Protein AF-0000000078820178 (afdb_homodimer)

Solvent-accessible surface area (backbone atoms only — not comparable to full-atom values): 26828 Å² total; per-residue (Å²): 118,49,89,83,51,55,44,35,39,34,37,39,40,52,46,77,89,71,40,71,66,45,59,65,64,60,51,47,51,52,31,30,58,74,44,63,55,76,84,49,70,60,25,30,39,39,30,35,34,64,52,55,6,25,20,66,55,30,56,43,57,41,88,77,48,78,51,48,70,64,17,45,53,50,8,62,72,23,61,34,60,28,39,58,32,32,50,28,62,71,64,25,78,42,80,66,53,42,37,84,63,33,40,26,15,30,34,92,73,38,74,33,54,39,38,54,49,31,58,71,76,33,57,89,66,26,31,31,36,56,45,94,48,35,38,59,52,15,37,53,50,36,52,54,50,23,67,74,60,73,35,54,45,27,18,33,24,21,48,74,37,75,47,81,32,37,54,31,34,37,30,33,58,70,11,29,12,18,36,59,46,57,43,78,45,48,67,42,40,23,72,71,64,47,63,36,81,79,43,38,40,17,50,40,30,17,49,28,11,36,38,40,63,63,25,56,90,52,44,67,45,19,50,29,26,44,34,37,58,64,85,66,53,75,42,99,48,57,55,78,81,65,64,39,52,60,72,71,15,60,79,40,20,42,56,50,49,50,50,50,51,48,51,52,51,69,74,94,117,48,89,84,52,57,46,35,39,37,37,41,40,53,46,75,88,71,41,69,65,44,58,62,64,60,50,47,52,54,31,30,58,75,45,63,54,74,85,50,70,60,25,30,38,40,30,35,34,62,51,54,5,24,20,68,56,31,55,43,56,42,87,77,48,79,49,49,71,65,17,46,52,49,8,63,73,23,60,35,61,28,38,58,32,30,50,28,62,70,63,24,77,41,78,62,54,42,37,83,63,32,38,25,15,31,32,92,72,37,74,33,53,38,39,54,49,32,57,71,74,32,58,89,67,25,34,30,38,57,45,94,48,34,38,59,52,16,38,53,49,35,54,53,49,26,69,73,62,74,36,53,47,28,19,32,25,20,48,75,38,74,47,82,32,37,53,31,34,37,29,33,57,69,12,30,12,16,37,57,48,57,42,79,45,48,69,40,41,23,73,70,65,47,64,37,80,80,44,37,41,18,50,40,30,18,50,28,11,37,38,41,63,62,25,56,90,50,46,67,45,20,50,30,27,44,35,37,58,62,86,67,54,74,42,98,46,59,55,78,81,65,64,39,52,59,72,72,15,61,77,41,19,41,57,51,50,50,51,51,52,49,53,53,50,67,72,94

Secondary structure (DSSP, 8-state):
--TT--EEEEEEE--PPP-TT--HHHHHHHHHHHHT----TT-EEEEEHHHHHHHTT-EEEGGG----HHHHHHHHHHT--HHHHHHHHHH-SEEEEEETTEEEEEETTEEEEGGG-B-TTS-TTEEEPPPS-HHHHHHHHHHHHHHHHTS--EEEEEEEEEETTEEEEEEEEEEEESB-SSEE-TT-B-TTSPBPSS-EE-HHHHHHHHHHHHH-SSTT---EEEEES----B-SS-PPPPB--TTT-TTTHHHHHHHHHHHHHH--/--TT--EEEEEEE--PPP-TT--HHHHHHHHHHHHT----TT-EEEEEHHHHHHHTT-EEEGGG----HHHHHHHHHHT--HHHHHHHHHH-SEEEEEETTEEEEEETTEEEEGGG-B-TTS-TTEEEPPPS-HHHHHHHHHHHHHHHHTS--EEEEEEEEEETTEEEEEEEEEEEESB-SSEE-TT-B-TTSPBPSS-EE-HHHHHHHHHHHHH-SSTT---EEEEES----B-SS-PPPPB--TTT-TTTHHHHHHHHHHHHHHT-

Radius of gyration: 23.19 Å; Cα contacts (8 Å, |Δi|>4): 1309; chains: 2; bounding box: 70×57×50 Å

pLDDT: mean 89.71, std 11.82, range [42.06, 98.88]

Sequence (536 aa):
MNPKITSIQMFGIETPIIRAGDDIVQALEASLQDAGISPVDGDVFVLAESAVATAENRIVELASIKPGEKALSLGEKYGIDPREMELVLQECDELFGGVPGAALTITKGILSPNAGIDASNAPDGHVVLLPEDPRKSSETIRKRLEQRYSCKLGVIIGDSRTQPLRLGCTGLALGISGFVPVEDARGTFDIYGKPLRLTYKAAADNLVSAAELLMGEAGERVPCVLVRGAPIQMVDESPEMPTISMEGCMYFGNIIKSRKEDTEKEKQMNPKITSIQMFGIETPIIRAGDDIVQALEASLQDAGISPVDGDVFVLAESAVATAENRIVELASIKPGEKALSLGEKYGIDPREMELVLQECDELFGGVPGAALTITKGILSPNAGIDASNAPDGHVVLLPEDPRKSSETIRKRLEQRYSCKLGVIIGDSRTQPLRLGCTGLALGISGFVPVEDARGTFDIYGKPLRLTYKAAADNLVSAAELLMGEAGERVPCVLVRGAPIQMVDESPEMPTISMEGCMYFGNIIKSRKEDTEKEKQ

Nearest PDB structures (foldseek):
  8g8p-assembly1_AAA  TM=9.265E-01  e=4.382E-26  Archaeoglobus fulgidus DSM 4304
  2g9i-assembly1_B  TM=9.161E-01  e=1.238E-21  Archaeoglobus fulgidus DSM 4304
  3ib5-assembly1_A-2  TM=4.539E-01  e=3.059E+00  Ligilactobacillus salivarius UCC118
  8g8p-assembly1_AAA  TM=9.265E-01  e=5.881E-26  Archaeoglobus fulgidus DSM 4304
  2g9i-assembly1_B  TM=9.161E-01  e=1.617E-21  Archaeoglobus fulgidus DSM 4304

Foldseek 3Di:
DPPPDFDKDKDFFFFPQQAAQDDVLVRRVVSCVVVVHADAAPKEKEFEQQSLQRPPVQKDQLVVADADPVLVVVCVVQVHDSSLSRVLVVQFPDFDQHHRPWTFGHGPQDTATSNQWAPASHPPRMIGHGHPQQQVSQLVSQVVSCVVRVYQYKYFHKDWHDDPPDDDTFIDTDWIFFFDQKDDQAQPQDPVGDGDHDDIDRQRRVVRRVVCVQVPDHDSNRRMMMMPRRPTGTDHGIDDDDHDDLCRDPVRVVVVVVVVVVVVVVVD/DPPPDFDKDKDFFFFPQQAAQDDVLVRRVVSCVVVVHADAAPKEKEFEQQSLQRNPVQKDQLVPADADPVLVVVCVVQVHDSSLSRVLVVQFPDFDQHHRPWTFTHGPQDTATSNQWAPASGPPRMIGHGHPQQAVSQLVSQVVSCVVRVYQYKYFHKDWHDDPPDDDTFIDTDWIFFFDQKDDQAQPQDPVGDGDHDDIDRQRRVVRRVVCVQVPDHDSNRRMMMMPRRPTGTDHGIDDDDHDDLCRDPVRVVVVVVVVVVVVVVVD

InterPro domains:
  IPR002847 Coenzyme F420:L-glutamate ligase-like domain [PF01996] (12-229)
  IPR008225 Coenzyme F420:L-glutamate ligase [TIGR01916] (9-237)

Structure (mmCIF, N/CA/C/O backbone):
data_AF-0000000078820178-model_v1
#
loop_
_entity.id
_entity.type
_entity.pdbx_description
1 polymer 'Coenzyme F420:L-glutamate ligase-like domain-containing protein'
#
loop_
_atom_site.group_PDB
_atom_site.id
_atom_site.type_symbol
_atom_site.label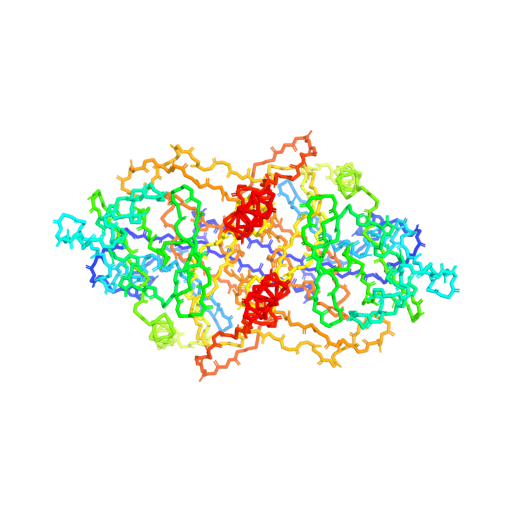_atom_id
_atom_site.label_alt_id
_atom_site.label_comp_id
_atom_site.label_asym_id
_atom_site.label_entity_id
_atom_site.label_seq_id
_atom_site.pdbx_PDB_ins_code
_atom_site.Cartn_x
_atom_site.Cartn_y
_atom_site.Cartn_z
_atom_site.occupancy
_atom_site.B_iso_or_equiv
_atom_site.auth_seq_id
_atom_site.auth_comp_id
_atom_site.auth_asym_id
_atom_site.auth_atom_id
_atom_site.pdbx_PDB_model_num
ATOM 1 N N . MET A 1 1 ? 28.203 9.906 1.345 1 42.19 1 MET A N 1
ATOM 2 C CA . MET A 1 1 ? 26.859 9.945 1.924 1 42.19 1 MET A CA 1
ATOM 3 C C . MET A 1 1 ? 26.938 9.906 3.447 1 42.19 1 MET A C 1
ATOM 5 O O . MET A 1 1 ? 27.812 9.266 4.02 1 42.19 1 MET A O 1
ATOM 9 N N . ASN A 1 2 ? 26.438 10.898 4.172 1 52.03 2 ASN A N 1
ATOM 10 C CA . ASN A 1 2 ? 26.406 10.938 5.629 1 52.03 2 ASN A CA 1
ATOM 11 C C . ASN A 1 2 ? 25.953 9.602 6.215 1 52.03 2 ASN A C 1
ATOM 13 O O . ASN A 1 2 ? 24.891 9.094 5.863 1 52.03 2 ASN A O 1
ATOM 17 N N . PRO A 1 3 ? 26.844 8.867 6.844 1 54.06 3 PRO A N 1
ATOM 18 C CA . PRO A 1 3 ? 26.594 7.543 7.41 1 54.06 3 PRO A CA 1
ATOM 19 C C . PRO A 1 3 ? 25.281 7.48 8.188 1 54.06 3 PRO A C 1
ATOM 21 O O . PRO A 1 3 ? 24.75 6.391 8.43 1 54.06 3 PRO A O 1
ATOM 24 N N . LYS A 1 4 ? 24.688 8.68 8.391 1 63.94 4 LYS A N 1
ATOM 25 C CA . LYS A 1 4 ? 23.562 8.695 9.32 1 63.94 4 LYS A CA 1
ATOM 26 C C . LYS A 1 4 ? 22.234 8.641 8.578 1 63.94 4 LYS A C 1
ATOM 28 O O . LYS A 1 4 ? 21.172 8.641 9.195 1 63.94 4 LYS A O 1
ATOM 33 N N . ILE A 1 5 ? 22.375 8.344 7.199 1 76.06 5 ILE A N 1
ATOM 34 C CA . ILE A 1 5 ? 21.094 8.414 6.5 1 76.06 5 ILE A CA 1
ATOM 35 C C . ILE A 1 5 ? 20.562 7 6.254 1 76.06 5 ILE A C 1
ATOM 37 O O . ILE A 1 5 ? 21.281 6.152 5.707 1 76.06 5 ILE A O 1
ATOM 41 N N . THR A 1 6 ? 19.469 6.738 6.77 1 88.81 6 THR A N 1
ATOM 42 C CA . THR A 1 6 ? 18.797 5.473 6.484 1 88.81 6 THR A CA 1
ATOM 43 C C . THR A 1 6 ? 18.312 5.434 5.039 1 88.81 6 THR A C 1
ATOM 45 O O . THR A 1 6 ? 17.75 6.406 4.539 1 88.81 6 THR A O 1
ATOM 48 N N . SER A 1 7 ? 18.719 4.359 4.367 1 95.75 7 SER A N 1
ATOM 49 C CA . SER A 1 7 ? 18.344 4.246 2.965 1 95.75 7 SER A CA 1
ATOM 50 C C . SER A 1 7 ? 17.922 2.822 2.619 1 95.75 7 SER A C 1
ATOM 52 O O . SER A 1 7 ? 18.25 1.88 3.34 1 95.75 7 SER A O 1
ATOM 54 N N . ILE A 1 8 ? 17.062 2.703 1.645 1 97.69 8 ILE A N 1
ATOM 55 C CA . ILE A 1 8 ? 16.641 1.437 1.064 1 97.69 8 ILE A CA 1
ATOM 56 C C . ILE A 1 8 ? 16.984 1.408 -0.424 1 97.69 8 ILE A C 1
ATOM 58 O O . ILE A 1 8 ? 16.828 2.416 -1.12 1 97.69 8 ILE A O 1
ATOM 62 N N . GLN A 1 9 ? 17.484 0.35 -0.869 1 97.81 9 GLN A N 1
ATOM 63 C CA . GLN A 1 9 ? 17.719 0.13 -2.291 1 97.81 9 GLN A CA 1
ATOM 64 C C . GLN A 1 9 ? 16.969 -1.095 -2.793 1 97.81 9 GLN A C 1
ATOM 66 O O . GLN A 1 9 ? 16.922 -2.127 -2.117 1 97.81 9 GLN A O 1
ATOM 71 N N . MET A 1 10 ? 16.344 -0.955 -3.908 1 98.19 10 MET A N 1
ATOM 72 C CA . MET A 1 10 ? 15.594 -2.053 -4.508 1 98.19 10 MET A CA 1
ATOM 73 C C . MET A 1 10 ? 16.109 -2.367 -5.906 1 98.19 10 MET A C 1
ATOM 75 O O . MET A 1 10 ? 16.375 -1.457 -6.691 1 98.19 10 MET A O 1
ATOM 79 N N . PHE A 1 11 ? 16.219 -3.633 -6.23 1 97.88 11 PHE A N 1
ATOM 80 C CA . PHE A 1 11 ? 16.688 -4.098 -7.531 1 97.88 11 PHE A CA 1
ATOM 81 C C . PHE A 1 11 ? 15.641 -4.988 -8.195 1 97.88 11 PHE A C 1
ATOM 83 O O . PHE A 1 11 ? 15.227 -6 -7.617 1 97.88 11 PHE A O 1
ATOM 90 N N . GLY A 1 12 ? 15.172 -4.582 -9.367 1 97.44 12 GLY A N 1
ATOM 91 C CA . GLY A 1 12 ? 14.336 -5.477 -10.156 1 97.44 12 GLY A CA 1
ATOM 92 C C . GLY A 1 12 ? 15.109 -6.617 -10.789 1 97.44 12 GLY A C 1
ATOM 93 O O . GLY A 1 12 ? 16.109 -6.387 -11.469 1 97.44 12 GLY A O 1
ATOM 94 N N . ILE A 1 13 ? 14.68 -7.844 -10.523 1 96.81 13 ILE A N 1
ATOM 95 C CA . ILE A 1 13 ? 15.359 -9.016 -11.055 1 96.81 13 ILE A CA 1
ATOM 96 C C . ILE A 1 13 ? 14.562 -9.602 -12.219 1 96.81 13 ILE A C 1
ATOM 98 O O . ILE A 1 13 ? 13.5 -10.195 -12.008 1 96.81 13 ILE A O 1
ATOM 102 N N . GLU A 1 14 ? 15.062 -9.445 -13.344 1 94.69 14 GLU A N 1
ATOM 103 C CA . GLU A 1 14 ? 14.445 -10.047 -14.523 1 94.69 14 GLU A CA 1
ATOM 104 C C . GLU A 1 14 ? 14.727 -11.539 -14.594 1 94.69 14 GLU A C 1
ATOM 106 O O . GLU A 1 14 ? 15.836 -11.984 -14.297 1 94.69 14 GLU A O 1
ATOM 111 N N . THR A 1 15 ? 13.758 -12.242 -14.914 1 93.75 15 THR A N 1
ATOM 112 C CA . THR A 1 15 ? 13.922 -13.672 -15.109 1 93.75 15 THR A CA 1
ATOM 113 C C . THR A 1 15 ? 13.406 -14.094 -16.484 1 93.75 15 THR A C 1
ATOM 115 O O . THR A 1 15 ? 12.672 -13.352 -17.141 1 93.75 15 THR A O 1
ATOM 118 N N . PRO A 1 16 ? 13.891 -15.281 -16.969 1 92 16 PRO A N 1
ATOM 119 C CA . PRO A 1 16 ? 13.125 -15.883 -18.047 1 92 16 PRO A CA 1
ATOM 120 C C . PRO A 1 16 ? 11.672 -16.156 -17.672 1 92 16 PRO A C 1
ATOM 122 O O . PRO A 1 16 ? 11.305 -16.047 -16.5 1 92 16 PRO A O 1
ATOM 125 N N . ILE A 1 17 ? 10.898 -16.406 -18.688 1 92.19 17 ILE A N 1
ATOM 126 C CA . ILE A 1 17 ? 9.516 -16.766 -18.422 1 92.19 17 ILE A CA 1
ATOM 127 C C . ILE A 1 17 ? 9.453 -18.016 -17.562 1 92.19 17 ILE A C 1
ATOM 129 O O . ILE A 1 17 ? 10.055 -19.047 -17.906 1 92.19 17 ILE A O 1
ATOM 133 N N . ILE A 1 18 ? 8.852 -17.875 -16.422 1 93.94 18 ILE A N 1
ATOM 134 C CA . ILE A 1 18 ? 8.672 -19 -15.508 1 93.94 18 ILE A CA 1
ATOM 135 C C . ILE A 1 18 ? 7.559 -19.906 -16.016 1 93.94 18 ILE A C 1
ATOM 137 O O . ILE A 1 18 ? 6.457 -19.438 -16.312 1 93.94 18 ILE A O 1
ATOM 141 N N . ARG A 1 19 ? 7.844 -21.156 -16.125 1 93.75 19 ARG A N 1
ATOM 142 C CA . ARG A 1 19 ? 6.879 -22.141 -16.594 1 93.75 19 ARG A CA 1
ATOM 143 C C . ARG A 1 19 ? 6.52 -23.141 -15.508 1 93.75 19 ARG A C 1
ATOM 145 O O . ARG A 1 19 ? 7.211 -23.234 -14.492 1 93.75 19 ARG A O 1
ATOM 152 N N . ALA A 1 20 ? 5.395 -23.812 -15.812 1 95.25 20 ALA A N 1
ATOM 153 C CA . ALA A 1 20 ? 4.93 -24.812 -14.859 1 95.25 20 ALA A CA 1
ATOM 154 C C . ALA A 1 20 ? 6.02 -25.844 -14.57 1 95.25 20 ALA A C 1
ATOM 156 O O . ALA A 1 20 ? 6.605 -26.406 -15.5 1 95.25 20 ALA A O 1
ATOM 157 N N . GLY A 1 21 ? 6.367 -25.984 -13.266 1 96.5 21 GLY A N 1
ATOM 158 C CA . GLY A 1 21 ? 7.328 -27 -12.867 1 96.5 21 GLY A CA 1
ATOM 159 C C . GLY A 1 21 ? 8.742 -26.469 -12.734 1 96.5 21 GLY A C 1
ATOM 160 O O . GLY A 1 21 ? 9.625 -27.156 -12.219 1 96.5 21 GLY A O 1
ATOM 161 N N . ASP A 1 22 ? 8.992 -25.266 -13.148 1 96.75 22 ASP A N 1
ATOM 162 C CA . ASP A 1 22 ? 10.32 -24.672 -13.031 1 96.75 22 ASP A CA 1
ATOM 163 C C . ASP A 1 22 ? 10.742 -24.562 -11.57 1 96.75 22 ASP A C 1
ATOM 165 O O . ASP A 1 22 ? 9.898 -24.406 -10.68 1 96.75 22 ASP A O 1
ATOM 169 N N . ASP A 1 23 ? 12 -24.734 -11.336 1 97.75 23 ASP A N 1
ATOM 170 C CA . ASP A 1 23 ? 12.57 -24.422 -10.031 1 97.75 23 ASP A CA 1
ATOM 171 C C . ASP A 1 23 ? 12.812 -22.922 -9.883 1 97.75 23 ASP A C 1
ATOM 173 O O . ASP A 1 23 ? 13.82 -22.391 -10.367 1 97.75 23 ASP A O 1
ATOM 177 N N . ILE A 1 24 ? 12 -22.266 -9.156 1 97.12 24 ILE A N 1
ATOM 178 C CA . ILE A 1 24 ? 12.008 -20.812 -9.086 1 97.12 24 ILE A CA 1
ATOM 179 C C . ILE A 1 24 ? 13.305 -20.328 -8.422 1 97.12 24 ILE A C 1
ATOM 181 O O . ILE A 1 24 ? 13.828 -19.281 -8.766 1 97.12 24 ILE A O 1
ATOM 185 N N . VAL A 1 25 ? 13.836 -21.094 -7.473 1 98.12 25 VAL A N 1
ATOM 186 C CA . VAL A 1 25 ? 15.07 -20.719 -6.797 1 98.12 25 VAL A CA 1
ATOM 187 C C . VAL A 1 25 ? 16.234 -20.766 -7.781 1 98.12 25 VAL A C 1
ATOM 189 O O . VAL A 1 25 ? 17.078 -19.875 -7.801 1 98.12 25 VAL A O 1
ATOM 192 N N . GLN A 1 26 ? 16.25 -21.781 -8.57 1 97.5 26 GLN A N 1
ATOM 193 C CA . GLN A 1 26 ? 17.281 -21.891 -9.594 1 97.5 26 GLN A CA 1
ATOM 194 C C . GLN A 1 26 ? 17.203 -20.75 -10.594 1 97.5 26 GLN A C 1
ATOM 196 O O . GLN A 1 26 ? 18.219 -20.188 -11.008 1 97.5 26 GLN A O 1
ATOM 201 N N . ALA A 1 27 ? 15.953 -20.453 -11.016 1 96.88 27 ALA A N 1
ATOM 202 C CA . ALA A 1 27 ? 15.75 -19.328 -11.938 1 96.88 27 ALA A CA 1
ATOM 203 C C . ALA A 1 27 ? 16.25 -18.031 -11.336 1 96.88 27 ALA A C 1
ATOM 205 O O . ALA A 1 27 ? 16.875 -17.219 -12.023 1 96.88 27 ALA A O 1
ATOM 206 N N . LEU A 1 28 ? 15.984 -17.812 -10.07 1 96.94 28 LEU A N 1
ATOM 207 C CA . LEU A 1 28 ? 16.406 -16.594 -9.375 1 96.94 28 LEU A CA 1
ATOM 208 C C . LEU A 1 28 ? 17.922 -16.531 -9.273 1 96.94 28 LEU A C 1
ATOM 210 O O . LEU A 1 28 ? 18.516 -15.469 -9.469 1 96.94 28 LEU A O 1
ATOM 214 N N . GLU A 1 29 ? 18.531 -17.656 -8.953 1 96.88 29 GLU A N 1
ATOM 215 C CA . GLU A 1 29 ? 19.984 -17.703 -8.828 1 96.88 29 GLU A CA 1
ATOM 216 C C . GLU A 1 29 ? 20.672 -17.312 -10.133 1 96.88 29 GLU A C 1
ATOM 218 O O . GLU A 1 29 ? 21.609 -16.516 -10.133 1 96.88 29 GLU A O 1
ATOM 223 N N . ALA A 1 30 ? 20.188 -17.875 -11.195 1 96.75 30 ALA A N 1
ATOM 224 C CA . ALA A 1 30 ? 20.734 -17.562 -12.508 1 96.75 30 ALA A CA 1
ATOM 225 C C . ALA A 1 30 ? 20.562 -16.078 -12.844 1 96.75 30 ALA A C 1
ATOM 227 O O . ALA A 1 30 ? 21.484 -15.445 -13.352 1 96.75 30 ALA A O 1
ATOM 228 N N . SER A 1 31 ? 19.406 -15.586 -12.562 1 96.12 31 SER A N 1
ATOM 229 C CA . SER A 1 31 ? 19.109 -14.188 -12.875 1 96.12 31 SER A CA 1
ATOM 230 C C . SER A 1 31 ? 19.953 -13.242 -12.016 1 96.12 31 SER A C 1
ATOM 232 O O . SER A 1 31 ? 20.391 -12.195 -12.492 1 96.12 31 SER A O 1
ATOM 234 N N . LEU A 1 32 ? 20.141 -13.594 -10.719 1 96.69 32 LEU A N 1
ATOM 235 C CA . LEU A 1 32 ? 20.969 -12.805 -9.828 1 96.69 32 LEU A CA 1
ATOM 236 C C . LEU A 1 32 ? 22.422 -12.781 -10.32 1 96.69 32 LEU A C 1
ATOM 238 O O . LEU A 1 32 ? 23.062 -11.727 -10.312 1 96.69 32 LEU A O 1
ATOM 242 N N . GLN A 1 33 ? 22.875 -13.922 -10.734 1 95.44 33 GLN A N 1
ATOM 243 C CA . GLN A 1 33 ? 24.219 -14.008 -11.281 1 95.44 33 GLN A CA 1
ATOM 244 C C . GLN A 1 33 ? 24.375 -13.141 -12.523 1 95.44 33 GLN A C 1
ATOM 246 O O . GLN A 1 33 ? 25.344 -12.398 -12.656 1 95.44 33 GLN A O 1
ATOM 251 N N . ASP A 1 34 ? 23.422 -13.227 -13.414 1 94.5 34 ASP A N 1
ATOM 252 C CA . ASP A 1 34 ? 23.438 -12.438 -14.641 1 94.5 34 ASP A CA 1
ATOM 253 C C . ASP A 1 34 ? 23.422 -10.945 -14.336 1 94.5 34 ASP A C 1
ATOM 255 O O . ASP A 1 34 ? 24.031 -10.148 -15.055 1 94.5 34 ASP A O 1
ATOM 259 N N . ALA A 1 35 ? 22.703 -10.617 -13.258 1 93.56 35 ALA A N 1
ATOM 260 C CA . ALA A 1 35 ? 22.562 -9.211 -12.875 1 93.56 35 ALA A CA 1
ATOM 261 C C . ALA A 1 35 ? 23.766 -8.742 -12.07 1 93.56 35 ALA A C 1
ATOM 263 O O . ALA A 1 35 ? 23.938 -7.539 -11.844 1 93.56 35 ALA A O 1
ATOM 264 N N . GLY A 1 36 ? 24.594 -9.625 -11.609 1 94.62 36 GLY A N 1
ATOM 265 C CA . GLY A 1 36 ? 25.75 -9.281 -10.781 1 94.62 36 GLY A CA 1
ATOM 266 C C . GLY A 1 36 ? 25.375 -8.875 -9.375 1 94.62 36 GLY A C 1
ATOM 267 O O . GLY A 1 36 ? 26.016 -8.008 -8.781 1 94.62 36 GLY A O 1
ATOM 268 N N . ILE A 1 37 ? 24.312 -9.406 -8.883 1 96.06 37 ILE A N 1
ATOM 269 C CA . ILE A 1 37 ? 23.828 -9.07 -7.543 1 96.06 37 ILE A CA 1
ATOM 270 C C . ILE A 1 37 ? 24 -10.273 -6.617 1 96.06 37 ILE A C 1
ATOM 272 O O . ILE A 1 37 ? 23.594 -11.383 -6.945 1 96.06 37 ILE A O 1
ATOM 276 N N . SER A 1 38 ? 24.625 -10.031 -5.512 1 96.81 38 SER A N 1
ATOM 277 C CA . SER A 1 38 ? 24.75 -11.055 -4.477 1 96.81 38 SER A CA 1
ATOM 278 C C . SER A 1 38 ? 24 -10.664 -3.215 1 96.81 38 SER A C 1
ATOM 280 O O . SER A 1 38 ? 24.266 -9.609 -2.627 1 96.81 38 SER A O 1
ATOM 282 N N . PRO A 1 39 ? 23.078 -11.508 -2.844 1 97.81 39 PRO A N 1
ATOM 283 C CA . PRO A 1 39 ? 22.328 -11.219 -1.618 1 97.81 39 PRO A CA 1
ATOM 284 C C . PRO A 1 39 ? 23.234 -11.125 -0.389 1 97.81 39 PRO A C 1
ATOM 286 O O . PRO A 1 39 ? 24.25 -11.82 -0.303 1 97.81 39 PRO A O 1
ATOM 289 N N . VAL A 1 40 ? 22.875 -10.234 0.531 1 98 40 VAL A N 1
ATOM 290 C CA . VAL A 1 40 ? 23.578 -10.078 1.802 1 98 40 VAL A CA 1
ATOM 291 C C . VAL A 1 40 ? 22.578 -10.188 2.957 1 98 40 VAL A C 1
ATOM 293 O O . VAL A 1 40 ? 21.375 -10.219 2.738 1 98 40 VAL A O 1
ATOM 296 N N . ASP A 1 41 ? 23.078 -10.25 4.191 1 98.06 41 ASP A N 1
ATOM 297 C CA . ASP A 1 41 ? 22.25 -10.336 5.383 1 98.06 41 ASP A CA 1
ATOM 298 C C . ASP A 1 41 ? 21.234 -9.195 5.426 1 98.06 41 ASP A C 1
ATOM 300 O O . ASP A 1 41 ? 21.594 -8.031 5.27 1 98.06 41 ASP A O 1
ATOM 304 N N . GLY A 1 42 ? 19.984 -9.555 5.586 1 97.94 42 GLY A N 1
ATOM 305 C CA . GLY A 1 42 ? 18.953 -8.547 5.766 1 97.94 42 GLY A CA 1
ATOM 306 C C . GLY A 1 42 ? 18.188 -8.234 4.492 1 97.94 42 GLY A C 1
ATOM 307 O O . GLY A 1 42 ? 17.172 -7.551 4.527 1 97.94 42 GLY A O 1
ATOM 308 N N . ASP A 1 43 ? 18.672 -8.789 3.363 1 98.62 43 ASP A N 1
ATOM 309 C CA . ASP A 1 43 ? 17.953 -8.578 2.109 1 98.62 43 ASP A CA 1
ATOM 310 C C . ASP A 1 43 ? 16.594 -9.273 2.137 1 98.62 43 ASP A C 1
ATOM 312 O O . ASP A 1 43 ? 16.438 -10.312 2.775 1 98.62 43 ASP A O 1
ATOM 316 N N . VAL A 1 44 ? 15.641 -8.68 1.508 1 98.88 44 VAL A N 1
ATOM 317 C CA . VAL A 1 44 ? 14.305 -9.258 1.386 1 98.88 44 VAL A CA 1
ATOM 318 C C . VAL A 1 44 ? 13.969 -9.477 -0.088 1 98.88 44 VAL A C 1
ATOM 320 O O . VAL A 1 44 ? 14.109 -8.555 -0.902 1 98.88 44 VAL A O 1
ATOM 323 N N . PHE A 1 45 ? 13.57 -10.664 -0.448 1 98.88 45 PHE A N 1
ATOM 324 C CA . PHE A 1 45 ? 13.07 -10.969 -1.782 1 98.88 45 PHE A CA 1
ATOM 325 C C . PHE A 1 45 ? 11.547 -10.859 -1.827 1 98.88 45 PHE A C 1
ATOM 327 O O . PHE A 1 45 ? 10.852 -11.477 -1.021 1 98.88 45 PHE A O 1
ATOM 334 N N . VAL A 1 46 ? 11.062 -10.086 -2.713 1 98.81 46 VAL A N 1
ATOM 335 C CA . VAL A 1 46 ? 9.633 -10.031 -3.002 1 98.81 46 VAL A CA 1
ATOM 336 C C . VAL A 1 46 ? 9.352 -10.711 -4.34 1 98.81 46 VAL A C 1
ATOM 338 O O . VAL A 1 46 ? 9.836 -10.266 -5.383 1 98.81 46 VAL A O 1
ATOM 341 N N . LEU A 1 47 ? 8.562 -11.734 -4.344 1 98.56 47 LEU A N 1
ATOM 342 C CA . LEU A 1 47 ? 8.234 -12.484 -5.551 1 98.56 47 LEU A CA 1
ATOM 343 C C . LEU A 1 47 ? 6.766 -12.32 -5.918 1 98.56 47 LEU A C 1
ATOM 345 O O . LEU A 1 47 ? 5.898 -12.328 -5.043 1 98.56 47 LEU A O 1
ATOM 349 N N . ALA A 1 48 ? 6.492 -12.195 -7.195 1 96.62 48 ALA A N 1
ATOM 350 C CA . ALA A 1 48 ? 5.117 -12.195 -7.688 1 96.62 48 ALA A CA 1
ATOM 351 C C . ALA A 1 48 ? 4.449 -13.547 -7.457 1 96.62 48 ALA A C 1
ATOM 353 O O . ALA A 1 48 ? 5.023 -14.594 -7.766 1 96.62 48 ALA A O 1
ATOM 354 N N . GLU A 1 49 ? 3.279 -13.5 -6.902 1 96.12 49 GLU A N 1
ATOM 355 C CA . GLU A 1 49 ? 2.557 -14.727 -6.602 1 96.12 49 GLU A CA 1
ATOM 356 C C . GLU A 1 49 ? 2.293 -15.539 -7.871 1 96.12 49 GLU A C 1
ATOM 358 O O . GLU A 1 49 ? 2.299 -16.766 -7.844 1 96.12 49 GLU A O 1
ATOM 363 N N . SER A 1 50 ? 2.092 -14.852 -9.008 1 93.88 50 SER A N 1
ATOM 364 C CA . SER A 1 50 ? 1.782 -15.539 -10.258 1 93.88 50 SER A CA 1
ATOM 365 C C . SER A 1 50 ? 2.959 -16.391 -10.727 1 93.88 50 SER A C 1
ATOM 367 O O . SER A 1 50 ? 2.773 -17.5 -11.219 1 93.88 50 SER A O 1
ATOM 369 N N . ALA A 1 51 ? 4.164 -15.875 -10.594 1 95.62 51 ALA A N 1
ATOM 370 C CA . ALA A 1 51 ? 5.359 -16.625 -10.961 1 95.62 51 ALA A CA 1
ATOM 371 C C . ALA A 1 51 ? 5.543 -17.844 -10.07 1 95.62 51 ALA A C 1
ATOM 373 O O . ALA A 1 51 ? 5.844 -18.938 -10.555 1 95.62 51 ALA A O 1
ATOM 374 N N . VAL A 1 52 ? 5.359 -17.656 -8.758 1 97.69 52 VAL A N 1
ATOM 375 C CA . VAL A 1 52 ? 5.504 -18.75 -7.801 1 97.69 52 VAL A CA 1
ATOM 376 C C . VAL A 1 52 ? 4.441 -19.812 -8.062 1 97.69 52 VAL A C 1
ATOM 378 O O . VAL A 1 52 ? 4.746 -21 -8.109 1 97.69 52 VAL A O 1
ATOM 381 N N . ALA A 1 53 ? 3.219 -19.328 -8.227 1 97.19 53 ALA A N 1
ATOM 382 C CA . ALA A 1 53 ? 2.107 -20.25 -8.484 1 97.19 53 ALA A CA 1
ATOM 383 C C . ALA A 1 53 ? 2.332 -21.047 -9.766 1 97.19 53 ALA A C 1
ATOM 385 O O . ALA A 1 53 ? 2.08 -22.25 -9.812 1 97.19 53 ALA A O 1
ATOM 386 N N . THR A 1 54 ? 2.754 -20.344 -10.797 1 95.94 54 THR A N 1
ATOM 387 C CA . THR A 1 54 ? 3.029 -21 -12.07 1 95.94 54 THR A CA 1
ATOM 388 C C . THR A 1 54 ? 4.098 -22.078 -11.898 1 95.94 54 THR A C 1
ATOM 390 O O . THR A 1 54 ? 3.916 -23.219 -12.336 1 95.94 54 THR A O 1
ATOM 393 N N . ALA A 1 55 ? 5.164 -21.734 -11.242 1 97.25 55 ALA A N 1
ATOM 394 C CA . ALA A 1 55 ? 6.227 -22.703 -10.977 1 97.25 55 ALA A CA 1
ATOM 395 C C . ALA A 1 55 ? 5.699 -23.906 -10.203 1 97.25 55 ALA A C 1
ATOM 397 O O . ALA A 1 55 ? 6.168 -25.031 -10.398 1 97.25 55 ALA A O 1
ATOM 398 N N . GLU A 1 56 ? 4.707 -23.672 -9.398 1 97.56 56 GLU A N 1
ATOM 399 C CA . GLU A 1 56 ? 4.141 -24.719 -8.547 1 97.56 56 GLU A CA 1
ATOM 400 C C . GLU A 1 56 ? 2.973 -25.422 -9.242 1 97.56 56 GLU A C 1
ATOM 402 O O . GLU A 1 56 ? 2.17 -26.094 -8.586 1 97.56 56 GLU A O 1
ATOM 407 N N . ASN A 1 57 ? 2.76 -25.219 -10.492 1 97.06 57 ASN A N 1
ATOM 408 C CA . ASN A 1 57 ? 1.798 -25.906 -11.336 1 97.06 57 ASN A CA 1
ATOM 409 C C . ASN A 1 57 ? 0.361 -25.547 -10.977 1 97.06 57 ASN A C 1
ATOM 411 O O . ASN A 1 57 ? -0.521 -26.406 -10.977 1 97.06 57 ASN A O 1
ATOM 415 N N . ARG A 1 58 ? 0.244 -24.312 -10.609 1 97.19 58 ARG A N 1
ATOM 416 C CA . ARG A 1 58 ? -1.101 -23.844 -10.297 1 97.19 58 ARG A CA 1
ATOM 417 C C . ARG A 1 58 ? -1.745 -23.172 -11.5 1 97.19 58 ARG A C 1
ATOM 419 O O . ARG A 1 58 ? -2.533 -22.234 -11.352 1 97.19 58 ARG A O 1
ATOM 426 N N . ILE A 1 59 ? -1.361 -23.484 -12.633 1 95.75 59 ILE A N 1
ATOM 427 C CA . ILE A 1 59 ? -1.943 -23.016 -13.891 1 95.75 59 ILE A CA 1
ATOM 428 C C . ILE A 1 59 ? -3.023 -23.984 -14.352 1 95.75 59 ILE A C 1
ATOM 430 O O . ILE A 1 59 ? -2.832 -25.203 -14.312 1 95.75 59 ILE A O 1
ATOM 434 N N . VAL A 1 60 ? -4.164 -23.453 -14.766 1 96.69 60 VAL A N 1
ATOM 435 C CA . VAL A 1 60 ? -5.297 -24.297 -15.125 1 96.69 60 VAL A CA 1
ATOM 436 C C . VAL A 1 60 ? -5.809 -23.922 -16.516 1 96.69 60 VAL A C 1
ATOM 438 O O . VAL A 1 60 ? -5.988 -22.734 -16.812 1 96.69 60 VAL A O 1
ATOM 441 N N . GLU A 1 61 ? -5.988 -24.859 -17.312 1 96.69 61 GLU A N 1
ATOM 442 C CA . GLU A 1 61 ? -6.656 -24.672 -18.594 1 96.69 61 GLU A CA 1
ATOM 443 C C . GLU A 1 61 ? -8.172 -24.594 -18.422 1 96.69 61 GLU A C 1
ATOM 445 O O . GLU A 1 61 ? -8.805 -25.547 -17.969 1 96.69 61 GLU A O 1
ATOM 450 N N . LEU A 1 62 ? -8.703 -23.5 -18.875 1 96.69 62 LEU A N 1
ATOM 451 C CA . LEU A 1 62 ? -10.125 -23.266 -18.656 1 96.69 62 LEU A CA 1
ATOM 452 C C . LEU A 1 62 ? -10.969 -24.297 -19.406 1 96.69 62 LEU A C 1
ATOM 454 O O . LEU A 1 62 ? -12.039 -24.688 -18.938 1 96.69 62 LEU A O 1
ATOM 458 N N . ALA A 1 63 ? -10.516 -24.75 -20.531 1 96.81 63 ALA A N 1
ATOM 459 C CA . ALA A 1 63 ? -11.25 -25.719 -21.344 1 96.81 63 ALA A CA 1
ATOM 460 C C . ALA A 1 63 ? -11.477 -27.016 -20.578 1 96.81 63 ALA A C 1
ATOM 462 O O . ALA A 1 63 ? -12.391 -27.781 -20.906 1 96.81 63 ALA A O 1
ATOM 463 N N . SER A 1 64 ? -10.695 -27.266 -19.562 1 97.31 64 SER A N 1
ATOM 464 C CA . SER A 1 64 ? -10.789 -28.516 -18.797 1 97.31 64 SER A CA 1
ATOM 465 C C . SER A 1 64 ? -11.797 -28.391 -17.656 1 97.31 64 SER A C 1
ATOM 467 O O . SER A 1 64 ? -12.094 -29.359 -16.969 1 97.31 64 SER A O 1
ATOM 469 N N . ILE A 1 65 ? -12.391 -27.25 -17.422 1 97.81 65 ILE A N 1
ATOM 470 C CA . ILE A 1 65 ? -13.273 -27 -16.297 1 97.81 65 ILE A CA 1
ATOM 471 C C . ILE A 1 65 ? -14.727 -27.109 -16.75 1 97.81 65 ILE A C 1
ATOM 473 O O . ILE A 1 65 ? -15.125 -26.5 -17.75 1 97.81 65 ILE A O 1
ATOM 477 N N . LYS A 1 66 ? -15.469 -27.859 -16.047 1 98.06 66 LYS A N 1
ATOM 478 C CA . LYS A 1 66 ? -16.906 -27.953 -16.234 1 98.06 66 LYS A CA 1
ATOM 479 C C . LYS A 1 66 ? -17.656 -27.141 -15.172 1 98.06 66 LYS A C 1
ATOM 481 O O . LYS A 1 66 ? -17.781 -27.594 -14.031 1 98.06 66 LYS A O 1
ATOM 486 N N . PRO A 1 67 ? -18.188 -26.062 -15.578 1 98.06 67 PRO A N 1
ATOM 487 C CA . PRO A 1 67 ? -18.875 -25.234 -14.578 1 98.06 67 PRO A CA 1
ATOM 488 C C . PRO A 1 67 ? -20.156 -25.875 -14.062 1 98.06 67 PRO A C 1
ATOM 490 O O . PRO A 1 67 ? -20.891 -26.484 -14.836 1 98.06 67 PRO A O 1
ATOM 493 N N . GLY A 1 68 ? -20.391 -25.766 -12.805 1 98 68 GLY A N 1
ATOM 494 C CA . GLY A 1 68 ? -21.656 -26.141 -12.211 1 98 68 GLY A CA 1
ATOM 495 C C . GLY A 1 68 ? -22.734 -25.094 -12.359 1 98 68 GLY A C 1
ATOM 496 O O . GLY A 1 68 ? -22.484 -24.031 -12.945 1 98 68 GLY A O 1
ATOM 497 N N . GLU A 1 69 ? -23.859 -25.391 -11.836 1 97.88 69 GLU A N 1
ATOM 498 C CA . GLU A 1 69 ? -25 -24.5 -11.961 1 97.88 69 GLU A CA 1
ATOM 499 C C . GLU A 1 69 ? -24.734 -23.156 -11.289 1 97.88 69 GLU A C 1
ATOM 501 O O . GLU A 1 69 ? -25.078 -22.094 -11.828 1 97.88 69 GLU A O 1
ATOM 506 N N . LYS A 1 70 ? -24.156 -23.25 -10.164 1 97.38 70 LYS A N 1
ATOM 507 C CA . LYS A 1 70 ? -23.859 -22.016 -9.43 1 97.38 70 LYS A CA 1
ATOM 508 C C . LYS A 1 70 ? -22.875 -21.156 -10.195 1 97.38 70 LYS A C 1
ATOM 510 O O . LYS A 1 70 ? -23.016 -19.922 -10.25 1 97.38 70 LYS A O 1
ATOM 515 N N . ALA A 1 71 ? -21.875 -21.719 -10.727 1 97.94 71 ALA A N 1
ATOM 516 C CA . ALA A 1 71 ? -20.875 -21.016 -11.516 1 97.94 71 ALA A CA 1
ATOM 517 C C . ALA A 1 71 ? -21.5 -20.375 -12.75 1 97.94 71 ALA A C 1
ATOM 519 O O . ALA A 1 71 ? -21.109 -19.266 -13.148 1 97.94 71 ALA A O 1
ATOM 520 N N . LEU A 1 72 ? -22.406 -21.094 -13.383 1 97.94 72 LEU A N 1
ATOM 521 C CA . LEU A 1 72 ? -23.094 -20.562 -14.547 1 97.94 72 LEU A CA 1
ATOM 522 C C . LEU A 1 72 ? -23.891 -19.312 -14.172 1 97.94 72 LEU A C 1
ATOM 524 O O . LEU A 1 72 ? -23.812 -18.281 -14.852 1 97.94 72 LEU A O 1
ATOM 528 N N . SER A 1 73 ? -24.594 -19.469 -13.094 1 97.25 73 SER A N 1
ATOM 529 C CA . SER A 1 73 ? -25.438 -18.359 -12.648 1 97.25 73 SER A CA 1
ATOM 530 C C . SER A 1 73 ? -24.609 -17.156 -12.242 1 97.25 73 SER A C 1
ATOM 532 O O . SER A 1 73 ? -24.891 -16.031 -12.68 1 97.25 73 SER A O 1
ATOM 534 N N . LEU A 1 74 ? -23.641 -17.359 -11.461 1 95.44 74 LEU A N 1
ATOM 535 C CA . LEU A 1 74 ? -22.812 -16.266 -10.961 1 95.44 74 LEU A CA 1
ATOM 536 C C . LEU A 1 74 ? -21.938 -15.68 -12.07 1 95.44 74 LEU A C 1
ATOM 538 O O . LEU A 1 74 ? -21.672 -14.484 -12.078 1 95.44 74 LEU A O 1
ATOM 542 N N . GLY A 1 75 ? -21.469 -16.594 -12.906 1 95.88 75 GLY A N 1
ATOM 543 C CA . GLY A 1 75 ? -20.734 -16.094 -14.062 1 95.88 75 GLY A CA 1
ATOM 544 C C . GLY A 1 75 ? -21.516 -15.078 -14.867 1 95.88 75 GLY A C 1
ATOM 545 O O . GLY A 1 75 ? -20.969 -14.062 -15.305 1 95.88 75 GLY A O 1
ATOM 546 N N . GLU A 1 76 ? -22.75 -15.406 -15.102 1 95.31 76 GLU A N 1
ATOM 547 C CA . GLU A 1 76 ? -23.625 -14.469 -15.805 1 95.31 76 GLU A CA 1
ATOM 548 C C . GLU A 1 76 ? -23.828 -13.188 -15 1 95.31 76 GLU A C 1
ATOM 550 O O . GLU A 1 76 ? -23.75 -12.086 -15.547 1 95.31 76 GLU A O 1
ATOM 555 N N . LYS A 1 77 ? -24.047 -13.336 -13.781 1 91.62 77 LYS A N 1
ATOM 556 C CA . LYS A 1 77 ? -24.344 -12.211 -12.898 1 91.62 77 LYS A CA 1
ATOM 557 C C . LYS A 1 77 ? -23.172 -11.219 -12.883 1 91.62 77 LYS A C 1
ATOM 559 O O . LYS A 1 77 ? -23.391 -10 -12.922 1 91.62 77 LYS A O 1
ATOM 564 N N . TYR A 1 78 ? -21.969 -11.719 -12.867 1 90.56 78 TYR A N 1
ATOM 565 C CA . TYR A 1 78 ? -20.812 -10.852 -12.688 1 90.56 78 TYR A CA 1
ATOM 566 C C . TYR A 1 78 ? -20.047 -10.688 -14 1 90.56 78 TYR A C 1
ATOM 568 O O . TYR A 1 78 ? -19.047 -9.977 -14.047 1 90.56 78 TYR A O 1
ATOM 576 N N . GLY A 1 79 ? -20.531 -11.32 -14.969 1 92.62 79 GLY A N 1
ATOM 577 C CA . GLY A 1 79 ? -19.859 -11.219 -16.25 1 92.62 79 GLY A CA 1
ATOM 578 C C . GLY A 1 79 ? -18.5 -11.891 -16.25 1 92.62 79 GLY A C 1
ATOM 579 O O . GLY A 1 79 ? -17.516 -11.328 -16.766 1 92.62 79 GLY A O 1
ATOM 580 N N . ILE A 1 80 ? -18.359 -12.969 -15.641 1 93.81 80 ILE A N 1
ATOM 581 C CA . ILE A 1 80 ? -17.141 -13.766 -15.539 1 93.81 80 ILE A CA 1
ATOM 582 C C . ILE A 1 80 ? -17.328 -15.094 -16.266 1 93.81 80 ILE A C 1
ATOM 584 O O . ILE A 1 80 ? -18.391 -15.711 -16.188 1 93.81 80 ILE A O 1
ATOM 588 N N . ASP A 1 81 ? -16.328 -15.453 -17.078 1 95.5 81 ASP A N 1
ATOM 589 C CA . ASP A 1 81 ? -16.391 -16.781 -17.688 1 95.5 81 ASP A CA 1
ATOM 590 C C . ASP A 1 81 ? -16.797 -17.844 -16.656 1 95.5 81 ASP A C 1
ATOM 592 O O . ASP A 1 81 ? -16.141 -17.984 -15.625 1 95.5 81 ASP A O 1
ATOM 596 N N . PRO A 1 82 ? -17.828 -18.578 -16.969 1 97.38 82 PRO A N 1
ATOM 597 C CA . PRO A 1 82 ? -18.328 -19.562 -16 1 97.38 82 PRO A CA 1
ATOM 598 C C . PRO A 1 82 ? -17.25 -20.562 -15.586 1 97.38 82 PRO A C 1
ATOM 600 O O . PRO A 1 82 ? -17.266 -21.062 -14.445 1 97.38 82 PRO A O 1
ATOM 603 N N . ARG A 1 83 ? -16.406 -20.922 -16.469 1 97.69 83 ARG A N 1
ATOM 604 C CA . ARG A 1 83 ? -15.312 -21.828 -16.125 1 97.69 83 ARG A CA 1
ATOM 605 C C . ARG A 1 83 ? -14.391 -21.203 -15.086 1 97.69 83 ARG A C 1
ATOM 607 O O . ARG A 1 83 ? -13.977 -21.875 -14.141 1 97.69 83 ARG A O 1
ATOM 614 N N . GLU A 1 84 ? -14.078 -19.906 -15.25 1 96.5 84 GLU A N 1
ATOM 615 C CA . GLU A 1 84 ? -13.305 -19.172 -14.25 1 96.5 84 GLU A CA 1
ATOM 616 C C . GLU A 1 84 ? -14.078 -19.031 -12.945 1 96.5 84 GLU A C 1
ATOM 618 O O . GLU A 1 84 ? -13.508 -19.172 -11.859 1 96.5 84 GLU A O 1
ATOM 623 N N . MET A 1 85 ? -15.344 -18.797 -13.078 1 97.06 85 MET A N 1
ATOM 624 C CA . MET A 1 85 ? -16.188 -18.656 -11.898 1 97.06 85 MET A CA 1
ATOM 625 C C . MET A 1 85 ? -16.203 -19.938 -11.078 1 97.06 85 MET A C 1
ATOM 627 O O . MET A 1 85 ? -16.266 -19.891 -9.852 1 97.06 85 MET A O 1
ATOM 631 N N . GLU A 1 86 ? -16.234 -21.047 -11.766 1 98.25 86 GLU A N 1
ATOM 632 C CA . GLU A 1 86 ? -16.156 -22.328 -11.07 1 98.25 86 GLU A CA 1
ATOM 633 C C . GLU A 1 86 ? -14.891 -22.438 -10.234 1 98.25 86 GLU A C 1
ATOM 635 O O . GLU A 1 86 ? -14.938 -22.875 -9.086 1 98.25 86 GLU A O 1
ATOM 640 N N . LEU A 1 87 ? -13.805 -21.984 -10.82 1 97.56 87 LEU A N 1
ATOM 641 C CA . LEU A 1 87 ? -12.539 -21.984 -10.102 1 97.56 87 LEU A CA 1
ATOM 642 C C . LEU A 1 87 ? -12.578 -21.031 -8.914 1 97.56 87 LEU A C 1
ATOM 644 O O . LEU A 1 87 ? -12.055 -21.344 -7.844 1 97.56 87 LEU A O 1
ATOM 648 N N . VAL A 1 88 ? -13.164 -19.859 -9.094 1 97.31 88 VAL A N 1
ATOM 649 C CA . VAL A 1 88 ? -13.328 -18.891 -8.016 1 97.31 88 VAL A CA 1
ATOM 650 C C . VAL A 1 88 ? -14.07 -19.531 -6.848 1 97.31 88 VAL A C 1
ATOM 652 O O . VAL A 1 88 ? -13.633 -19.422 -5.695 1 97.31 88 VAL A O 1
ATOM 655 N N . LEU A 1 89 ? -15.117 -20.281 -7.156 1 97.12 89 LEU A N 1
ATOM 656 C CA . LEU A 1 89 ? -15.945 -20.922 -6.137 1 97.12 89 LEU A CA 1
ATOM 657 C C . LEU A 1 89 ? -15.164 -22.016 -5.418 1 97.12 89 LEU A C 1
ATOM 659 O O . LEU A 1 89 ? -15.336 -22.234 -4.215 1 97.12 89 LEU A O 1
ATOM 663 N N . GLN A 1 90 ? -14.352 -22.688 -6.117 1 96.88 90 GLN A N 1
ATOM 664 C CA . GLN A 1 90 ? -13.562 -23.766 -5.539 1 96.88 90 GLN A CA 1
ATOM 665 C C . GLN A 1 90 ? -12.461 -23.234 -4.633 1 96.88 90 GLN A C 1
ATOM 667 O O . GLN A 1 90 ? -12.133 -23.844 -3.617 1 96.88 90 GLN A O 1
ATOM 672 N N . GLU A 1 91 ? -11.93 -22.078 -5.004 1 96.69 91 GLU A N 1
ATOM 673 C CA . GLU A 1 91 ? -10.734 -21.562 -4.34 1 96.69 91 GLU A CA 1
ATOM 674 C C . GLU A 1 91 ? -11.102 -20.703 -3.137 1 96.69 91 GLU A C 1
ATOM 676 O O . GLU A 1 91 ? -10.375 -20.672 -2.143 1 96.69 91 GLU A O 1
ATOM 681 N N . CYS A 1 92 ? -12.258 -19.984 -3.205 1 95.69 92 CYS A N 1
ATOM 682 C CA . CYS A 1 92 ? -12.539 -18.984 -2.182 1 95.69 92 CYS A CA 1
ATOM 683 C C . CYS A 1 92 ? -13.219 -19.625 -0.973 1 95.69 92 CYS A C 1
ATOM 685 O O . CYS A 1 92 ? -13.828 -20.688 -1.086 1 95.69 92 CYS A O 1
ATOM 687 N N . ASP A 1 93 ? -13.055 -19 0.196 1 93.31 93 ASP A N 1
ATOM 688 C CA . ASP A 1 93 ? -13.758 -19.391 1.411 1 93.31 93 ASP A CA 1
ATOM 689 C C . ASP A 1 93 ? -15.156 -18.781 1.462 1 93.31 93 ASP A C 1
ATOM 691 O O . ASP A 1 93 ? -16.094 -19.406 1.978 1 93.31 93 ASP A O 1
ATOM 695 N N . GLU A 1 94 ? -15.266 -17.531 0.953 1 90.62 94 GLU A N 1
ATOM 696 C CA . GLU A 1 94 ? -16.531 -16.797 0.978 1 90.62 94 GLU A CA 1
ATOM 697 C C . GLU A 1 94 ? -16.656 -15.875 -0.233 1 90.62 94 GLU A C 1
ATOM 699 O O . GLU A 1 94 ? -15.672 -15.273 -0.669 1 90.62 94 GLU A O 1
ATOM 704 N N . LEU A 1 95 ? -17.828 -15.828 -0.738 1 90.31 95 LEU A N 1
ATOM 705 C CA . LEU A 1 95 ? -18.188 -14.867 -1.776 1 90.31 95 LEU A CA 1
ATOM 706 C C . LEU A 1 95 ? -18.953 -13.695 -1.187 1 90.31 95 LEU A C 1
ATOM 708 O O . LEU A 1 95 ? -19.984 -13.883 -0.536 1 90.31 95 LEU A O 1
ATOM 712 N N . PHE A 1 96 ? -18.328 -12.477 -1.338 1 81.25 96 PHE A N 1
ATOM 713 C CA . PHE A 1 96 ? -18.875 -11.273 -0.717 1 81.25 96 PHE A CA 1
ATOM 714 C C . PHE A 1 96 ? -19.438 -10.32 -1.771 1 81.25 96 PHE A C 1
ATOM 716 O O . PHE A 1 96 ? -19.188 -9.117 -1.718 1 81.25 96 PHE A O 1
ATOM 723 N N . GLY A 1 97 ? -20.156 -10.812 -2.711 1 83.5 97 GLY A N 1
ATOM 724 C CA . GLY A 1 97 ? -20.688 -9.953 -3.752 1 83.5 97 GLY A CA 1
ATOM 725 C C . GLY A 1 97 ? -19.75 -9.766 -4.926 1 83.5 97 GLY A C 1
ATOM 726 O O . GLY A 1 97 ? -18.984 -10.672 -5.258 1 83.5 97 GLY A O 1
ATOM 727 N N . GLY A 1 98 ? -20 -8.523 -5.672 1 84.44 98 GLY A N 1
ATOM 728 C CA . GLY A 1 98 ? -19.141 -8.266 -6.82 1 84.44 98 GLY A CA 1
ATOM 729 C C . GLY A 1 98 ? -19.656 -7.137 -7.699 1 84.44 98 GLY A C 1
ATOM 730 O O . GLY A 1 98 ? -20.672 -6.512 -7.387 1 84.44 98 GLY A O 1
ATOM 731 N N . VAL A 1 99 ? -18.781 -6.77 -8.562 1 83.12 99 VAL A N 1
ATOM 732 C CA . VAL A 1 99 ? -19.094 -5.836 -9.641 1 83.12 99 VAL A CA 1
ATOM 733 C C . VAL A 1 99 ? -18.891 -6.523 -10.992 1 83.12 99 VAL A C 1
ATOM 735 O O . VAL A 1 99 ? -18.375 -7.637 -11.062 1 83.12 99 VAL A O 1
ATOM 738 N N . PRO A 1 100 ? -19.469 -5.91 -11.992 1 82.94 100 PRO A N 1
ATOM 739 C CA . PRO A 1 100 ? -19.25 -6.539 -13.297 1 82.94 100 PRO A CA 1
ATOM 740 C C . PRO A 1 100 ? -17.781 -6.828 -13.57 1 82.94 100 PRO A C 1
ATOM 742 O O . PRO A 1 100 ? -16.938 -5.918 -13.516 1 82.94 100 PRO A O 1
ATOM 745 N N . GLY A 1 101 ? -17.484 -8.078 -13.766 1 85 101 GLY A N 1
ATOM 746 C CA . GLY A 1 101 ? -16.141 -8.492 -14.109 1 85 101 GLY A CA 1
ATOM 747 C C . GLY A 1 101 ? -15.352 -9.008 -12.922 1 85 101 GLY A C 1
ATOM 748 O O . GLY A 1 101 ? -14.258 -9.555 -13.086 1 85 101 GLY A O 1
ATOM 749 N N . ALA A 1 102 ? -15.945 -8.836 -11.781 1 88.38 102 ALA A N 1
ATOM 750 C CA . ALA A 1 102 ? -15.172 -9.234 -10.609 1 88.38 102 ALA A CA 1
ATOM 751 C C . ALA A 1 102 ? -16.094 -9.641 -9.453 1 88.38 102 ALA A C 1
ATOM 753 O O . ALA A 1 102 ? -16.984 -8.891 -9.07 1 88.38 102 ALA A O 1
ATOM 754 N N . ALA A 1 103 ? -15.875 -10.828 -8.992 1 90.62 103 ALA A N 1
ATOM 755 C CA . ALA A 1 103 ? -16.5 -11.281 -7.75 1 90.62 103 ALA A CA 1
ATOM 756 C C . ALA A 1 103 ? -15.586 -11 -6.555 1 90.62 103 ALA A C 1
ATOM 758 O O . ALA A 1 103 ? -14.391 -11.281 -6.594 1 90.62 103 ALA A O 1
ATOM 759 N N . LEU A 1 104 ? -16.109 -10.359 -5.555 1 90.19 104 LEU A N 1
ATOM 760 C CA . LEU A 1 104 ? -15.352 -10.094 -4.336 1 90.19 104 LEU A CA 1
ATOM 761 C C . LEU A 1 104 ? -15.375 -11.305 -3.404 1 90.19 104 LEU A C 1
ATOM 763 O O . LEU A 1 104 ? -16.453 -11.734 -2.973 1 90.19 104 LEU A O 1
ATOM 767 N N . THR A 1 105 ? -14.227 -11.836 -3.111 1 91.88 105 THR A N 1
ATOM 768 C CA . THR A 1 105 ? -14.141 -13.07 -2.344 1 91.88 105 THR A CA 1
ATOM 769 C C . THR A 1 105 ? -13.148 -12.922 -1.192 1 91.88 105 THR A C 1
ATOM 771 O O . THR A 1 105 ? -12.305 -12.023 -1.2 1 91.88 105 THR A O 1
ATOM 774 N N . ILE A 1 106 ? -13.328 -13.672 -0.151 1 89.81 106 ILE A N 1
ATOM 775 C CA . ILE A 1 106 ? -12.312 -13.898 0.873 1 89.81 106 ILE A CA 1
ATOM 776 C C . ILE A 1 106 ? -11.664 -15.258 0.659 1 89.81 106 ILE A C 1
ATOM 778 O O . ILE A 1 106 ? -12.352 -16.281 0.574 1 89.81 106 ILE A O 1
ATOM 782 N N . THR A 1 107 ? -10.438 -15.266 0.39 1 90.38 107 THR A N 1
ATOM 783 C CA . THR A 1 107 ? -9.641 -16.484 0.24 1 90.38 107 THR A CA 1
ATOM 784 C C . THR A 1 107 ? -8.492 -16.5 1.242 1 90.38 107 THR A C 1
ATOM 786 O O . THR A 1 107 ? -7.578 -15.664 1.165 1 90.38 107 THR A O 1
ATOM 789 N N . LYS A 1 108 ? -8.578 -17.406 2.193 1 84.81 108 LYS A N 1
ATOM 790 C CA . LYS A 1 108 ? -7.562 -17.5 3.24 1 84.81 108 LYS A CA 1
ATOM 791 C C . LYS A 1 108 ? -7.426 -16.172 3.984 1 84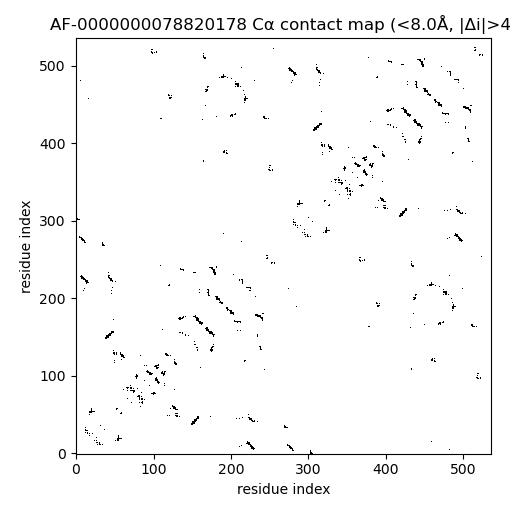.81 108 LYS A C 1
ATOM 793 O O . LYS A 1 108 ? -6.312 -15.68 4.18 1 84.81 108 LYS A O 1
ATOM 798 N N . GLY A 1 109 ? -8.539 -15.578 4.191 1 81.12 109 GLY A N 1
ATOM 799 C CA . GLY A 1 109 ? -8.602 -14.375 5.004 1 81.12 109 GLY A CA 1
ATOM 800 C C . GLY A 1 109 ? -8.297 -13.109 4.227 1 81.12 109 GLY A C 1
ATOM 801 O O . GLY A 1 109 ? -8.289 -12.016 4.793 1 81.12 109 GLY A O 1
ATOM 802 N N . ILE A 1 110 ? -8.109 -13.25 2.973 1 87.06 110 ILE A N 1
ATOM 803 C CA . ILE A 1 110 ? -7.723 -12.109 2.148 1 87.06 110 ILE A CA 1
ATOM 804 C C . ILE A 1 110 ? -8.883 -11.711 1.237 1 87.06 110 ILE A C 1
ATOM 806 O O . ILE A 1 110 ? -9.453 -12.562 0.546 1 87.06 110 ILE A O 1
ATOM 810 N N . LEU A 1 111 ? -9.258 -10.492 1.307 1 87.19 111 LEU A N 1
ATOM 811 C CA . LEU A 1 111 ? -10.258 -9.953 0.399 1 87.19 111 LEU A CA 1
ATOM 812 C C . LEU A 1 111 ? -9.656 -9.656 -0.968 1 87.19 111 LEU A C 1
ATOM 814 O O . LEU A 1 111 ? -8.656 -8.938 -1.067 1 87.19 111 LEU A O 1
ATOM 818 N N . SER A 1 112 ? -10.156 -10.234 -1.984 1 89.12 112 SER A N 1
ATOM 819 C CA . SER A 1 112 ? -9.617 -10.023 -3.326 1 89.12 112 SER A CA 1
ATOM 820 C C . SER A 1 112 ? -10.68 -10.281 -4.391 1 89.12 112 SER A C 1
ATOM 822 O O . SER A 1 112 ? -11.688 -10.938 -4.121 1 89.12 112 SER A O 1
ATOM 824 N N . PRO A 1 113 ? -10.406 -9.711 -5.531 1 90.19 113 PRO A N 1
ATOM 825 C CA . PRO A 1 113 ? -11.273 -10.094 -6.652 1 90.19 113 PRO A CA 1
ATOM 826 C C . PRO A 1 113 ? -11 -11.508 -7.156 1 90.19 113 PRO A C 1
ATOM 828 O O . PRO A 1 113 ? -9.836 -11.922 -7.234 1 90.19 113 PRO A O 1
ATOM 831 N N . ASN A 1 114 ? -12.039 -12.242 -7.43 1 93.62 114 ASN A N 1
ATOM 832 C CA . ASN A 1 114 ? -12.023 -13.523 -8.125 1 93.62 114 ASN A CA 1
ATOM 833 C C . ASN A 1 114 ? -11.07 -14.516 -7.457 1 93.62 114 ASN A C 1
ATOM 835 O O . ASN A 1 114 ? -10.32 -15.211 -8.133 1 93.62 114 ASN A O 1
ATOM 839 N N . ALA A 1 115 ? -11.039 -14.477 -6.18 1 94 115 ALA A N 1
ATOM 840 C CA . ALA A 1 115 ? -10.258 -15.406 -5.363 1 94 115 ALA A CA 1
ATOM 841 C C . ALA A 1 115 ? -8.766 -15.273 -5.656 1 94 115 ALA A C 1
ATOM 843 O O . ALA A 1 115 ? -8.008 -16.219 -5.461 1 94 115 ALA A O 1
ATOM 844 N N . GLY A 1 116 ? -8.367 -14.164 -6.266 1 92.62 116 GLY A N 1
ATOM 845 C CA . GLY A 1 116 ? -6.965 -13.93 -6.578 1 92.62 116 GLY A CA 1
ATOM 846 C C . GLY A 1 116 ? -6.523 -14.586 -7.871 1 92.62 116 GLY A C 1
ATOM 847 O O . GLY A 1 116 ? -5.34 -14.555 -8.211 1 92.62 116 GLY A O 1
ATOM 848 N N . ILE A 1 117 ? -7.465 -15.195 -8.57 1 94.06 117 ILE A N 1
ATOM 849 C CA . ILE A 1 117 ? -7.152 -15.867 -9.828 1 94.06 117 ILE A CA 1
ATOM 850 C C . ILE A 1 117 ? -6.785 -14.828 -10.883 1 94.06 117 ILE A C 1
ATOM 852 O O . ILE A 1 117 ? -7.445 -13.789 -11 1 94.06 117 ILE A O 1
ATOM 856 N N . ASP A 1 118 ? -5.719 -15.133 -11.547 1 87.94 118 ASP A N 1
ATOM 857 C CA . ASP A 1 118 ? -5.188 -14.188 -12.523 1 87.94 118 ASP A CA 1
ATOM 858 C C . ASP A 1 118 ? -5.211 -14.773 -13.93 1 87.94 118 ASP A C 1
ATOM 860 O O . ASP A 1 118 ? -4.664 -15.859 -14.164 1 87.94 118 ASP A O 1
ATOM 864 N N . ALA A 1 119 ? -5.75 -13.984 -14.758 1 83.56 119 ALA A N 1
ATOM 865 C CA . ALA A 1 119 ? -5.75 -14.398 -16.156 1 83.56 119 ALA A CA 1
ATOM 866 C C . ALA A 1 119 ? -4.574 -13.789 -16.906 1 83.56 119 ALA A C 1
ATOM 868 O O . ALA A 1 119 ? -4.219 -14.25 -18 1 83.56 119 ALA A O 1
ATOM 869 N N . SER A 1 120 ? -3.988 -12.758 -16.219 1 77.94 120 SER A N 1
ATOM 870 C CA . SER A 1 120 ? -2.844 -12.109 -16.844 1 77.94 120 SER A CA 1
ATOM 871 C C . SER A 1 120 ? -1.565 -12.914 -16.625 1 77.94 120 SER A C 1
ATOM 873 O O . SER A 1 120 ? -1.448 -13.648 -15.641 1 77.94 120 SER A O 1
ATOM 875 N N . ASN A 1 121 ? -0.64 -12.836 -17.609 1 78.06 121 ASN A N 1
ATOM 876 C CA . ASN A 1 121 ? 0.645 -13.523 -17.562 1 78.06 121 ASN A CA 1
ATOM 877 C C . ASN A 1 121 ? 0.467 -15.039 -17.562 1 78.06 121 ASN A C 1
ATOM 879 O O . ASN A 1 121 ? 1.241 -15.758 -16.938 1 78.06 121 ASN A O 1
ATOM 883 N N . ALA A 1 122 ? -0.64 -15.492 -18.047 1 84.38 122 ALA A N 1
ATOM 884 C CA . ALA A 1 122 ? -0.916 -16.891 -18.312 1 84.38 122 ALA A CA 1
ATOM 885 C C . ALA A 1 122 ? -1.166 -17.125 -19.797 1 84.38 122 ALA A C 1
ATOM 887 O O . ALA A 1 122 ? -1.66 -16.25 -20.5 1 84.38 122 ALA A O 1
ATOM 888 N N . PRO A 1 123 ? -0.801 -18.297 -20.25 1 85.88 123 PRO A N 1
ATOM 889 C CA . PRO A 1 123 ? -1.094 -18.594 -21.656 1 85.88 123 PRO A CA 1
ATOM 890 C C . PRO A 1 123 ? -2.58 -18.469 -21.984 1 85.88 123 PRO A C 1
ATOM 892 O O . PRO A 1 123 ? -3.422 -18.5 -21.094 1 85.88 123 PRO A O 1
ATOM 895 N N . ASP A 1 124 ? -2.84 -18.266 -23.281 1 88.56 124 ASP A N 1
ATOM 896 C CA . ASP A 1 124 ? -4.223 -18.141 -23.719 1 88.56 124 ASP A CA 1
ATOM 897 C C . ASP A 1 124 ? -5.07 -19.297 -23.219 1 88.56 124 ASP A C 1
ATOM 899 O O . ASP A 1 124 ? -4.633 -20.453 -23.266 1 88.56 124 ASP A O 1
ATOM 903 N N . GLY A 1 125 ? -6.203 -18.906 -22.688 1 91.94 125 GLY A N 1
ATOM 904 C CA . GLY A 1 125 ? -7.129 -19.922 -22.219 1 91.94 125 GLY A CA 1
ATOM 905 C C . GLY A 1 125 ? -6.766 -20.469 -20.859 1 91.94 125 GLY A C 1
ATOM 906 O O . GLY A 1 125 ? -7.379 -21.438 -20.375 1 91.94 125 GLY A O 1
ATOM 907 N N . HIS A 1 126 ? -5.77 -19.953 -20.281 1 94.31 126 HIS A N 1
ATOM 908 C CA . HIS A 1 126 ? -5.352 -20.422 -18.969 1 94.31 126 HIS A CA 1
ATOM 909 C C . HIS A 1 126 ? -5.492 -19.328 -17.922 1 94.31 126 HIS A C 1
ATOM 911 O O . HIS A 1 126 ? -5.543 -18.141 -18.25 1 94.31 126 HIS A O 1
ATOM 917 N N . VAL A 1 127 ? -5.633 -19.766 -16.688 1 95 127 VAL A N 1
ATOM 918 C CA . VAL A 1 127 ? -5.578 -18.859 -15.539 1 95 127 VAL A CA 1
ATOM 919 C C . VAL A 1 127 ? -4.594 -19.406 -14.5 1 95 127 VAL A C 1
ATOM 921 O O . VAL A 1 127 ? -4.273 -20.594 -14.508 1 95 127 VAL A O 1
ATOM 924 N N . VAL A 1 128 ? -4.066 -18.547 -13.742 1 95 128 VAL A N 1
ATOM 925 C CA . VAL A 1 128 ? -3.156 -18.922 -12.672 1 95 128 VAL A CA 1
ATOM 926 C C . VAL A 1 128 ? -3.85 -18.75 -11.32 1 95 128 VAL A C 1
ATOM 928 O O . VAL A 1 128 ? -4.352 -17.672 -11 1 95 128 VAL A O 1
ATOM 931 N N . LEU A 1 129 ? -3.979 -19.844 -10.57 1 96.62 129 LEU A N 1
ATOM 932 C CA . LEU A 1 129 ? -4.492 -19.797 -9.203 1 96.62 129 LEU A CA 1
ATOM 933 C C . LEU A 1 129 ? -3.434 -19.266 -8.25 1 96.62 129 LEU A C 1
ATOM 935 O O . LEU A 1 129 ? -2.248 -19.219 -8.586 1 96.62 129 LEU A O 1
ATOM 939 N N . LEU A 1 130 ? -3.852 -18.844 -7.055 1 96 130 LEU A N 1
ATOM 940 C CA . LEU A 1 130 ? -2.869 -18.5 -6.031 1 96 130 LEU A CA 1
ATOM 941 C C . LEU A 1 130 ? -2.039 -19.719 -5.641 1 96 130 LEU A C 1
ATOM 943 O O . LEU A 1 130 ? -2.496 -20.859 -5.781 1 96 130 LEU A O 1
ATOM 947 N N . PRO A 1 131 ? -0.772 -19.484 -5.207 1 96.25 131 PRO A N 1
ATOM 948 C CA . PRO A 1 131 ? -0.068 -20.625 -4.629 1 96.25 131 PRO A CA 1
ATOM 949 C C . PRO A 1 131 ? -0.889 -21.344 -3.561 1 96.25 131 PRO A C 1
ATOM 951 O O . PRO A 1 131 ? -1.626 -20.703 -2.807 1 96.25 131 PRO A O 1
ATOM 954 N N . GLU A 1 132 ? -0.782 -22.641 -3.49 1 95.06 132 GLU A N 1
ATOM 955 C CA . GLU A 1 132 ? -1.556 -23.422 -2.531 1 95.06 132 GLU A CA 1
ATOM 956 C C . GLU A 1 132 ? -1.292 -22.953 -1.102 1 95.06 132 GLU A C 1
ATOM 958 O O . GLU A 1 132 ? -2.207 -22.922 -0.276 1 95.06 132 GLU A O 1
ATOM 963 N N . ASP A 1 133 ? -0.076 -22.734 -0.757 1 96.81 133 ASP A N 1
ATOM 964 C CA . ASP A 1 133 ? 0.355 -22.281 0.561 1 96.81 133 ASP A CA 1
ATOM 965 C C . ASP A 1 133 ? 1.5 -21.266 0.446 1 96.81 133 ASP A C 1
ATOM 967 O O . ASP A 1 133 ? 2.668 -21.641 0.604 1 96.81 133 ASP A O 1
ATOM 971 N N . PRO A 1 134 ? 1.105 -20.016 0.257 1 97.19 134 PRO A N 1
ATOM 972 C CA . PRO A 1 134 ? 2.135 -18.984 0.051 1 97.19 134 PRO A CA 1
ATOM 973 C C . PRO A 1 134 ? 3.125 -18.906 1.209 1 97.19 134 PRO A C 1
ATOM 975 O O . PRO A 1 134 ? 4.297 -18.578 1.001 1 97.19 134 PRO A O 1
ATOM 978 N N . ARG A 1 135 ? 2.705 -19.141 2.438 1 97.5 135 ARG A N 1
ATOM 979 C CA . ARG A 1 135 ? 3.598 -19.141 3.592 1 97.5 135 ARG A CA 1
ATOM 980 C C . ARG A 1 135 ? 4.656 -20.234 3.467 1 97.5 135 ARG A C 1
ATOM 982 O O . ARG A 1 135 ? 5.848 -19.969 3.656 1 97.5 135 ARG A O 1
ATOM 989 N N . LYS A 1 136 ? 4.203 -21.391 3.137 1 98.12 136 LYS A N 1
ATOM 990 C CA . LYS A 1 136 ? 5.133 -22.5 2.939 1 98.12 136 LYS A CA 1
ATOM 991 C C . LYS A 1 136 ? 6.066 -22.234 1.764 1 98.12 136 LYS A C 1
ATOM 993 O O . LYS A 1 136 ? 7.258 -22.562 1.822 1 98.12 136 LYS A O 1
ATOM 998 N N . SER A 1 137 ? 5.496 -21.688 0.642 1 98.44 137 SER A N 1
ATOM 999 C CA . SER A 1 137 ? 6.312 -21.344 -0.519 1 98.44 137 SER A CA 1
ATOM 1000 C C . SER A 1 137 ? 7.422 -20.375 -0.142 1 98.44 137 SER A C 1
ATOM 1002 O O . SER A 1 137 ? 8.578 -20.547 -0.54 1 98.44 137 SER A O 1
ATOM 1004 N N . SER A 1 138 ? 7.066 -19.312 0.627 1 98.75 138 SER A N 1
ATOM 1005 C CA . SER A 1 138 ? 8.047 -18.328 1.034 1 98.75 138 SER A CA 1
ATOM 1006 C C . SER A 1 138 ? 9.133 -18.938 1.917 1 98.75 138 SER A C 1
ATOM 1008 O O . SER A 1 138 ? 10.312 -18.609 1.783 1 98.75 138 SER A O 1
ATOM 1010 N N . GLU A 1 139 ? 8.758 -19.812 2.811 1 98.69 139 GLU A N 1
ATOM 1011 C CA . GLU A 1 139 ? 9.695 -20.484 3.695 1 98.69 139 GLU A CA 1
ATOM 1012 C C . GLU A 1 139 ? 10.68 -21.344 2.9 1 98.69 139 GLU A C 1
ATOM 1014 O O . GLU A 1 139 ? 11.891 -21.281 3.133 1 98.69 139 GLU A O 1
ATOM 1019 N N . THR A 1 140 ? 10.117 -22.125 2.004 1 98.62 140 THR A N 1
ATOM 1020 C CA . THR A 1 140 ? 10.938 -23.016 1.195 1 98.62 140 THR A CA 1
ATOM 1021 C C . THR A 1 140 ? 11.945 -22.219 0.37 1 98.62 140 THR A C 1
ATOM 1023 O O . THR A 1 140 ? 13.133 -22.562 0.33 1 98.62 140 THR A O 1
ATOM 1026 N N . ILE A 1 141 ? 11.484 -21.188 -0.287 1 98.69 141 ILE A N 1
ATOM 1027 C CA . ILE A 1 141 ? 12.344 -20.359 -1.119 1 98.69 141 ILE A CA 1
ATOM 1028 C C . ILE A 1 141 ? 13.422 -19.703 -0.255 1 98.69 141 ILE A C 1
ATOM 1030 O O . ILE A 1 141 ? 14.594 -19.703 -0.618 1 98.69 141 ILE A O 1
ATOM 1034 N N . ARG A 1 142 ? 13.023 -19.141 0.897 1 98.75 142 ARG A N 1
ATOM 1035 C CA . ARG A 1 142 ? 13.969 -18.5 1.799 1 98.75 142 ARG A CA 1
ATOM 1036 C C . ARG A 1 142 ? 15.078 -19.453 2.215 1 98.75 142 ARG A C 1
ATOM 1038 O O . ARG A 1 142 ? 16.266 -19.109 2.113 1 98.75 142 ARG A O 1
ATOM 1045 N N . LYS A 1 143 ? 14.688 -20.625 2.691 1 98.56 143 LYS A N 1
ATOM 1046 C CA . LYS A 1 143 ? 15.656 -21.594 3.189 1 98.56 143 LYS A CA 1
ATOM 1047 C C . LYS A 1 143 ? 16.641 -22 2.098 1 98.56 143 LYS A C 1
ATOM 1049 O O . LYS A 1 143 ? 17.844 -22.109 2.352 1 98.56 143 LYS A O 1
ATOM 1054 N N . ARG A 1 144 ? 16.156 -22.203 0.94 1 98.62 144 ARG A N 1
ATOM 1055 C CA . ARG A 1 144 ? 17.031 -22.609 -0.165 1 98.62 144 ARG A CA 1
ATOM 1056 C C . ARG A 1 144 ? 17.969 -21.469 -0.554 1 98.62 144 ARG A C 1
ATOM 1058 O O . ARG A 1 144 ? 19.141 -21.719 -0.842 1 98.62 144 ARG A O 1
ATOM 1065 N N . LEU A 1 145 ? 17.484 -20.25 -0.594 1 98.19 145 LEU A N 1
ATOM 1066 C CA . LEU A 1 145 ? 18.328 -19.109 -0.9 1 98.19 145 LEU A CA 1
ATOM 1067 C C . LEU A 1 145 ? 19.375 -18.906 0.188 1 98.19 145 LEU A C 1
ATOM 1069 O O . LEU A 1 145 ? 20.531 -18.594 -0.107 1 98.19 145 LEU A O 1
ATOM 1073 N N . GLU A 1 146 ? 18.938 -19.047 1.431 1 98.38 146 GLU A N 1
ATOM 1074 C CA . GLU A 1 146 ? 19.875 -18.891 2.541 1 98.38 146 GLU A CA 1
ATOM 1075 C C . GLU A 1 146 ? 20.969 -19.938 2.494 1 98.38 146 GLU A C 1
ATOM 1077 O O . GLU A 1 146 ? 22.125 -19.656 2.83 1 98.38 146 GLU A O 1
ATOM 1082 N N . GLN A 1 147 ? 20.578 -21.125 2.178 1 97.44 147 GLN A N 1
ATOM 1083 C CA . GLN A 1 147 ? 21.562 -22.203 2.031 1 97.44 147 GLN A CA 1
ATOM 1084 C C . GLN A 1 147 ? 22.578 -21.859 0.94 1 97.44 147 GLN A C 1
ATOM 1086 O O . GLN A 1 147 ? 23.781 -22.109 1.102 1 97.44 147 GLN A O 1
ATOM 1091 N N . ARG A 1 148 ? 22.141 -21.297 -0.109 1 96.25 148 ARG A N 1
ATOM 1092 C CA . ARG A 1 148 ? 22.984 -21 -1.267 1 96.25 148 ARG A CA 1
ATOM 1093 C C . ARG A 1 148 ? 23.922 -19.844 -0.972 1 96.25 148 ARG A C 1
ATOM 1095 O O . ARG A 1 148 ? 25.094 -19.859 -1.376 1 96.25 148 ARG A O 1
ATOM 1102 N N . TYR A 1 149 ? 23.453 -18.844 -0.284 1 97.06 149 TYR A N 1
ATOM 1103 C CA . TYR A 1 149 ? 24.203 -17.609 -0.173 1 97.06 149 TYR A CA 1
ATOM 1104 C C . TYR A 1 149 ? 24.781 -17.438 1.231 1 97.06 149 TYR A C 1
ATOM 1106 O O . TYR A 1 149 ? 25.531 -16.5 1.493 1 97.06 149 TYR A O 1
ATOM 1114 N N . SER A 1 150 ? 24.406 -18.234 2.188 1 97.12 150 SER A N 1
ATOM 1115 C CA . SER A 1 150 ? 24.891 -18.219 3.562 1 97.12 150 SER A CA 1
ATOM 1116 C C . SER A 1 150 ? 24.641 -16.875 4.223 1 97.12 150 SER A C 1
ATOM 1118 O O . SER A 1 150 ? 25.547 -16.266 4.801 1 97.12 150 SER A O 1
ATOM 1120 N N . CYS A 1 151 ? 23.453 -16.391 4.027 1 97 151 CYS A N 1
ATOM 1121 C CA . CYS A 1 151 ? 23.016 -15.148 4.664 1 97 151 CYS A CA 1
ATOM 1122 C C . CYS A 1 151 ? 21.562 -15.242 5.102 1 97 151 CYS A C 1
ATOM 1124 O O . CYS A 1 151 ? 20.812 -16.094 4.617 1 97 151 CYS A O 1
ATOM 1126 N N . LYS A 1 152 ? 21.172 -14.422 6.074 1 98.06 152 LYS A N 1
ATOM 1127 C CA . LYS A 1 152 ? 19.797 -14.352 6.555 1 98.06 152 LYS A CA 1
ATOM 1128 C C . LYS A 1 152 ? 18.938 -13.477 5.648 1 98.06 152 LYS A C 1
ATOM 1130 O O . LYS A 1 152 ? 19.266 -12.32 5.395 1 98.06 152 LYS A O 1
ATOM 1135 N N . LEU A 1 153 ? 17.875 -14.023 5.219 1 98.62 153 LEU A N 1
ATOM 1136 C CA . LEU A 1 153 ? 17.062 -13.344 4.219 1 98.62 153 LEU A CA 1
ATOM 1137 C C . LEU A 1 153 ? 15.594 -13.32 4.637 1 98.62 153 LEU A C 1
ATOM 1139 O O . LEU A 1 153 ? 15.195 -14.062 5.539 1 98.62 153 LEU A O 1
ATOM 1143 N N . GLY A 1 154 ? 14.844 -12.383 4.078 1 98.75 154 GLY A N 1
ATOM 1144 C CA . GLY A 1 154 ? 13.391 -12.422 4.051 1 98.75 154 GLY A CA 1
ATOM 1145 C C . GLY A 1 154 ? 12.828 -12.727 2.676 1 98.75 154 GLY A C 1
ATOM 1146 O O . GLY A 1 154 ? 13.438 -12.391 1.661 1 98.75 154 GLY A O 1
ATOM 1147 N N . VAL A 1 155 ? 11.703 -13.391 2.637 1 98.88 155 VAL A N 1
ATOM 1148 C CA . VAL A 1 155 ? 11.016 -13.656 1.378 1 98.88 155 VAL A CA 1
ATOM 1149 C C . VAL A 1 155 ? 9.531 -13.359 1.525 1 98.88 155 VAL A C 1
ATOM 1151 O O . VAL A 1 155 ? 8.914 -13.719 2.531 1 98.88 155 VAL A O 1
ATOM 1154 N N . ILE A 1 156 ? 9.031 -12.656 0.595 1 98.81 156 ILE A N 1
ATOM 1155 C CA . ILE A 1 156 ? 7.605 -12.359 0.521 1 98.81 156 ILE A CA 1
ATOM 1156 C C . ILE A 1 156 ? 7.035 -12.891 -0.791 1 98.81 156 ILE A C 1
ATOM 1158 O O . ILE A 1 156 ? 7.645 -12.734 -1.851 1 98.81 156 ILE A O 1
ATOM 1162 N N . ILE A 1 157 ? 5.941 -13.57 -0.753 1 98.5 157 ILE A N 1
ATOM 1163 C CA . ILE A 1 157 ? 5.09 -13.789 -1.915 1 98.5 157 ILE A CA 1
ATOM 1164 C C . ILE A 1 157 ? 3.992 -12.734 -1.96 1 98.5 157 ILE A C 1
ATOM 1166 O O . ILE A 1 157 ? 3.162 -12.648 -1.053 1 98.5 157 ILE A O 1
ATOM 1170 N N . GLY A 1 158 ? 4.035 -11.938 -2.998 1 96.94 158 GLY A N 1
ATOM 1171 C CA . GLY A 1 158 ? 3.154 -10.781 -3.021 1 96.94 158 GLY A CA 1
ATOM 1172 C C . GLY A 1 158 ? 2.246 -10.75 -4.238 1 96.94 158 GLY A C 1
ATOM 1173 O O . GLY A 1 158 ? 2.576 -11.32 -5.281 1 96.94 158 GLY A O 1
ATOM 1174 N N . ASP A 1 159 ? 1.154 -10.102 -4.141 1 93.88 159 ASP A N 1
ATOM 1175 C CA . ASP A 1 159 ? 0.177 -9.797 -5.184 1 93.88 159 ASP A CA 1
ATOM 1176 C C . ASP A 1 159 ? -0.236 -8.328 -5.141 1 93.88 159 ASP A C 1
ATOM 1178 O O . ASP A 1 159 ? 0.338 -7.539 -4.387 1 93.88 159 ASP A O 1
ATOM 1182 N N . SER A 1 160 ? -1.072 -7.941 -6.059 1 89.5 160 SER A N 1
ATOM 1183 C CA . SER A 1 160 ? -1.59 -6.578 -6.07 1 89.5 160 SER A CA 1
ATOM 1184 C C . SER A 1 160 ? -3.086 -6.551 -5.77 1 89.5 160 SER A C 1
ATOM 1186 O O . SER A 1 160 ? -3.781 -7.547 -5.977 1 89.5 160 SER A O 1
ATOM 1188 N N . ARG A 1 161 ? -3.484 -5.453 -5.18 1 84.56 161 ARG A N 1
ATOM 1189 C CA . ARG A 1 161 ? -4.895 -5.34 -4.816 1 84.56 161 ARG A CA 1
ATOM 1190 C C . ARG A 1 161 ? -5.398 -3.914 -5.023 1 84.56 161 ARG A C 1
ATOM 1192 O O . ARG A 1 161 ? -4.629 -2.957 -4.914 1 84.56 161 ARG A O 1
ATOM 1199 N N . THR A 1 162 ? -6.699 -3.916 -5.316 1 83.69 162 THR A N 1
ATOM 1200 C CA . THR A 1 162 ? -7.355 -2.617 -5.426 1 83.69 162 THR A CA 1
ATOM 1201 C C . THR A 1 162 ? -7.648 -2.043 -4.043 1 83.69 162 THR A C 1
ATOM 1203 O O . THR A 1 162 ? -7.594 -2.762 -3.041 1 83.69 162 THR A O 1
ATOM 1206 N N . GLN A 1 163 ? -7.863 -0.79 -3.975 1 84.69 163 GLN A N 1
ATOM 1207 C CA . GLN A 1 163 ? -8.18 -0.094 -2.732 1 84.69 163 GLN A CA 1
ATOM 1208 C C . GLN A 1 163 ? -9.578 0.514 -2.779 1 84.69 163 GLN A C 1
ATOM 1210 O O . GLN A 1 163 ? -10.047 0.927 -3.844 1 84.69 163 GLN A O 1
ATOM 1215 N N . PRO A 1 164 ? -10.219 0.609 -1.594 1 84.75 164 PRO A N 1
ATOM 1216 C CA . PRO A 1 164 ? -11.547 1.231 -1.583 1 84.75 164 PRO A CA 1
ATOM 1217 C C . PRO A 1 164 ? -11.523 2.67 -2.096 1 84.75 164 PRO A C 1
ATOM 1219 O O . PRO A 1 164 ? -10.773 3.502 -1.578 1 84.75 164 PRO A O 1
ATOM 1222 N N . LEU A 1 165 ? -12.289 2.91 -3.15 1 86.69 165 LEU A N 1
ATOM 1223 C CA . LEU A 1 165 ? -12.586 4.223 -3.713 1 86.69 165 LEU A CA 1
ATOM 1224 C C . LEU A 1 165 ? -11.344 4.816 -4.379 1 86.69 165 LEU A C 1
ATOM 1226 O O . LEU A 1 165 ? -11.305 6.016 -4.66 1 86.69 165 LEU A O 1
ATOM 1230 N N . ARG A 1 166 ? -10.367 4.09 -4.539 1 88.69 166 ARG A N 1
ATOM 1231 C CA . ARG A 1 166 ? -9.109 4.547 -5.133 1 88.69 166 ARG A CA 1
ATOM 1232 C C . ARG A 1 166 ? -8.781 3.746 -6.387 1 88.69 166 ARG A C 1
ATOM 1234 O O . ARG A 1 166 ? -8.93 2.521 -6.406 1 88.69 166 ARG A O 1
ATOM 1241 N N . LEU A 1 167 ? -8.398 4.477 -7.414 1 88.12 167 LEU A N 1
ATOM 1242 C CA . LEU A 1 167 ? -7.996 3.795 -8.641 1 88.12 167 LEU A CA 1
ATOM 1243 C C . LEU A 1 167 ? -6.547 3.326 -8.547 1 88.12 167 LEU A C 1
ATOM 1245 O O . LEU A 1 167 ? -5.676 4.07 -8.086 1 88.12 167 LEU A O 1
ATOM 1249 N N . GLY A 1 168 ? -6.375 2.09 -9.047 1 87.12 168 GLY A N 1
ATOM 1250 C CA . GLY A 1 168 ? -5.035 1.524 -9.062 1 87.12 168 GLY A CA 1
ATOM 1251 C C . GLY A 1 168 ? -4.816 0.481 -7.984 1 87.12 168 GLY A C 1
ATOM 1252 O O . GLY A 1 168 ? -5.555 0.432 -7 1 87.12 168 GLY A O 1
ATOM 1253 N N . CYS A 1 169 ? -3.734 -0.285 -8.148 1 87.5 169 CYS A N 1
ATOM 1254 C CA . CYS A 1 169 ? -3.477 -1.39 -7.23 1 87.5 169 CYS A CA 1
ATOM 1255 C C . CYS A 1 169 ? -2.229 -1.129 -6.398 1 87.5 169 CYS A C 1
ATOM 1257 O O . CYS A 1 169 ? -1.282 -0.496 -6.871 1 87.5 169 CYS A O 1
ATOM 1259 N N . THR A 1 170 ? -2.283 -1.599 -5.148 1 91.62 170 THR A N 1
ATOM 1260 C CA . THR A 1 170 ? -1.133 -1.585 -4.25 1 91.62 170 THR A CA 1
ATOM 1261 C C . THR A 1 170 ? -0.752 -3.004 -3.836 1 91.62 170 THR A C 1
ATOM 1263 O O . THR A 1 170 ? -1.46 -3.961 -4.16 1 91.62 170 THR A O 1
ATOM 1266 N N . GLY A 1 171 ? 0.352 -3.064 -3.211 1 93.31 171 GLY A N 1
ATOM 1267 C CA . GLY A 1 171 ? 0.901 -4.379 -2.914 1 93.31 171 GLY A CA 1
ATOM 1268 C C . GLY A 1 171 ? 0.256 -5.035 -1.708 1 93.31 171 GLY A C 1
ATOM 1269 O O . GLY A 1 171 ? -0.114 -4.355 -0.748 1 93.31 171 GLY A O 1
ATOM 1270 N N . LEU A 1 172 ? 0.204 -6.363 -1.781 1 94.44 172 LEU A N 1
ATOM 1271 C CA . LEU A 1 172 ? -0.327 -7.219 -0.726 1 94.44 172 LEU A CA 1
ATOM 1272 C C . LEU A 1 172 ? 0.558 -8.445 -0.521 1 94.44 172 LEU A C 1
ATOM 1274 O O . LEU A 1 172 ? 0.865 -9.156 -1.478 1 94.44 172 LEU A O 1
ATOM 1278 N N . ALA A 1 173 ? 0.923 -8.648 0.701 1 97 173 ALA A N 1
ATOM 1279 C CA . ALA A 1 173 ? 1.707 -9.836 1.018 1 97 173 ALA A CA 1
ATOM 1280 C C . ALA A 1 173 ? 0.8 -11.031 1.284 1 97 173 ALA A C 1
ATOM 1282 O O . ALA A 1 173 ? -0.13 -10.953 2.09 1 97 173 ALA A O 1
ATOM 1283 N N . LEU A 1 174 ? 1.079 -12.133 0.608 1 96.5 174 LEU A N 1
ATOM 1284 C CA . LEU A 1 174 ? 0.296 -13.352 0.775 1 96.5 174 LEU A CA 1
ATOM 1285 C C . LEU A 1 174 ? 1.005 -14.328 1.705 1 96.5 174 LEU A C 1
ATOM 1287 O O . LEU A 1 174 ? 0.355 -15.102 2.42 1 96.5 174 LEU A O 1
ATOM 1291 N N . GLY A 1 175 ? 2.281 -14.391 1.665 1 97.44 175 GLY A N 1
ATOM 1292 C CA . GLY A 1 175 ? 3.141 -15.219 2.494 1 97.44 175 GLY A CA 1
ATOM 1293 C C . GLY A 1 175 ? 4.477 -14.57 2.809 1 97.44 175 GLY A C 1
ATOM 1294 O O . GLY A 1 175 ? 5.043 -13.867 1.969 1 97.44 175 GLY A O 1
ATOM 1295 N N . ILE A 1 176 ? 4.906 -14.844 3.996 1 98.06 176 ILE A N 1
ATOM 1296 C CA . ILE A 1 176 ? 6.133 -14.211 4.465 1 98.06 176 ILE A CA 1
ATOM 1297 C C . ILE A 1 176 ? 6.988 -15.227 5.211 1 98.06 176 ILE A C 1
ATOM 1299 O O . ILE A 1 176 ? 6.465 -16.062 5.949 1 98.06 176 ILE A O 1
ATOM 1303 N N . SER A 1 177 ? 8.242 -15.07 5.004 1 98.75 177 SER A N 1
ATOM 1304 C CA . SER A 1 177 ? 9.211 -15.828 5.793 1 98.75 177 SER A CA 1
ATOM 1305 C C . SER A 1 177 ? 10.461 -15 6.074 1 98.75 177 SER A C 1
ATOM 1307 O O . SER A 1 177 ? 10.953 -14.289 5.195 1 98.75 177 SER A O 1
ATOM 1309 N N . GLY A 1 178 ? 10.906 -15.016 7.359 1 98.62 178 GLY A N 1
ATOM 1310 C CA . GLY A 1 178 ? 12.219 -14.484 7.664 1 98.62 178 GLY A CA 1
ATOM 1311 C C . GLY A 1 178 ? 12.18 -13.148 8.375 1 98.62 178 GLY A C 1
ATOM 1312 O O . GLY A 1 178 ? 13.219 -12.617 8.773 1 98.62 178 GLY A O 1
ATOM 1313 N N . PHE A 1 179 ? 10.984 -12.523 8.57 1 97.88 179 PHE A N 1
ATOM 1314 C CA . PHE A 1 179 ? 10.883 -11.266 9.312 1 97.88 179 PHE A CA 1
ATOM 1315 C C . PHE A 1 179 ? 9.453 -11.047 9.805 1 97.88 179 PHE A C 1
ATOM 1317 O O . PHE A 1 179 ? 8.539 -11.766 9.398 1 97.88 179 PHE A O 1
ATOM 1324 N N . VAL A 1 180 ? 9.266 -10.133 10.742 1 96.69 180 VAL A N 1
ATOM 1325 C CA . VAL A 1 180 ? 7.961 -9.781 11.289 1 96.69 180 VAL A CA 1
ATOM 1326 C C . VAL A 1 180 ? 7.191 -8.93 10.281 1 96.69 180 VAL A C 1
ATOM 1328 O O . VAL A 1 180 ? 7.633 -7.836 9.922 1 96.69 180 VAL A O 1
ATOM 1331 N N . PRO A 1 181 ? 6.09 -9.461 9.789 1 96.38 181 PRO A N 1
ATOM 1332 C CA . PRO A 1 181 ? 5.398 -8.789 8.688 1 96.38 181 PRO A CA 1
ATOM 1333 C C . PRO A 1 181 ? 4.707 -7.5 9.117 1 96.38 181 PRO A C 1
ATOM 1335 O O . PRO A 1 181 ? 4.527 -6.59 8.305 1 96.38 181 PRO A O 1
ATOM 1338 N N . VAL A 1 182 ? 4.188 -7.465 10.344 1 94.56 182 VAL A N 1
ATOM 1339 C CA . VAL A 1 182 ? 3.521 -6.293 10.906 1 94.56 182 VAL A CA 1
ATOM 1340 C C . VAL A 1 182 ? 4.164 -5.918 12.242 1 94.56 182 VAL A C 1
ATOM 1342 O O . VAL A 1 182 ? 4.176 -6.719 13.18 1 94.56 182 VAL A O 1
ATOM 1345 N N . GLU A 1 183 ? 4.652 -4.734 12.234 1 90 183 GLU A N 1
ATOM 1346 C CA . GLU A 1 183 ? 5.336 -4.273 13.445 1 90 183 GLU A CA 1
ATOM 1347 C C . GLU A 1 183 ? 4.367 -3.57 14.391 1 90 183 GLU A C 1
ATOM 1349 O O . GLU A 1 183 ? 3.596 -2.707 13.969 1 90 183 GLU A O 1
ATOM 1354 N N . ASP A 1 184 ? 4.41 -3.979 15.586 1 85.19 184 ASP A N 1
ATOM 1355 C CA . ASP A 1 184 ? 3.611 -3.342 16.625 1 85.19 184 ASP A CA 1
ATOM 1356 C C . ASP A 1 184 ? 4.297 -2.084 17.156 1 85.19 184 ASP A C 1
ATOM 1358 O O . ASP A 1 184 ? 5.293 -2.17 17.875 1 85.19 184 ASP A O 1
ATOM 1362 N N . ALA A 1 185 ? 3.811 -0.956 16.734 1 78.62 185 ALA A N 1
ATOM 1363 C CA . ALA A 1 185 ? 4.426 0.304 17.141 1 78.62 185 ALA A CA 1
ATOM 1364 C C . ALA A 1 185 ? 3.764 0.86 18.406 1 78.62 185 ALA A C 1
ATOM 1366 O O . ALA A 1 185 ? 4.168 1.906 18.906 1 78.62 185 ALA A O 1
ATOM 1367 N N . ARG A 1 186 ? 2.777 0.203 18.969 1 78 186 ARG A N 1
ATOM 1368 C CA . ARG A 1 186 ? 2.123 0.666 20.188 1 78 186 ARG A CA 1
ATOM 1369 C C . ARG A 1 186 ? 3.107 0.722 21.359 1 78 186 ARG A C 1
ATOM 1371 O O . ARG A 1 186 ? 3.941 -0.172 21.516 1 78 186 ARG A O 1
ATOM 1378 N N . GLY A 1 187 ? 2.947 1.76 22.047 1 75.44 187 GLY A N 1
ATOM 1379 C CA . GLY A 1 187 ? 3.814 1.938 23.203 1 75.44 187 GLY A CA 1
ATOM 1380 C C . GLY A 1 187 ? 5.074 2.725 22.891 1 75.44 187 GLY A C 1
ATOM 1381 O O . GLY A 1 187 ? 5.742 3.223 23.797 1 75.44 187 GLY A O 1
ATOM 1382 N N . THR A 1 188 ? 5.398 2.818 21.609 1 77.88 188 THR A N 1
ATOM 1383 C CA . THR A 1 188 ? 6.488 3.709 21.234 1 77.88 188 THR A CA 1
ATOM 1384 C C . THR A 1 188 ? 6.047 5.168 21.312 1 77.88 188 THR A C 1
ATOM 1386 O O . THR A 1 188 ? 4.855 5.457 21.406 1 77.88 188 THR A O 1
ATOM 1389 N N . PHE A 1 189 ? 6.984 6.094 21.297 1 78 189 PHE A N 1
ATOM 1390 C CA . PHE A 1 189 ? 6.672 7.492 21.562 1 78 189 PHE A CA 1
ATOM 1391 C C . PHE A 1 189 ? 6.758 8.32 20.281 1 78 189 PHE A C 1
ATOM 1393 O O . PHE A 1 189 ? 7.648 8.117 19.469 1 78 189 PHE A O 1
ATOM 1400 N N . ASP A 1 190 ? 5.805 9.211 20.234 1 79.88 190 ASP A N 1
ATOM 1401 C CA . ASP A 1 190 ? 5.852 10.133 19.094 1 79.88 190 ASP A CA 1
ATOM 1402 C C . ASP A 1 190 ? 6.84 11.266 19.359 1 79.88 190 ASP A C 1
ATOM 1404 O O . ASP A 1 190 ? 7.664 11.188 20.266 1 79.88 190 ASP A O 1
ATOM 1408 N N . ILE A 1 191 ? 6.828 12.273 18.516 1 82.19 191 ILE A N 1
ATOM 1409 C CA . ILE A 1 191 ? 7.848 13.312 18.547 1 82.19 191 ILE A CA 1
ATOM 1410 C C . ILE A 1 191 ? 7.648 14.188 19.781 1 82.19 191 ILE A C 1
ATOM 1412 O O . ILE A 1 191 ? 8.539 14.953 20.156 1 82.19 191 ILE A O 1
ATOM 1416 N N . TYR A 1 192 ? 6.508 14.094 20.422 1 83.31 192 TYR A N 1
ATOM 1417 C CA . TYR A 1 192 ? 6.234 14.875 21.625 1 83.31 192 TYR A CA 1
ATOM 1418 C C . TYR A 1 192 ? 6.234 13.992 22.859 1 83.31 192 TYR A C 1
ATOM 1420 O O . TYR A 1 192 ? 5.824 14.422 23.938 1 83.31 192 TYR A O 1
ATOM 1428 N N . GLY A 1 193 ? 6.648 12.773 22.625 1 79 193 GLY A N 1
ATOM 1429 C CA . GLY A 1 193 ? 6.789 11.867 23.75 1 79 193 GLY A CA 1
ATOM 1430 C C . GLY A 1 193 ? 5.488 11.188 24.141 1 79 193 GLY A C 1
ATOM 1431 O O . GLY A 1 193 ? 5.375 10.633 25.25 1 79 193 GLY A O 1
ATOM 1432 N N . LYS A 1 194 ? 4.438 11.258 23.391 1 80.56 194 LYS A N 1
ATOM 1433 C CA . LYS A 1 194 ? 3.17 10.57 23.625 1 80.56 194 LYS A CA 1
ATOM 1434 C C . LYS A 1 194 ? 3.207 9.141 23.094 1 80.56 194 LYS A C 1
ATOM 1436 O O . LYS A 1 194 ? 3.73 8.891 22.016 1 80.56 194 LYS A O 1
ATOM 1441 N N . PRO A 1 195 ? 2.777 8.211 23.938 1 77.75 195 PRO A N 1
ATOM 1442 C CA . PRO A 1 195 ? 2.76 6.832 23.453 1 77.75 195 PRO A CA 1
ATOM 1443 C C . PRO A 1 195 ? 1.729 6.617 22.344 1 77.75 195 PRO A C 1
ATOM 1445 O O . PRO A 1 195 ? 0.634 7.18 22.391 1 77.75 195 PRO A O 1
ATOM 1448 N N . LEU A 1 196 ? 2.186 5.809 21.344 1 77.38 196 LEU A N 1
ATOM 1449 C CA . LEU A 1 196 ? 1.232 5.43 20.312 1 77.38 196 LEU A CA 1
ATOM 1450 C C . LEU A 1 196 ? 0.273 4.359 20.812 1 77.38 196 LEU A C 1
ATOM 1452 O O . LEU A 1 196 ? 0.668 3.479 21.578 1 77.38 196 LEU A O 1
ATOM 1456 N N . ARG A 1 197 ? -0.957 4.445 20.391 1 67.62 197 ARG A N 1
ATOM 1457 C CA . ARG A 1 197 ? -1.947 3.529 20.953 1 67.62 197 ARG A CA 1
ATOM 1458 C C . ARG A 1 197 ? -2.459 2.561 19.891 1 67.62 197 ARG A C 1
ATOM 1460 O O . ARG A 1 197 ? -2.93 1.468 20.203 1 67.62 197 ARG A O 1
ATOM 1467 N N . LEU A 1 198 ? -2.393 2.76 18.672 1 66.56 198 LEU A N 1
ATOM 1468 C CA . LEU A 1 198 ? -3.102 1.971 17.672 1 66.56 198 LEU A CA 1
ATOM 1469 C C . LEU A 1 198 ? -2.26 1.807 16.406 1 66.56 198 LEU A C 1
ATOM 1471 O O . LEU A 1 198 ? -2.785 1.471 15.352 1 66.56 198 LEU A O 1
ATOM 1475 N N . THR A 1 199 ? -1.007 1.791 16.656 1 73.62 199 THR A N 1
ATOM 1476 C CA . THR A 1 199 ? -0.299 1.94 15.383 1 73.62 199 THR A CA 1
ATOM 1477 C C . THR A 1 199 ? 0.452 0.66 15.031 1 73.62 199 THR A C 1
ATOM 1479 O O . THR A 1 199 ? 1.266 0.173 15.812 1 73.62 199 THR A O 1
ATOM 1482 N N . TYR A 1 200 ? 0.011 0.008 13.953 1 86.25 200 TYR A N 1
ATOM 1483 C CA . TYR A 1 200 ? 0.712 -1.113 13.336 1 86.25 200 TYR A CA 1
ATOM 1484 C C . TYR A 1 200 ? 1.268 -0.727 11.969 1 86.25 200 TYR A C 1
ATOM 1486 O O . TYR A 1 200 ? 0.588 -0.065 11.18 1 86.25 200 TYR A O 1
ATOM 1494 N N . LYS A 1 201 ? 2.494 -1.039 11.805 1 87.75 201 LYS A N 1
ATOM 1495 C CA . LYS A 1 201 ? 3.127 -0.795 10.508 1 87.75 201 LYS A CA 1
ATOM 1496 C C . LYS A 1 201 ? 3.113 -2.053 9.648 1 87.75 201 LYS A C 1
ATOM 1498 O O . LYS A 1 201 ? 3.633 -3.096 10.047 1 87.75 201 LYS A O 1
ATOM 1503 N N . ALA A 1 202 ? 2.551 -1.946 8.516 1 93.19 202 ALA A N 1
ATOM 1504 C CA . ALA A 1 202 ? 2.465 -3.086 7.602 1 93.19 202 ALA A CA 1
ATOM 1505 C C . ALA A 1 202 ? 3.746 -3.238 6.789 1 93.19 202 ALA A C 1
ATOM 1507 O O . ALA A 1 202 ? 3.742 -3.043 5.57 1 93.19 202 ALA A O 1
ATOM 1508 N N . ALA A 1 203 ? 4.789 -3.689 7.406 1 95.62 203 ALA A N 1
ATOM 1509 C CA . ALA A 1 203 ? 6.094 -3.797 6.766 1 95.62 203 ALA A CA 1
ATOM 1510 C C . ALA A 1 203 ? 6.016 -4.633 5.492 1 95.62 203 ALA A C 1
ATOM 1512 O O . ALA A 1 203 ? 6.492 -4.215 4.438 1 95.62 203 ALA A O 1
ATOM 1513 N N . ALA A 1 204 ? 5.398 -5.758 5.562 1 97.56 204 ALA A N 1
ATOM 1514 C CA . ALA A 1 204 ? 5.348 -6.684 4.43 1 97.56 204 ALA A CA 1
ATOM 1515 C C . ALA A 1 204 ? 4.547 -6.09 3.273 1 97.56 204 ALA A C 1
ATOM 1517 O O . ALA A 1 204 ? 5.012 -6.082 2.131 1 97.56 204 ALA A O 1
ATOM 1518 N N . ASP A 1 205 ? 3.367 -5.57 3.555 1 96.69 205 ASP A N 1
ATOM 1519 C CA . ASP A 1 205 ? 2.535 -4.988 2.506 1 96.69 205 ASP A CA 1
ATOM 1520 C C . ASP A 1 205 ? 3.209 -3.771 1.88 1 96.69 205 ASP A C 1
ATOM 1522 O O . ASP A 1 205 ? 3.113 -3.553 0.671 1 96.69 205 ASP A O 1
ATOM 1526 N N . ASN A 1 206 ? 3.857 -2.967 2.713 1 97.62 206 ASN A N 1
ATOM 1527 C CA . ASN A 1 206 ? 4.578 -1.807 2.197 1 97.62 206 ASN A CA 1
ATOM 1528 C C . ASN A 1 206 ? 5.754 -2.223 1.317 1 97.62 206 ASN A C 1
ATOM 1530 O O . ASN A 1 206 ? 6.043 -1.567 0.315 1 97.62 206 ASN A O 1
ATOM 1534 N N . LEU A 1 207 ? 6.391 -3.291 1.66 1 98.44 207 LEU A N 1
ATOM 1535 C CA . LEU A 1 207 ? 7.48 -3.803 0.837 1 98.44 207 LEU A CA 1
ATOM 1536 C C . LEU A 1 207 ? 6.961 -4.301 -0.507 1 98.44 207 LEU A C 1
ATOM 1538 O O . LEU A 1 207 ? 7.598 -4.082 -1.542 1 98.44 207 LEU A O 1
ATOM 1542 N N . VAL A 1 208 ? 5.836 -4.973 -0.492 1 98.12 208 VAL A N 1
ATOM 1543 C CA . VAL A 1 208 ? 5.258 -5.445 -1.747 1 98.12 208 VAL A CA 1
ATOM 1544 C C . VAL A 1 208 ? 4.848 -4.25 -2.607 1 98.12 208 VAL A C 1
ATOM 1546 O O . VAL A 1 208 ? 5.078 -4.242 -3.818 1 98.12 208 VAL A O 1
ATOM 1549 N N . SER A 1 209 ? 4.219 -3.244 -1.97 1 97.19 209 SER A N 1
ATOM 1550 C CA . SER A 1 209 ? 3.85 -2.033 -2.697 1 97.19 209 SER A CA 1
ATOM 1551 C C . SER A 1 209 ? 5.07 -1.381 -3.338 1 97.19 209 SER A C 1
ATOM 1553 O O . SER A 1 209 ? 5.016 -0.95 -4.492 1 97.19 209 SER A O 1
ATOM 1555 N N . ALA A 1 210 ? 6.133 -1.318 -2.578 1 97.69 210 ALA A N 1
ATOM 1556 C CA . ALA A 1 210 ? 7.383 -0.778 -3.107 1 97.69 210 ALA A CA 1
ATOM 1557 C C . ALA A 1 210 ? 7.867 -1.587 -4.309 1 97.69 210 ALA A C 1
ATOM 1559 O O . ALA A 1 210 ? 8.258 -1.019 -5.328 1 97.69 210 ALA A O 1
ATOM 1560 N N . ALA A 1 211 ? 7.805 -2.871 -4.195 1 97.69 211 ALA A N 1
ATOM 1561 C CA . ALA A 1 211 ? 8.305 -3.77 -5.234 1 97.69 211 ALA A CA 1
ATOM 1562 C C . ALA A 1 211 ? 7.473 -3.646 -6.512 1 97.69 211 ALA A C 1
ATOM 1564 O O . ALA A 1 211 ? 7.992 -3.814 -7.617 1 97.69 211 ALA A O 1
ATOM 1565 N N . GLU A 1 212 ? 6.203 -3.363 -6.352 1 94.88 212 GLU A N 1
ATOM 1566 C CA . GLU A 1 212 ? 5.309 -3.244 -7.5 1 94.88 212 GLU A CA 1
ATOM 1567 C C . GLU A 1 212 ? 5.777 -2.152 -8.453 1 94.88 212 GLU A C 1
ATOM 1569 O O . GLU A 1 212 ? 5.539 -2.23 -9.664 1 94.88 212 GLU A O 1
ATOM 1574 N N . LEU A 1 213 ? 6.48 -1.168 -7.934 1 94.88 213 LEU A N 1
ATOM 1575 C CA . LEU A 1 213 ? 6.98 -0.081 -8.766 1 94.88 213 LEU A CA 1
ATOM 1576 C C . LEU A 1 213 ? 7.926 -0.61 -9.844 1 94.88 213 LEU A C 1
ATOM 1578 O O . LEU A 1 213 ? 7.98 -0.069 -10.945 1 94.88 213 LEU A O 1
ATOM 1582 N N . LEU A 1 214 ? 8.656 -1.668 -9.484 1 95.5 214 LEU A N 1
ATOM 1583 C CA . LEU A 1 214 ? 9.641 -2.238 -10.406 1 95.5 214 LEU A CA 1
ATOM 1584 C C . LEU A 1 214 ? 9.047 -3.426 -11.156 1 95.5 214 LEU A C 1
ATOM 1586 O O . LEU A 1 214 ? 9.359 -3.635 -12.336 1 95.5 214 LEU A O 1
ATOM 1590 N N . MET A 1 215 ? 8.195 -4.191 -10.453 1 92.81 215 MET A N 1
ATOM 1591 C CA . MET A 1 215 ? 7.621 -5.398 -11.039 1 92.81 215 MET A CA 1
ATOM 1592 C C . MET A 1 215 ? 6.676 -5.047 -12.188 1 92.81 215 MET A C 1
ATOM 1594 O O . MET A 1 215 ? 6.641 -5.742 -13.203 1 92.81 215 MET A O 1
ATOM 1598 N N . GLY A 1 216 ? 5.93 -4.008 -11.93 1 82.56 216 GLY A N 1
ATOM 1599 C CA . GLY A 1 216 ? 4.895 -3.67 -12.898 1 82.56 216 GLY A CA 1
ATOM 1600 C C . GLY A 1 216 ? 3.717 -4.625 -12.867 1 82.56 216 GLY A C 1
ATOM 1601 O O . GLY A 1 216 ? 3.559 -5.395 -11.914 1 82.56 216 GLY A O 1
ATOM 1602 N N . GLU A 1 217 ? 2.861 -4.535 -13.867 1 74.75 217 GLU A N 1
ATOM 1603 C CA . GLU A 1 217 ? 1.654 -5.352 -13.961 1 74.75 217 GLU A CA 1
ATOM 1604 C C . GLU A 1 217 ? 1.57 -6.07 -15.297 1 74.75 217 GLU A C 1
ATOM 1606 O O . GLU A 1 217 ? 0.676 -6.891 -15.516 1 74.75 217 GLU A O 1
ATOM 1611 N N . ALA A 1 218 ? 2.549 -5.844 -16.109 1 75.94 218 ALA A N 1
ATOM 1612 C CA . ALA A 1 218 ? 2.432 -6.324 -17.484 1 75.94 218 ALA A CA 1
ATOM 1613 C C . ALA A 1 218 ? 3.617 -7.211 -17.859 1 75.94 218 ALA A C 1
ATOM 1615 O O . ALA A 1 218 ? 3.961 -8.141 -17.125 1 75.94 218 ALA A O 1
ATOM 1616 N N . GLY A 1 219 ? 4.145 -6.961 -18.938 1 77.25 219 GLY A N 1
ATOM 1617 C CA . GLY A 1 219 ? 5.148 -7.84 -19.516 1 77.25 219 GLY A CA 1
ATOM 1618 C C . GLY A 1 219 ? 6.566 -7.465 -19.125 1 77.25 219 GLY A C 1
ATOM 1619 O O . GLY A 1 219 ? 7.512 -7.742 -19.859 1 77.25 219 GLY A O 1
ATOM 1620 N N . GLU A 1 220 ? 6.793 -6.875 -18 1 80.25 220 GLU A N 1
ATOM 1621 C CA . GLU A 1 220 ? 8.109 -6.375 -17.594 1 80.25 220 GLU A CA 1
ATOM 1622 C C . GLU A 1 220 ? 9.078 -7.523 -17.344 1 80.25 220 GLU A C 1
ATOM 1624 O O . GLU A 1 220 ? 10.297 -7.328 -17.359 1 80.25 220 GLU A O 1
ATOM 1629 N N . ARG A 1 221 ? 8.508 -8.758 -17.016 1 88.75 221 ARG A N 1
ATOM 1630 C CA . ARG A 1 221 ? 9.305 -9.945 -16.734 1 88.75 221 ARG A CA 1
ATOM 1631 C C . ARG A 1 221 ? 10.203 -9.727 -15.516 1 88.75 221 ARG A C 1
ATOM 1633 O O . ARG A 1 221 ? 11.375 -10.102 -15.531 1 88.75 221 ARG A O 1
ATOM 1640 N N . VAL A 1 222 ? 9.734 -9 -14.57 1 93.75 222 VAL A N 1
ATOM 1641 C CA . VAL A 1 222 ? 10.398 -8.766 -13.297 1 93.75 222 VAL A CA 1
ATOM 1642 C C . VAL A 1 222 ? 9.57 -9.359 -12.164 1 93.75 222 VAL A C 1
ATOM 1644 O O . VAL A 1 222 ? 8.992 -8.633 -11.352 1 93.75 222 VAL A O 1
ATOM 1647 N N . PRO A 1 223 ? 9.594 -10.641 -12.047 1 95.38 223 PRO A N 1
ATOM 1648 C CA . PRO A 1 223 ? 8.773 -11.305 -11.031 1 95.38 223 PRO A CA 1
ATOM 1649 C C . PRO A 1 223 ? 9.383 -11.219 -9.633 1 95.38 223 PRO A C 1
ATOM 1651 O O . PRO A 1 223 ? 8.766 -11.672 -8.664 1 95.38 223 PRO A O 1
ATOM 1654 N N . CYS A 1 224 ? 10.539 -10.609 -9.555 1 97.44 224 CYS A N 1
ATOM 1655 C CA . CYS A 1 224 ? 11.227 -10.562 -8.273 1 97.44 224 CYS A CA 1
ATOM 1656 C C . CYS A 1 224 ? 11.914 -9.211 -8.07 1 97.44 224 CYS A C 1
ATOM 1658 O O . CYS A 1 224 ? 12.492 -8.664 -9.008 1 97.44 224 CYS A O 1
ATOM 1660 N N . VAL A 1 225 ? 11.852 -8.695 -6.883 1 98.38 225 VAL A N 1
ATOM 1661 C CA . VAL A 1 225 ? 12.586 -7.508 -6.469 1 98.38 225 VAL A CA 1
ATOM 1662 C C . VAL A 1 225 ? 13.383 -7.805 -5.203 1 98.38 225 VAL A C 1
ATOM 1664 O O . VAL A 1 225 ? 12.859 -8.391 -4.258 1 98.38 225 VAL A O 1
ATOM 1667 N N . LEU A 1 226 ? 14.648 -7.512 -5.215 1 98.62 226 LEU A N 1
ATOM 1668 C CA . LEU A 1 226 ? 15.492 -7.59 -4.027 1 98.62 226 LEU A CA 1
ATOM 1669 C C . LEU A 1 226 ? 15.555 -6.238 -3.322 1 98.62 226 LEU A C 1
ATOM 1671 O O . LEU A 1 226 ? 15.898 -5.227 -3.938 1 98.62 226 LEU A O 1
ATOM 1675 N N . VAL A 1 227 ? 15.156 -6.199 -2.082 1 98.62 227 VAL A N 1
ATOM 1676 C CA . VAL A 1 227 ? 15.156 -4.98 -1.283 1 98.62 227 VAL A CA 1
ATOM 1677 C C . VAL A 1 227 ? 16.281 -5.035 -0.251 1 98.62 227 VAL A C 1
ATOM 1679 O O . VAL A 1 227 ? 16.344 -5.965 0.557 1 98.62 227 VAL A O 1
ATOM 1682 N N . ARG A 1 228 ? 17.125 -4.051 -0.255 1 98.31 228 ARG A N 1
ATOM 1683 C CA . ARG A 1 228 ? 18.266 -3.963 0.65 1 98.31 228 ARG A CA 1
ATOM 1684 C C . ARG A 1 228 ? 18.141 -2.758 1.575 1 98.31 228 ARG A C 1
ATOM 1686 O O . ARG A 1 228 ? 17.875 -1.645 1.12 1 98.31 228 ARG A O 1
ATOM 1693 N N . GLY A 1 229 ? 18.266 -2.992 2.885 1 96.94 229 GLY A N 1
ATOM 1694 C CA . GLY A 1 229 ? 18.281 -1.903 3.848 1 96.94 229 GLY A CA 1
ATOM 1695 C C . GLY A 1 229 ? 16.922 -1.637 4.469 1 96.94 229 GLY A C 1
ATOM 1696 O O . GLY A 1 229 ? 16.719 -0.627 5.148 1 96.94 229 GLY A O 1
ATOM 1697 N N . ALA A 1 230 ? 15.891 -2.506 4.215 1 95.44 230 ALA A N 1
ATOM 1698 C CA . ALA A 1 230 ? 14.57 -2.314 4.824 1 95.44 230 ALA A CA 1
ATOM 1699 C C . ALA A 1 230 ? 14.648 -2.42 6.344 1 95.44 230 ALA A C 1
ATOM 1701 O O . ALA A 1 230 ? 15.305 -3.322 6.879 1 95.44 230 ALA A O 1
ATOM 1702 N N . PRO A 1 231 ? 14.078 -1.421 7.07 1 93.25 231 PRO A N 1
ATOM 1703 C CA . PRO A 1 231 ? 14.078 -1.459 8.539 1 93.25 231 PRO A CA 1
ATOM 1704 C C . PRO A 1 231 ? 13.078 -2.457 9.102 1 93.25 231 PRO A C 1
ATOM 1706 O O . PRO A 1 231 ? 12.062 -2.057 9.688 1 93.25 231 PRO A O 1
ATOM 1709 N N . ILE A 1 232 ? 13.375 -3.742 8.984 1 94.31 232 ILE A N 1
ATOM 1710 C CA . ILE A 1 232 ? 12.484 -4.812 9.43 1 94.31 232 ILE A CA 1
ATOM 1711 C C . ILE A 1 232 ? 13.188 -5.656 10.492 1 94.31 232 ILE A C 1
ATOM 1713 O O . ILE A 1 232 ? 14.414 -5.637 10.602 1 94.31 232 ILE A O 1
ATOM 1717 N N . GLN A 1 233 ? 12.383 -6.312 11.266 1 95.44 233 GLN A N 1
ATOM 1718 C CA . GLN A 1 233 ? 12.906 -7.234 12.273 1 95.44 233 GLN A CA 1
ATOM 1719 C C . GLN A 1 233 ? 13.008 -8.648 11.719 1 95.44 233 GLN A C 1
ATOM 1721 O O . GLN A 1 233 ? 12 -9.328 11.547 1 95.44 233 GLN A O 1
ATOM 1726 N N . MET A 1 234 ? 14.234 -9.133 11.547 1 96.75 234 MET A N 1
ATOM 1727 C CA . MET A 1 234 ? 14.469 -10.469 11.008 1 96.75 234 MET A CA 1
ATOM 1728 C C . MET A 1 234 ? 14.188 -11.539 12.055 1 96.75 234 MET A C 1
ATOM 1730 O O . MET A 1 234 ? 14.5 -11.352 13.234 1 96.75 234 MET A O 1
ATOM 1734 N N . VAL A 1 235 ? 13.578 -12.555 11.648 1 97.31 235 VAL A N 1
ATOM 1735 C CA . VAL A 1 235 ? 13.344 -13.727 12.492 1 97.31 235 VAL A CA 1
ATOM 1736 C C . VAL A 1 235 ? 13.586 -15 11.688 1 97.31 235 VAL A C 1
ATOM 1738 O O . VAL A 1 235 ? 13.656 -14.961 10.453 1 97.31 235 VAL A O 1
ATOM 1741 N N . ASP A 1 236 ? 13.812 -16.078 12.391 1 96.44 236 ASP A N 1
ATOM 1742 C CA . ASP A 1 236 ? 13.938 -17.375 11.711 1 96.44 236 ASP A CA 1
ATOM 1743 C C . ASP A 1 236 ? 12.625 -18.141 11.758 1 96.44 236 ASP A C 1
ATOM 1745 O O . ASP A 1 236 ? 12.57 -19.266 12.266 1 96.44 236 ASP A O 1
ATOM 1749 N N . GLU A 1 237 ? 11.562 -17.531 11.289 1 96.75 237 GLU A N 1
ATOM 1750 C CA . GLU A 1 237 ? 10.203 -18.078 11.281 1 96.75 237 GLU A CA 1
ATOM 1751 C C . GLU A 1 237 ? 9.438 -17.625 10.039 1 96.75 237 GLU A C 1
ATOM 1753 O O . GLU A 1 237 ? 9.953 -16.844 9.234 1 96.75 237 GLU A O 1
ATOM 1758 N N . SER A 1 238 ? 8.398 -18.234 9.875 1 96.62 238 SER A N 1
ATOM 1759 C CA . SER A 1 238 ? 7.438 -17.844 8.844 1 96.62 238 SER A CA 1
ATOM 1760 C C . SER A 1 238 ? 6.086 -17.484 9.453 1 96.62 238 SER A C 1
ATOM 1762 O O . SER A 1 238 ? 5.164 -18.297 9.445 1 96.62 238 SER A O 1
ATOM 1764 N N . PRO A 1 239 ? 6 -16.297 9.891 1 94.38 239 PRO A N 1
ATOM 1765 C CA . PRO A 1 239 ? 4.77 -15.922 10.594 1 94.38 239 PRO A CA 1
ATOM 1766 C C . PRO A 1 239 ? 3.555 -15.875 9.68 1 94.38 239 PRO A C 1
ATOM 1768 O O . PRO A 1 239 ? 3.701 -15.711 8.461 1 94.38 239 PRO A O 1
ATOM 1771 N N . GLU A 1 240 ? 2.398 -16.047 10.297 1 92.38 240 GLU A N 1
ATOM 1772 C CA . GLU A 1 240 ? 1.15 -15.781 9.586 1 92.38 240 GLU A CA 1
ATOM 1773 C C . GLU A 1 240 ? 0.925 -14.289 9.391 1 92.38 240 GLU A C 1
ATOM 1775 O O . GLU A 1 240 ? 1.353 -13.477 10.219 1 92.38 240 GLU A O 1
ATOM 1780 N N . MET A 1 241 ? 0.293 -13.992 8.289 1 89.38 241 MET A N 1
ATOM 1781 C CA . MET A 1 241 ? -0.097 -12.594 8.109 1 89.38 241 MET A CA 1
ATOM 1782 C C . MET A 1 241 ? -1.233 -12.219 9.055 1 89.38 241 MET A C 1
ATOM 1784 O O . MET A 1 241 ? -2.279 -12.867 9.07 1 89.38 241 MET A O 1
ATOM 1788 N N . PRO A 1 242 ? -1.002 -11.18 9.789 1 87.25 242 PRO A N 1
ATOM 1789 C CA . PRO A 1 242 ? -2.072 -10.797 10.711 1 87.25 242 PRO A CA 1
ATOM 1790 C C . PRO A 1 242 ? -3.293 -10.227 9.992 1 87.25 242 PRO A C 1
ATOM 1792 O O . PRO A 1 242 ? -3.148 -9.43 9.062 1 87.25 242 PRO A O 1
ATOM 1795 N N . THR A 1 243 ? -4.438 -10.656 10.375 1 83.88 243 THR A N 1
ATOM 1796 C CA . THR A 1 243 ? -5.688 -10.18 9.789 1 83.88 243 THR A CA 1
ATOM 1797 C C . THR A 1 243 ? -6.594 -9.578 10.867 1 83.88 243 THR A C 1
ATOM 1799 O O . THR A 1 243 ? -6.293 -9.672 12.055 1 83.88 243 THR A O 1
ATOM 1802 N N . ILE A 1 244 ? -7.547 -8.781 10.391 1 83.44 244 ILE A N 1
ATOM 1803 C CA . ILE A 1 244 ? -8.609 -8.25 11.242 1 83.44 244 ILE A CA 1
ATOM 1804 C C . ILE A 1 244 ? -9.938 -8.93 10.891 1 83.44 244 ILE A C 1
ATOM 1806 O O . ILE A 1 244 ? -10.188 -9.25 9.727 1 83.44 244 ILE A O 1
ATOM 1810 N N . SER A 1 245 ? -10.703 -9.188 11.945 1 81.31 245 SER A N 1
ATOM 1811 C CA . SER A 1 245 ? -12.016 -9.773 11.695 1 81.31 245 SER A CA 1
ATOM 1812 C C . SER A 1 245 ? -12.922 -8.812 10.938 1 81.31 245 SER A C 1
ATOM 1814 O O . SER A 1 245 ? -12.695 -7.598 10.945 1 81.31 245 SER A O 1
ATOM 1816 N N . MET A 1 246 ? -13.898 -9.336 10.289 1 77.25 246 MET A N 1
ATOM 1817 C CA . MET A 1 246 ? -14.867 -8.508 9.57 1 77.25 246 MET A CA 1
ATOM 1818 C C . MET A 1 246 ? -15.539 -7.516 10.508 1 77.25 246 MET A C 1
ATOM 1820 O O . MET A 1 246 ? -15.766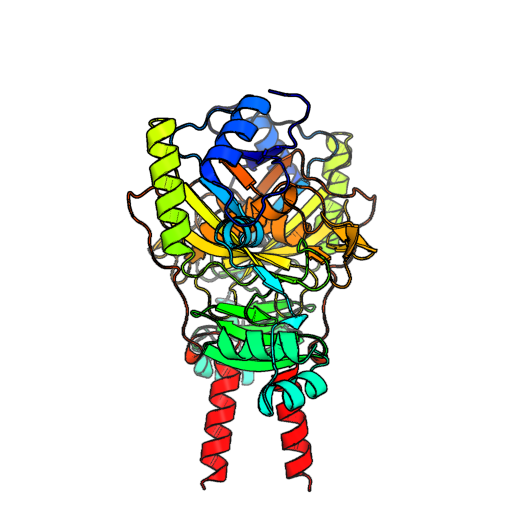 -6.363 10.141 1 77.25 246 MET A O 1
ATOM 1824 N N . GLU A 1 247 ? -15.82 -7.957 11.664 1 75.31 247 GLU A N 1
ATOM 1825 C CA . GLU A 1 247 ? -16.5 -7.125 12.656 1 75.31 247 GLU A CA 1
ATOM 1826 C C . GLU A 1 247 ? -15.594 -5.984 13.117 1 75.31 247 GLU A C 1
ATOM 1828 O O . GLU A 1 247 ? -16.078 -4.879 13.391 1 75.31 247 GLU A O 1
ATOM 1833 N N . GLY A 1 248 ? -14.367 -6.312 13.133 1 77.88 248 GLY A N 1
ATOM 1834 C CA . GLY A 1 248 ? -13.414 -5.328 13.609 1 77.88 248 GLY A CA 1
ATOM 1835 C C . GLY A 1 248 ? -12.883 -4.43 12.516 1 77.88 248 GLY A C 1
ATOM 1836 O O . GLY A 1 248 ? -12.172 -3.459 12.781 1 77.88 248 GLY A O 1
ATOM 1837 N N . CYS A 1 249 ? -13.328 -4.73 11.344 1 81.38 249 CYS A N 1
ATOM 1838 C CA . CYS A 1 249 ? -12.852 -3.977 10.188 1 81.38 249 CYS A CA 1
ATOM 1839 C C . CYS A 1 249 ? -13.648 -2.689 10.016 1 81.38 249 CYS A C 1
ATOM 1841 O O . CYS A 1 249 ? -14.867 -2.729 9.828 1 81.38 249 CYS A O 1
ATOM 1843 N N . MET A 1 250 ? -12.992 -1.611 10.016 1 78.94 250 MET A N 1
ATOM 1844 C CA . MET A 1 250 ? -13.633 -0.303 9.922 1 78.94 250 MET A CA 1
ATOM 1845 C C . MET A 1 250 ? -14.461 -0.196 8.641 1 78.94 250 MET A C 1
ATOM 1847 O O . MET A 1 250 ? -15.484 0.49 8.617 1 78.94 250 MET A O 1
ATOM 1851 N N . TYR A 1 251 ? -14.109 -0.901 7.66 1 78.81 251 TYR A N 1
ATOM 1852 C CA . TYR A 1 251 ? -14.75 -0.818 6.355 1 78.81 251 TYR A CA 1
ATOM 1853 C C . TYR A 1 251 ? -16.031 -1.637 6.324 1 78.81 251 TYR A C 1
ATOM 1855 O O . TYR A 1 251 ? -17 -1.258 5.664 1 78.81 251 TYR A O 1
ATOM 1863 N N . PHE A 1 252 ? -15.984 -2.688 7.09 1 76.5 252 PHE A N 1
ATOM 1864 C CA . PHE A 1 252 ? -17.078 -3.633 6.934 1 76.5 252 PHE A CA 1
ATOM 1865 C C . PHE A 1 252 ? -17.859 -3.783 8.234 1 76.5 252 PHE A C 1
ATOM 1867 O O . PHE A 1 252 ? -18.984 -4.285 8.234 1 76.5 252 PHE A O 1
ATOM 1874 N N . GLY A 1 253 ? -17.25 -3.428 9.266 1 70.62 253 GLY A N 1
ATOM 1875 C CA . GLY A 1 253 ? -17.906 -3.586 10.555 1 70.62 253 GLY A CA 1
ATOM 1876 C C . GLY A 1 253 ? -19.297 -2.984 10.586 1 70.62 253 GLY A C 1
ATOM 1877 O O . GLY A 1 253 ? -20.234 -3.598 11.109 1 70.62 253 GLY A O 1
ATOM 1878 N N . ASN A 1 254 ? -19.438 -1.925 10.016 1 66.75 254 ASN A N 1
ATOM 1879 C CA . ASN A 1 254 ? -20.734 -1.25 10.023 1 66.75 254 ASN A CA 1
ATOM 1880 C C . ASN A 1 254 ? -21.734 -1.952 9.109 1 66.75 254 ASN A C 1
ATOM 1882 O O . ASN A 1 254 ? -22.922 -1.985 9.406 1 66.75 254 ASN A O 1
ATOM 1886 N N . ILE A 1 255 ? -21.172 -2.416 8.086 1 64.25 255 ILE A N 1
ATOM 1887 C CA . ILE A 1 255 ? -22.016 -3.094 7.117 1 64.25 255 ILE A CA 1
ATOM 1888 C C . ILE A 1 255 ? -22.594 -4.371 7.73 1 64.25 255 ILE A C 1
ATOM 1890 O O . ILE A 1 255 ? -23.781 -4.656 7.594 1 64.25 255 ILE A O 1
ATOM 1894 N N . ILE A 1 256 ? -21.75 -4.949 8.461 1 64.88 256 ILE A N 1
ATOM 1895 C CA . ILE A 1 256 ? -22.141 -6.211 9.078 1 64.88 256 ILE A CA 1
ATOM 1896 C C . ILE A 1 256 ? -23.125 -5.941 10.211 1 64.88 256 ILE A C 1
ATOM 1898 O O . ILE A 1 256 ? -24.125 -6.656 10.359 1 64.88 256 ILE A O 1
ATOM 1902 N N . LYS A 1 257 ? -22.812 -4.922 10.867 1 63.38 257 LYS A N 1
ATOM 1903 C CA . LYS A 1 257 ? -23.719 -4.57 11.961 1 63.38 257 LYS A CA 1
ATOM 1904 C C . LYS A 1 257 ? -25.109 -4.211 11.438 1 63.38 257 LYS A C 1
ATOM 1906 O O . LYS A 1 257 ? -26.125 -4.586 12.031 1 63.38 257 LYS A O 1
ATOM 1911 N N . SER A 1 258 ? -25.125 -3.537 10.352 1 61.16 258 SER A N 1
ATOM 1912 C CA . SER A 1 258 ? -26.391 -3.133 9.773 1 61.16 258 SER A CA 1
ATOM 1913 C C . SER A 1 258 ? -27.188 -4.34 9.273 1 61.16 258 SER A C 1
ATOM 1915 O O . SER A 1 258 ? -28.406 -4.402 9.445 1 61.16 258 SER A O 1
ATOM 1917 N N . ARG A 1 259 ? -26.484 -5.281 8.758 1 58.59 259 ARG A N 1
ATOM 1918 C CA . ARG A 1 259 ? -27.141 -6.488 8.258 1 58.59 259 ARG A CA 1
ATOM 1919 C C . ARG A 1 259 ? -27.734 -7.293 9.406 1 58.59 259 ARG A C 1
ATOM 1921 O O . ARG A 1 259 ? -28.812 -7.879 9.266 1 58.59 259 ARG A O 1
ATOM 1928 N N . LYS A 1 260 ? -26.984 -7.324 10.461 1 60.03 260 LYS A N 1
ATOM 1929 C CA . LYS A 1 260 ? -27.484 -8.055 11.625 1 60.03 260 LYS A CA 1
ATOM 1930 C C . LYS A 1 260 ? -28.688 -7.367 12.234 1 60.03 260 LYS A C 1
ATOM 1932 O O . LYS A 1 260 ? -29.641 -8.023 12.656 1 60.03 260 LYS A O 1
ATOM 1937 N N . GLU A 1 261 ? -28.562 -6.07 12.234 1 57.12 261 GLU A N 1
ATOM 1938 C CA . GLU A 1 261 ? -29.688 -5.309 12.773 1 57.12 261 GLU A CA 1
ATOM 1939 C C . GLU A 1 261 ? -30.938 -5.484 11.914 1 57.12 261 GLU A C 1
ATOM 1941 O O . GLU A 1 261 ? -32.062 -5.574 12.438 1 57.12 261 GLU A O 1
ATOM 1946 N N . ASP A 1 262 ? -30.719 -5.586 10.672 1 53.94 262 ASP A N 1
ATOM 1947 C CA . ASP A 1 262 ? -31.844 -5.777 9.758 1 53.94 262 ASP A CA 1
ATOM 1948 C C . ASP A 1 262 ? -32.438 -7.172 9.922 1 53.94 262 ASP A C 1
ATOM 1950 O O . ASP A 1 262 ? -33.656 -7.332 9.844 1 53.94 262 ASP A O 1
ATOM 1954 N N . THR A 1 263 ? -31.562 -8.117 10.07 1 52.78 263 THR A N 1
ATOM 1955 C CA . THR A 1 263 ? -32.031 -9.484 10.234 1 52.78 263 THR A CA 1
ATOM 1956 C C . THR A 1 263 ? -32.812 -9.625 11.547 1 52.78 263 THR A C 1
ATOM 1958 O O . THR A 1 263 ? -33.812 -10.344 11.602 1 52.78 263 THR A O 1
ATOM 1961 N N . GLU A 1 264 ? -32.312 -8.961 12.484 1 50.72 264 GLU A N 1
ATOM 1962 C CA . GLU A 1 264 ? -33 -9.016 13.781 1 50.72 264 GLU A CA 1
ATOM 1963 C C . GLU A 1 264 ? -34.344 -8.289 13.727 1 50.72 264 GLU A C 1
ATOM 1965 O O . GLU A 1 264 ? -35.281 -8.711 14.375 1 50.72 264 GLU A O 1
ATOM 1970 N N . LYS A 1 265 ? -34.375 -7.25 12.953 1 55.09 265 LYS A N 1
ATOM 1971 C CA . LYS A 1 265 ? -35.625 -6.535 12.797 1 55.09 265 LYS A CA 1
ATOM 1972 C C . LYS A 1 265 ? -36.656 -7.371 12.008 1 55.09 265 LYS A C 1
ATOM 1974 O O . LYS A 1 265 ? -37.844 -7.273 12.25 1 55.09 265 LYS A O 1
ATOM 1979 N N . GLU A 1 266 ? -36.156 -8.109 11.07 1 45.66 266 GLU A N 1
ATOM 1980 C CA . GLU A 1 266 ? -37.031 -8.969 10.266 1 45.66 266 GLU A CA 1
ATOM 1981 C C . GLU A 1 266 ? -37.531 -10.148 11.086 1 45.66 266 GLU A C 1
ATOM 1983 O O . GLU A 1 266 ? -38.594 -10.719 10.773 1 45.66 266 GLU A O 1
ATOM 1988 N N . LYS A 1 267 ? -36.844 -10.477 11.961 1 51.06 267 LYS A N 1
ATOM 1989 C CA . LYS A 1 267 ? -37.281 -11.578 12.812 1 51.06 267 LYS A CA 1
ATOM 1990 C C . LYS A 1 267 ? -38.25 -11.078 13.875 1 51.06 267 LYS A C 1
ATOM 1992 O O . LYS A 1 267 ? -38.875 -11.875 14.594 1 51.06 267 LYS A O 1
ATOM 1997 N N . GLN A 1 268 ? -38.281 -9.844 14.039 1 43.06 268 GLN A N 1
ATOM 1998 C CA . GLN A 1 268 ? -39.281 -9.328 14.945 1 43.06 268 GLN A CA 1
ATOM 1999 C C . GLN A 1 268 ? -40.562 -9.008 14.211 1 43.06 268 GLN A C 1
ATOM 2001 O O . GLN A 1 268 ? -40.562 -8.398 13.141 1 43.06 268 GLN A O 1
ATOM 2006 N N . MET B 1 1 ? 27.656 -2.879 -11.156 1 42.06 1 MET B N 1
ATOM 2007 C CA . MET B 1 1 ? 26.25 -3.256 -11.289 1 42.06 1 MET B CA 1
ATOM 2008 C C . MET B 1 1 ? 25.844 -3.264 -12.758 1 42.06 1 MET B C 1
ATOM 2010 O O . MET B 1 1 ? 26.328 -2.463 -13.555 1 42.06 1 MET B O 1
ATOM 2014 N N . ASN B 1 2 ? 25.391 -4.395 -13.312 1 51.62 2 ASN B N 1
ATOM 2015 C CA . ASN B 1 2 ? 24.922 -4.496 -14.695 1 51.62 2 ASN B CA 1
ATOM 2016 C C . ASN B 1 2 ? 24 -3.34 -15.062 1 51.62 2 ASN B C 1
ATOM 2018 O O . ASN B 1 2 ? 23.016 -3.094 -14.375 1 51.62 2 ASN B O 1
ATOM 2022 N N . PRO B 1 3 ? 24.453 -2.443 -15.914 1 53.59 3 PRO B N 1
ATOM 2023 C CA . PRO B 1 3 ? 23.719 -1.249 -16.328 1 53.59 3 PRO B CA 1
ATOM 2024 C C . PRO B 1 3 ? 22.25 -1.545 -16.656 1 53.59 3 PRO B C 1
ATOM 2026 O O . PRO B 1 3 ? 21.422 -0.628 -16.688 1 53.59 3 PRO B O 1
ATOM 2029 N N . LYS B 1 4 ? 21.938 -2.855 -16.719 1 64.31 4 LYS B N 1
ATOM 2030 C CA . LYS B 1 4 ? 20.625 -3.191 -17.234 1 64.31 4 LYS B CA 1
ATOM 2031 C C . LYS B 1 4 ? 19.625 -3.432 -16.109 1 64.31 4 LYS B C 1
ATOM 2033 O O . LYS B 1 4 ? 18.453 -3.705 -16.375 1 64.31 4 LYS B O 1
ATOM 2038 N N . ILE B 1 5 ? 20.109 -3.053 -14.836 1 76 5 ILE B N 1
ATOM 2039 C CA . ILE B 1 5 ? 19.172 -3.396 -13.773 1 76 5 ILE B CA 1
ATOM 2040 C C . ILE B 1 5 ? 18.422 -2.145 -13.312 1 76 5 ILE B C 1
ATOM 2042 O O . ILE B 1 5 ? 19.047 -1.127 -13 1 76 5 ILE B O 1
ATOM 2046 N N . THR B 1 6 ? 17.188 -2.184 -13.422 1 88.88 6 THR B N 1
ATOM 2047 C CA . THR B 1 6 ? 16.375 -1.105 -12.883 1 88.88 6 THR B CA 1
ATOM 2048 C C . THR B 1 6 ? 16.391 -1.123 -11.359 1 88.88 6 THR B C 1
ATOM 2050 O O . THR B 1 6 ? 16.266 -2.186 -10.742 1 88.88 6 THR B O 1
ATOM 2053 N N . SER B 1 7 ? 16.719 0.044 -10.812 1 95.81 7 SER B N 1
ATOM 2054 C CA . SER B 1 7 ? 16.797 0.121 -9.359 1 95.81 7 SER B CA 1
ATOM 2055 C C . SER B 1 7 ? 16.172 1.415 -8.836 1 95.81 7 SER B C 1
ATOM 2057 O O . SER B 1 7 ? 16.016 2.379 -9.594 1 95.81 7 SER B O 1
ATOM 2059 N N . ILE B 1 8 ? 15.688 1.362 -7.645 1 97.62 8 ILE B N 1
ATOM 2060 C CA . ILE B 1 8 ? 15.172 2.512 -6.906 1 97.62 8 ILE B CA 1
ATOM 2061 C C . ILE B 1 8 ? 15.953 2.68 -5.605 1 97.62 8 ILE B C 1
ATOM 2063 O O . ILE B 1 8 ? 16.281 1.694 -4.941 1 97.62 8 ILE B O 1
ATOM 2067 N N . GLN B 1 9 ? 16.312 3.852 -5.309 1 97.81 9 GLN B N 1
ATOM 2068 C CA . GLN B 1 9 ? 16.938 4.176 -4.027 1 97.81 9 GLN B CA 1
ATOM 2069 C C . GLN B 1 9 ? 16.109 5.199 -3.26 1 97.81 9 GLN B C 1
ATOM 2071 O O . GLN B 1 9 ? 15.602 6.168 -3.842 1 97.81 9 GLN B O 1
ATOM 2076 N N . MET B 1 10 ? 15.922 4.953 -2.008 1 98.19 10 MET B N 1
ATOM 2077 C CA . MET B 1 10 ? 15.156 5.863 -1.156 1 98.19 10 MET B CA 1
ATOM 2078 C C . MET B 1 10 ? 16 6.348 0.017 1 98.19 10 MET B C 1
ATOM 2080 O O . MET B 1 10 ? 16.719 5.555 0.644 1 98.19 10 MET B O 1
ATOM 2084 N N . PHE B 1 11 ? 15.906 7.617 0.332 1 97.88 11 PHE B N 1
ATOM 2085 C CA . PHE B 1 11 ? 16.641 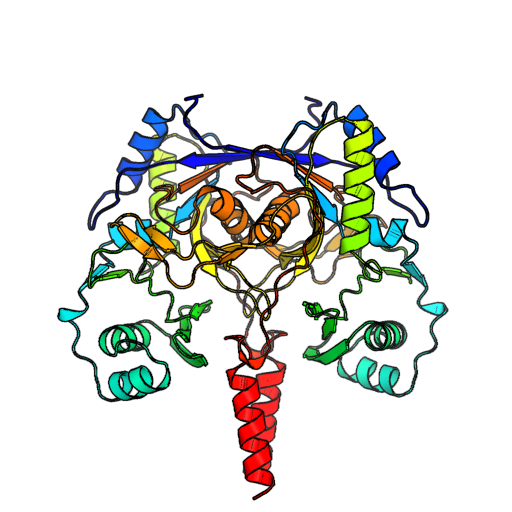8.234 1.435 1 97.88 11 PHE B CA 1
ATOM 2086 C C . PHE B 1 11 ? 15.68 8.867 2.432 1 97.88 11 PHE B C 1
ATOM 2088 O O . PHE B 1 11 ? 14.875 9.727 2.064 1 97.88 11 PHE B O 1
ATOM 2095 N N . GLY B 1 12 ? 15.719 8.406 3.686 1 97.44 12 GLY B N 1
ATOM 2096 C CA . GLY B 1 12 ? 14.992 9.102 4.734 1 97.44 12 GLY B CA 1
ATOM 2097 C C . GLY B 1 12 ? 15.633 10.414 5.133 1 97.44 12 GLY B C 1
ATOM 2098 O O . GLY B 1 12 ? 16.828 10.469 5.438 1 97.44 12 GLY B O 1
ATOM 2099 N N . ILE B 1 13 ? 14.852 11.492 5.066 1 96.81 13 ILE B N 1
ATOM 2100 C CA . ILE B 1 13 ? 15.367 12.82 5.398 1 96.81 13 ILE B CA 1
ATOM 2101 C C . ILE B 1 13 ? 14.867 13.234 6.777 1 96.81 13 ILE B C 1
ATOM 2103 O O . ILE B 1 13 ? 13.688 13.555 6.945 1 96.81 13 ILE B O 1
ATOM 2107 N N . GLU B 1 14 ? 15.719 13.258 7.676 1 94.75 14 GLU B N 1
ATOM 2108 C CA . GLU B 1 14 ? 15.391 13.734 9.016 1 94.75 14 GLU B CA 1
ATOM 2109 C C . GLU B 1 14 ? 15.305 15.258 9.047 1 94.75 14 GLU B C 1
ATOM 2111 O O . GLU B 1 14 ? 16.125 15.945 8.422 1 94.75 14 GLU B O 1
ATOM 2116 N N . THR B 1 15 ? 14.352 15.711 9.703 1 93.81 15 THR B N 1
ATOM 2117 C CA . THR B 1 15 ? 14.219 17.156 9.891 1 93.81 15 THR B CA 1
ATOM 2118 C C . THR B 1 15 ? 14.086 17.484 11.375 1 93.81 15 THR B C 1
ATOM 2120 O O . THR B 1 15 ? 13.789 16.609 12.188 1 93.81 15 THR B O 1
ATOM 2123 N N . PRO B 1 16 ? 14.398 18.766 11.711 1 92.06 16 PRO B N 1
ATOM 2124 C CA . PRO B 1 16 ? 13.898 19.219 13.016 1 92.06 16 PRO B CA 1
ATOM 2125 C C . PRO B 1 16 ? 12.383 19.109 13.133 1 92.06 16 PRO B C 1
ATOM 2127 O O . PRO B 1 16 ? 11.695 18.875 12.133 1 92.06 16 PRO B O 1
ATOM 2130 N N . ILE B 1 17 ? 11.938 19.219 14.352 1 92.31 17 ILE B N 1
ATOM 2131 C CA . ILE B 1 17 ? 10.492 19.203 14.555 1 92.31 17 ILE B CA 1
ATOM 2132 C C . ILE B 1 17 ? 9.859 20.391 13.805 1 92.31 17 ILE B C 1
ATOM 2134 O O . ILE B 1 17 ? 10.281 21.531 13.984 1 92.31 17 ILE B O 1
ATOM 2138 N N . ILE B 1 18 ? 8.977 20.047 12.906 1 94 18 ILE B N 1
ATOM 2139 C CA . ILE B 1 18 ? 8.258 21.078 12.148 1 94 18 ILE B CA 1
ATOM 2140 C C . ILE B 1 18 ? 7.184 21.703 13.031 1 94 18 ILE B C 1
ATOM 2142 O O . ILE B 1 18 ? 6.379 21 13.641 1 94 18 ILE B O 1
ATOM 2146 N N . ARG B 1 19 ? 7.172 22.984 13.086 1 93.81 19 ARG B N 1
ATOM 2147 C CA . ARG B 1 19 ? 6.203 23.734 13.891 1 93.81 19 ARG B CA 1
ATOM 2148 C C . ARG B 1 19 ? 5.281 24.562 13.008 1 93.81 19 ARG B C 1
ATOM 2150 O O . ARG B 1 19 ? 5.566 24.781 11.82 1 93.81 19 ARG B O 1
ATOM 2157 N N . ALA B 1 20 ? 4.199 24.953 13.688 1 95.38 20 ALA B N 1
ATOM 2158 C CA . ALA B 1 20 ? 3.223 25.781 12.977 1 95.38 20 ALA B CA 1
ATOM 2159 C C . ALA B 1 20 ? 3.875 27.031 12.391 1 95.38 20 ALA B C 1
ATOM 2161 O O . ALA B 1 20 ? 4.578 27.75 13.094 1 95.38 20 ALA B O 1
ATOM 2162 N N . GLY B 1 21 ? 3.73 27.188 11.047 1 96.5 21 GLY B N 1
ATOM 2163 C CA . GLY B 1 21 ? 4.234 28.391 10.406 1 96.5 21 GLY B CA 1
ATOM 2164 C C . GLY B 1 21 ? 5.617 28.219 9.805 1 96.5 21 GLY B C 1
ATOM 2165 O O . GLY B 1 21 ? 6.094 29.078 9.062 1 96.5 21 GLY B O 1
ATOM 2166 N N . ASP B 1 22 ? 6.281 27.125 10.07 1 96.75 22 ASP B N 1
ATOM 2167 C CA . ASP B 1 22 ? 7.605 26.875 9.508 1 96.75 22 ASP B CA 1
ATOM 2168 C C . ASP B 1 22 ? 7.551 26.812 7.98 1 96.75 22 ASP B C 1
ATOM 2170 O O . ASP B 1 22 ? 6.531 26.422 7.406 1 96.75 22 ASP B O 1
ATOM 2174 N N . ASP B 1 23 ? 8.586 27.266 7.375 1 97.81 23 ASP B N 1
ATOM 2175 C CA . ASP B 1 23 ? 8.773 27.047 5.945 1 97.81 23 ASP B CA 1
ATOM 2176 C C . ASP B 1 23 ? 9.305 25.656 5.668 1 97.81 23 ASP B C 1
ATOM 2178 O O . ASP B 1 23 ? 10.508 25.406 5.781 1 97.81 23 ASP B O 1
ATOM 2182 N N . ILE B 1 24 ? 8.477 24.781 5.215 1 97.19 24 ILE B N 1
ATOM 2183 C CA . ILE B 1 24 ? 8.82 23.375 5.082 1 97.19 24 ILE B CA 1
ATOM 2184 C C . ILE B 1 24 ? 9.906 23.203 4.023 1 97.19 24 ILE B C 1
ATOM 2186 O O . ILE B 1 24 ? 10.758 22.312 4.137 1 97.19 24 ILE B O 1
ATOM 2190 N N . VAL B 1 25 ? 9.906 24.031 2.98 1 98.12 25 VAL B N 1
ATOM 2191 C CA . VAL B 1 25 ? 10.914 23.938 1.93 1 98.12 25 VAL B CA 1
ATOM 2192 C C . VAL B 1 25 ? 12.281 24.312 2.492 1 98.12 25 VAL B C 1
ATOM 2194 O O . VAL B 1 25 ? 13.281 23.641 2.205 1 98.12 25 VAL B O 1
ATOM 2197 N N . GLN B 1 26 ? 12.297 25.312 3.277 1 97.5 26 GLN B N 1
ATOM 2198 C CA . GLN B 1 26 ? 13.547 25.719 3.92 1 97.5 26 GLN B CA 1
ATOM 2199 C C . GLN B 1 26 ? 14.062 24.625 4.848 1 97.5 26 GLN B C 1
ATOM 2201 O O . GLN B 1 26 ? 15.266 24.344 4.887 1 97.5 26 GLN B O 1
ATOM 2206 N N . ALA B 1 27 ? 13.141 24.047 5.633 1 96.94 27 ALA B N 1
ATOM 2207 C CA . ALA B 1 27 ? 13.516 22.953 6.527 1 96.94 27 ALA B CA 1
ATOM 2208 C C . ALA B 1 27 ? 14.094 21.781 5.742 1 96.94 27 ALA B C 1
ATOM 2210 O O . ALA B 1 27 ? 15.094 21.188 6.16 1 96.94 27 ALA B O 1
ATOM 2211 N N . LEU B 1 28 ? 13.5 21.469 4.621 1 96.94 28 LEU B N 1
ATOM 2212 C CA . LEU B 1 28 ? 13.953 20.359 3.785 1 96.94 28 LEU B CA 1
ATOM 2213 C C . LEU B 1 28 ? 15.328 20.641 3.193 1 96.94 28 LEU B C 1
ATOM 2215 O O . LEU B 1 28 ? 16.188 19.766 3.152 1 96.94 28 LEU B O 1
ATOM 2219 N N . GLU B 1 29 ? 15.516 21.875 2.736 1 96.94 29 GLU B N 1
ATOM 2220 C CA . GLU B 1 29 ? 16.797 22.266 2.156 1 96.94 29 GLU B CA 1
ATOM 2221 C C . GLU B 1 29 ? 17.938 22.109 3.162 1 96.94 29 GLU B C 1
ATOM 2223 O O . GLU B 1 29 ? 18.984 21.562 2.826 1 96.94 29 GLU B O 1
ATOM 2228 N N . ALA B 1 30 ? 17.688 22.578 4.348 1 96.81 30 ALA B N 1
ATOM 2229 C CA . ALA B 1 30 ? 18.688 22.469 5.402 1 96.81 30 ALA B CA 1
ATOM 2230 C C . ALA B 1 30 ? 18.984 21 5.711 1 96.81 30 ALA B C 1
ATOM 2232 O O . ALA B 1 30 ? 20.156 20.625 5.875 1 96.81 30 ALA B O 1
ATOM 2233 N N . SER B 1 31 ? 17.969 20.219 5.793 1 96.12 31 SER B N 1
ATOM 2234 C CA . SER B 1 31 ? 18.141 18.812 6.125 1 96.12 31 SER B CA 1
ATOM 2235 C C . SER B 1 31 ? 18.859 18.062 5.012 1 96.12 31 SER B C 1
ATOM 2237 O O . SER B 1 31 ? 19.656 17.172 5.277 1 96.12 31 SER B O 1
ATOM 2239 N N . LEU B 1 32 ? 18.531 18.406 3.74 1 96.75 32 LEU B N 1
ATOM 2240 C CA . LEU B 1 32 ? 19.203 17.797 2.594 1 96.75 32 LEU B CA 1
ATOM 2241 C C . LEU B 1 32 ? 20.688 18.141 2.596 1 96.75 32 LEU B C 1
ATOM 2243 O O . LEU B 1 32 ? 21.531 17.281 2.336 1 96.75 32 LEU B O 1
ATOM 2247 N N . GLN B 1 33 ? 20.953 19.391 2.881 1 95.5 33 GLN B N 1
ATOM 2248 C CA . GLN B 1 33 ? 22.344 19.828 2.963 1 95.5 33 GLN B CA 1
ATOM 2249 C C . GLN B 1 33 ? 23.094 19.062 4.059 1 95.5 33 GLN B C 1
ATOM 2251 O O . GLN B 1 33 ? 24.203 18.594 3.84 1 95.5 33 GLN B O 1
ATOM 2256 N N . ASP B 1 34 ? 22.5 18.953 5.215 1 94.56 34 ASP B N 1
ATOM 2257 C CA . ASP B 1 34 ? 23.094 18.25 6.34 1 94.56 34 ASP B CA 1
ATOM 2258 C C . ASP B 1 34 ? 23.344 16.781 5.992 1 94.56 34 ASP B C 1
ATOM 2260 O O . ASP B 1 34 ? 24.328 16.188 6.449 1 94.56 34 ASP B O 1
ATOM 2264 N N . ALA B 1 35 ? 22.406 16.234 5.191 1 93.56 35 ALA B N 1
ATOM 2265 C CA . ALA B 1 35 ? 22.5 14.828 4.82 1 93.56 35 ALA B CA 1
ATOM 2266 C C . ALA B 1 35 ? 23.469 14.633 3.652 1 93.56 35 ALA B C 1
ATOM 2268 O O . ALA B 1 35 ? 23.844 13.5 3.338 1 93.56 35 ALA B O 1
ATOM 2269 N N . GLY B 1 36 ? 23.859 15.68 2.98 1 94.69 36 GLY B N 1
ATOM 2270 C CA . GLY B 1 36 ? 24.734 15.594 1.821 1 94.69 36 GLY B CA 1
ATOM 2271 C C . GLY B 1 36 ? 24.047 15.047 0.59 1 94.69 36 GLY B C 1
ATOM 2272 O O . GLY B 1 36 ? 24.656 14.336 -0.21 1 94.69 36 GLY B O 1
ATOM 2273 N N . ILE B 1 37 ? 22.781 15.281 0.487 1 96.06 37 ILE B N 1
ATOM 2274 C CA . ILE B 1 37 ? 22 14.781 -0.643 1 96.06 37 ILE B CA 1
ATOM 2275 C C . ILE B 1 37 ? 21.578 15.953 -1.529 1 96.06 37 ILE B C 1
ATOM 2277 O O . ILE B 1 37 ? 21.031 16.938 -1.039 1 96.06 37 ILE B O 1
ATOM 2281 N N . SER B 1 38 ? 21.828 15.82 -2.789 1 96.81 38 SER B N 1
ATOM 2282 C CA . SER B 1 38 ? 21.375 16.797 -3.77 1 96.81 38 SER B CA 1
ATOM 2283 C C . SER B 1 38 ? 20.375 16.172 -4.734 1 96.81 38 SER B C 1
ATOM 2285 O O . SER B 1 38 ? 20.672 15.203 -5.418 1 96.81 38 SER B O 1
ATOM 2287 N N . PRO B 1 39 ? 19.203 16.766 -4.746 1 97.81 39 PRO B N 1
ATOM 2288 C CA . PRO B 1 39 ? 18.203 16.25 -5.684 1 97.81 39 PRO B CA 1
ATOM 2289 C C . PRO B 1 39 ? 18.656 16.328 -7.137 1 97.81 39 PRO B C 1
ATOM 2291 O O . PRO B 1 39 ? 19.391 17.234 -7.512 1 97.81 39 PRO B O 1
ATOM 2294 N N . VAL B 1 40 ? 18.25 15.344 -7.93 1 98 40 VAL B N 1
ATOM 2295 C CA . VAL B 1 40 ? 18.531 15.305 -9.359 1 98 40 VAL B CA 1
ATOM 2296 C C . VAL B 1 40 ? 17.219 15.125 -10.133 1 98 40 VAL B C 1
ATOM 2298 O O . VAL B 1 40 ? 16.172 14.875 -9.539 1 98 40 VAL B O 1
ATOM 2301 N N . ASP B 1 41 ? 17.266 15.258 -11.461 1 98.06 41 ASP B N 1
ATOM 2302 C CA . ASP B 1 41 ? 16.094 15.094 -12.32 1 98.06 41 ASP B CA 1
ATOM 2303 C C . ASP B 1 41 ? 15.43 13.742 -12.086 1 98.06 41 ASP B C 1
ATOM 2305 O O . ASP B 1 41 ? 16.094 12.703 -12.094 1 98.06 41 ASP B O 1
ATOM 2309 N N . GLY B 1 42 ? 14.141 13.789 -11.82 1 97.94 42 GLY B N 1
ATOM 2310 C CA . GLY B 1 42 ? 13.383 12.555 -11.703 1 97.94 42 GLY B CA 1
ATOM 2311 C C . GLY B 1 42 ? 13.164 12.125 -10.266 1 97.94 42 GLY B C 1
ATOM 2312 O O . GLY B 1 42 ? 12.383 11.211 -9.992 1 97.94 42 GLY B O 1
ATOM 2313 N N . ASP B 1 43 ? 13.836 12.812 -9.328 1 98.62 43 ASP B N 1
ATOM 2314 C CA . ASP B 1 43 ? 13.625 12.492 -7.922 1 98.62 43 ASP B CA 1
ATOM 2315 C C . ASP B 1 43 ? 12.203 12.828 -7.484 1 98.62 43 ASP B C 1
ATOM 2317 O O . ASP B 1 43 ? 11.602 13.773 -7.996 1 98.62 43 ASP B O 1
ATOM 2321 N N . VAL B 1 44 ? 11.68 12.055 -6.594 1 98.88 44 VAL B N 1
ATOM 2322 C CA . VAL B 1 44 ? 10.359 12.305 -6.027 1 98.88 44 VAL B CA 1
ATOM 2323 C C . VAL B 1 44 ? 10.469 12.484 -4.516 1 98.88 44 VAL B C 1
ATOM 2325 O O . VAL B 1 44 ? 11.086 11.672 -3.828 1 98.88 44 VAL B O 1
ATOM 2328 N N . PHE B 1 45 ? 9.93 13.562 -4.004 1 98.88 45 PHE B N 1
ATOM 2329 C CA . PHE B 1 45 ? 9.82 13.789 -2.568 1 98.88 45 PHE B CA 1
ATOM 2330 C C . PHE B 1 45 ? 8.477 13.312 -2.043 1 98.88 45 PHE B C 1
ATOM 2332 O O . PHE B 1 45 ? 7.426 13.711 -2.557 1 98.88 45 PHE B O 1
ATOM 2339 N N . VAL B 1 46 ? 8.508 12.477 -1.079 1 98.81 46 VAL B N 1
ATOM 2340 C CA . VAL B 1 46 ? 7.301 12.094 -0.35 1 98.81 46 VAL B CA 1
ATOM 2341 C C . VAL B 1 46 ? 7.309 12.734 1.035 1 98.81 46 VAL B C 1
ATOM 2343 O O . VAL B 1 46 ? 8.188 12.461 1.851 1 98.81 46 VAL B O 1
ATOM 2346 N N . LEU B 1 47 ? 6.336 13.547 1.331 1 98.56 47 LEU B N 1
ATOM 2347 C CA . LEU B 1 47 ? 6.246 14.25 2.607 1 98.56 47 LEU B CA 1
ATOM 2348 C C . LEU B 1 47 ? 5.055 13.742 3.42 1 98.56 47 LEU B C 1
ATOM 2350 O O . LEU B 1 47 ? 3.977 13.508 2.869 1 98.56 47 LEU B O 1
ATOM 2354 N N . ALA B 1 48 ? 5.246 13.617 4.707 1 96.69 48 ALA B N 1
ATOM 2355 C CA . ALA B 1 48 ? 4.145 13.297 5.613 1 96.69 48 ALA B CA 1
ATOM 2356 C C . ALA B 1 48 ? 3.129 14.438 5.664 1 96.69 48 ALA B C 1
ATOM 2358 O O . ALA B 1 48 ? 3.502 15.609 5.812 1 96.69 48 ALA B O 1
ATOM 2359 N N . GLU B 1 49 ? 1.895 14.086 5.516 1 96.19 49 GLU B N 1
ATOM 2360 C CA . GLU B 1 49 ? 0.84 15.102 5.512 1 96.19 49 GLU B CA 1
ATOM 2361 C C . GLU B 1 49 ? 0.807 15.867 6.828 1 96.19 49 GLU B C 1
ATOM 2363 O O . GLU B 1 49 ? 0.509 17.062 6.852 1 96.19 49 GLU B O 1
ATOM 2368 N N . SER B 1 50 ? 1.149 15.203 7.941 1 93.94 50 SER B N 1
ATOM 2369 C CA . SER B 1 50 ? 1.1 15.852 9.25 1 93.94 50 SER B CA 1
ATOM 2370 C C . SER B 1 50 ? 2.125 16.969 9.352 1 93.94 50 SER B C 1
ATOM 2372 O O . SER B 1 50 ? 1.842 18.031 9.922 1 93.94 50 SER B O 1
ATOM 2374 N N . ALA B 1 51 ? 3.305 16.766 8.812 1 95.75 51 ALA B N 1
ATOM 2375 C CA . ALA B 1 51 ? 4.336 17.797 8.812 1 95.75 51 ALA B CA 1
ATOM 2376 C C . ALA B 1 51 ? 3.924 18.984 7.953 1 95.75 51 ALA B C 1
ATOM 2378 O O . ALA B 1 51 ? 4.09 20.141 8.352 1 95.75 51 ALA B O 1
ATOM 2379 N N . VAL B 1 52 ? 3.389 18.703 6.773 1 97.69 52 VAL B N 1
ATOM 2380 C CA . VAL B 1 52 ? 2.949 19.75 5.859 1 97.69 52 VAL B CA 1
ATOM 2381 C C . VAL B 1 52 ? 1.801 20.531 6.484 1 97.69 52 VAL B C 1
ATOM 2383 O O . VAL B 1 52 ? 1.806 21.766 6.477 1 97.69 52 VAL B O 1
ATOM 2386 N N . ALA B 1 53 ? 0.852 19.781 7.02 1 97.25 53 ALA B N 1
ATOM 2387 C CA . ALA B 1 53 ? -0.305 20.422 7.652 1 97.25 53 ALA B CA 1
ATOM 2388 C C . ALA B 1 53 ? 0.119 21.297 8.828 1 97.25 53 ALA B C 1
ATOM 2390 O O . ALA B 1 53 ? -0.387 22.406 9 1 97.25 53 ALA B O 1
ATOM 2391 N N . THR B 1 54 ? 1.007 20.766 9.641 1 96 54 THR B N 1
ATOM 2392 C CA . THR B 1 54 ? 1.504 21.516 10.781 1 96 54 THR B CA 1
ATOM 2393 C C . THR B 1 54 ? 2.164 22.812 10.32 1 96 54 THR B C 1
ATOM 2395 O O . THR B 1 54 ? 1.864 23.891 10.836 1 96 54 THR B O 1
ATOM 2398 N N . ALA B 1 55 ? 3.016 22.703 9.344 1 97.31 55 ALA B N 1
ATOM 2399 C CA . ALA B 1 55 ? 3.674 23.891 8.789 1 97.31 55 ALA B CA 1
ATOM 2400 C C . ALA B 1 55 ? 2.65 24.891 8.273 1 97.31 55 ALA B C 1
ATOM 2402 O O . ALA B 1 55 ? 2.871 26.109 8.352 1 97.31 55 ALA B O 1
ATOM 2403 N N . GLU B 1 56 ? 1.543 24.406 7.816 1 97.62 56 GLU B N 1
ATOM 2404 C CA . GLU B 1 56 ? 0.497 25.234 7.238 1 97.62 56 GLU B CA 1
ATOM 2405 C C . GLU B 1 56 ? -0.523 25.656 8.289 1 97.62 56 GLU B C 1
ATOM 2407 O O . GLU B 1 56 ? -1.631 26.078 7.957 1 97.62 56 GLU B O 1
ATOM 2412 N N . ASN B 1 57 ? -0.266 25.469 9.531 1 97.19 57 ASN B N 1
ATOM 2413 C CA . ASN B 1 57 ? -1.043 25.953 10.672 1 97.19 57 ASN B CA 1
ATOM 2414 C C . ASN B 1 57 ? -2.387 25.234 10.773 1 97.19 57 ASN B C 1
ATOM 2416 O O . ASN B 1 57 ? -3.402 25.844 11.102 1 97.19 57 ASN B O 1
ATOM 2420 N N . ARG B 1 58 ? -2.314 23.984 10.43 1 97.25 58 ARG B N 1
ATOM 2421 C CA . ARG B 1 58 ? -3.533 23.188 10.539 1 97.25 58 ARG B CA 1
ATOM 2422 C C . ARG B 1 58 ? -3.572 22.438 11.867 1 97.25 58 ARG B C 1
ATOM 2424 O O . ARG B 1 58 ? -4.129 21.328 11.945 1 97.25 58 ARG B O 1
ATOM 2431 N N . ILE B 1 59 ? -2.914 22.859 12.82 1 95.81 59 ILE B N 1
ATOM 2432 C CA . ILE B 1 59 ? -2.934 22.312 14.172 1 95.81 59 ILE B CA 1
ATOM 2433 C C . ILE B 1 59 ? -4.004 23.016 15 1 95.81 59 ILE B C 1
ATOM 2435 O O . ILE B 1 59 ? -4.129 24.25 14.953 1 95.81 59 ILE B O 1
ATOM 2439 N N . VAL B 1 60 ? -4.781 22.234 15.734 1 96.69 60 VAL B N 1
ATOM 2440 C CA . VAL B 1 60 ? -5.91 22.797 16.469 1 96.69 60 VAL B CA 1
ATOM 2441 C C . VAL B 1 60 ? -5.84 22.375 17.938 1 96.69 60 VAL B C 1
ATOM 2443 O O . VAL B 1 60 ? -5.625 21.188 18.234 1 96.69 60 VAL B O 1
ATOM 2446 N N . GLU B 1 61 ? -5.984 23.266 18.781 1 96.75 61 GLU B N 1
ATOM 2447 C CA . GLU B 1 61 ? -6.141 22.984 20.219 1 96.75 61 GLU B CA 1
ATOM 2448 C C . GLU B 1 61 ? -7.559 22.531 20.531 1 96.75 61 GLU B C 1
ATOM 2450 O O . GLU B 1 61 ? -8.516 23.281 20.344 1 96.75 61 GLU B O 1
ATOM 2455 N N . LEU B 1 62 ? -7.633 21.359 21.078 1 96.69 62 LEU B N 1
ATOM 2456 C CA . LEU B 1 62 ? -8.953 20.781 21.328 1 96.69 62 LEU B CA 1
ATOM 2457 C C . LEU B 1 62 ? -9.727 21.609 22.344 1 96.69 62 LEU B C 1
ATOM 2459 O O . LEU B 1 62 ? -10.953 21.703 22.25 1 96.69 62 LEU B O 1
ATOM 2463 N N . ALA B 1 63 ? -9.07 22.203 23.281 1 96.88 63 ALA B N 1
ATOM 2464 C CA . ALA B 1 63 ? -9.719 22.984 24.328 1 96.88 63 ALA B CA 1
ATOM 2465 C C . ALA B 1 63 ? -10.484 24.172 23.734 1 96.88 63 ALA B C 1
ATOM 2467 O O . ALA B 1 63 ? -11.398 24.703 24.359 1 96.88 63 ALA B O 1
ATOM 2468 N N . SER B 1 64 ? -10.141 24.578 22.516 1 97.31 64 SER B N 1
ATOM 2469 C CA . SER B 1 64 ? -10.773 25.719 21.875 1 97.31 64 SER B CA 1
ATOM 2470 C C . SER B 1 64 ? -12.031 25.312 21.125 1 97.31 64 SER B C 1
ATOM 2472 O O . SER B 1 64 ? -12.766 26.172 20.609 1 97.31 64 SER B O 1
ATOM 2474 N N . ILE B 1 65 ? -12.375 24.047 21.062 1 97.81 65 ILE B N 1
ATOM 2475 C CA . ILE B 1 65 ? -13.484 23.547 20.266 1 97.81 65 ILE B CA 1
ATOM 2476 C C . ILE B 1 65 ? -14.703 23.312 21.156 1 97.81 65 ILE B C 1
ATOM 2478 O O . ILE B 1 65 ? -14.602 22.672 22.203 1 97.81 65 ILE B O 1
ATOM 2482 N N . LYS B 1 66 ? -15.789 23.844 20.766 1 98.06 66 LYS B N 1
ATOM 2483 C CA . LYS B 1 66 ? -17.078 23.578 21.406 1 98.06 66 LYS B CA 1
ATOM 2484 C C . LYS B 1 66 ? -17.906 22.594 20.609 1 98.06 66 LYS B C 1
ATOM 2486 O O . LYS B 1 66 ? -18.5 22.953 19.594 1 98.06 66 LYS B O 1
ATOM 2491 N N . PRO B 1 67 ? -18 21.422 21.125 1 98.06 67 PRO B N 1
ATOM 2492 C CA . PRO B 1 67 ? -18.75 20.406 20.359 1 98.06 67 PRO B CA 1
ATOM 2493 C C . PRO B 1 67 ? -20.25 20.688 20.312 1 98.06 67 PRO B C 1
ATOM 2495 O O . PRO B 1 67 ? -20.812 21.156 21.312 1 98.06 67 PRO B O 1
ATOM 2498 N N . GLY B 1 68 ? -20.828 20.484 19.203 1 98 68 GLY B N 1
ATOM 2499 C CA . GLY B 1 68 ? -22.281 20.531 19.062 1 98 68 GLY B CA 1
ATOM 2500 C C . GLY B 1 68 ? -22.969 19.266 19.5 1 98 68 GLY B C 1
ATOM 2501 O O . GLY B 1 68 ? -22.297 18.312 19.938 1 98 68 GLY B O 1
ATOM 2502 N N . GLU B 1 69 ? -24.25 19.25 19.391 1 97.94 69 GLU B N 1
ATOM 2503 C CA . GLU B 1 69 ? -25.047 18.125 19.844 1 97.94 69 GLU B CA 1
ATOM 2504 C C . GLU B 1 69 ? -24.688 16.859 19.062 1 97.94 69 GLU B C 1
ATOM 2506 O O . GLU B 1 69 ? -24.578 15.773 19.641 1 97.94 69 GLU B O 1
ATOM 2511 N N . LYS B 1 70 ? -24.547 17.031 17.812 1 97.38 70 LYS B N 1
ATOM 2512 C CA . LYS B 1 70 ? -24.219 15.883 16.984 1 97.38 70 LYS B CA 1
ATOM 2513 C C . LYS B 1 70 ? -22.844 15.312 17.344 1 97.38 70 LYS B C 1
ATOM 2515 O O . LYS B 1 70 ? -22.672 14.094 17.391 1 97.38 70 LYS B O 1
ATOM 2520 N N . ALA B 1 71 ? -21.906 16.125 17.547 1 97.94 71 ALA B N 1
ATOM 2521 C CA . ALA B 1 71 ? -20.562 15.711 17.938 1 97.94 71 ALA B CA 1
ATOM 2522 C C . ALA B 1 71 ? -20.578 14.992 19.281 1 97.94 71 ALA B C 1
ATOM 2524 O O . ALA B 1 71 ? -19.828 14.039 19.484 1 97.94 71 ALA B O 1
ATOM 2525 N N . LEU B 1 72 ? -21.375 15.508 20.203 1 97.94 72 LEU B N 1
ATOM 2526 C CA . LEU B 1 72 ? -21.516 14.867 21.5 1 97.94 72 LEU B CA 1
ATOM 2527 C C . LEU B 1 72 ? -22.062 13.453 21.359 1 97.94 72 LEU B C 1
ATOM 2529 O O . LEU B 1 72 ? -21.516 12.508 21.938 1 97.94 72 LEU B O 1
ATOM 2533 N N . SER B 1 73 ? -23.078 13.383 20.562 1 97.25 73 SER B N 1
ATOM 2534 C CA . SER B 1 73 ? -23.734 12.094 20.375 1 97.25 73 SER B CA 1
ATOM 2535 C C . SER B 1 73 ? -22.812 11.102 19.672 1 97.25 73 SER B C 1
ATOM 2537 O O . SER B 1 73 ? -22.656 9.969 20.125 1 97.25 73 SER B O 1
ATOM 2539 N N . LEU B 1 74 ? -22.234 11.5 18.625 1 95.38 74 LEU B N 1
ATOM 2540 C CA . LEU B 1 74 ? -21.375 10.625 17.844 1 95.38 74 LEU B CA 1
ATOM 2541 C C . LEU B 1 74 ? -20.078 10.312 18.594 1 95.38 74 LEU B C 1
ATOM 2543 O O . LEU B 1 74 ? -19.531 9.219 18.453 1 95.38 74 LEU B O 1
ATOM 2547 N N . GLY B 1 75 ? -19.594 11.344 19.266 1 95.88 75 GLY B N 1
ATOM 2548 C CA . GLY B 1 75 ? -18.422 11.086 20.094 1 95.88 75 GLY B CA 1
ATOM 2549 C C . GLY B 1 75 ? -18.625 9.945 21.078 1 95.88 75 GLY B C 1
ATOM 2550 O O . GLY B 1 75 ? -17.734 9.117 21.266 1 95.88 75 GLY B O 1
ATOM 2551 N N . GLU B 1 76 ? -19.75 9.969 21.703 1 95.25 76 GLU B N 1
ATOM 2552 C CA . GLU B 1 76 ? -20.094 8.883 22.609 1 95.25 76 GLU B CA 1
ATOM 2553 C C . GLU B 1 76 ? -20.234 7.555 21.859 1 95.25 76 GLU B C 1
ATOM 2555 O O . GLU B 1 76 ? -19.719 6.527 22.312 1 95.25 76 GLU B O 1
ATOM 2560 N N . LYS B 1 77 ? -20.875 7.598 20.781 1 91.69 77 LYS B N 1
ATOM 2561 C CA . LYS B 1 77 ? -21.156 6.395 20 1 91.69 77 LYS B CA 1
ATOM 2562 C C . LYS B 1 77 ? -19.859 5.719 19.562 1 91.69 77 LYS B C 1
ATOM 2564 O O . LYS B 1 77 ? -19.734 4.492 19.625 1 91.69 77 LYS B O 1
ATOM 2569 N N . TYR B 1 78 ? -18.875 6.496 19.188 1 90.56 78 TYR B N 1
ATOM 2570 C CA . TYR B 1 78 ? -17.672 5.926 18.609 1 90.56 78 TYR B CA 1
ATOM 2571 C C . TYR B 1 78 ? -16.5 6.004 19.578 1 90.56 78 TYR B C 1
ATOM 2573 O O . TYR B 1 78 ? -15.391 5.57 19.281 1 90.56 78 TYR B O 1
ATOM 2581 N N . GLY B 1 79 ? -16.781 6.535 20.688 1 92.62 79 GLY B N 1
ATOM 2582 C CA . GLY B 1 79 ? -15.719 6.652 21.672 1 92.62 79 GLY B CA 1
ATOM 2583 C C . GLY B 1 79 ? -14.633 7.633 21.266 1 92.62 79 GLY B C 1
ATOM 2584 O O . GLY B 1 79 ? -13.445 7.348 21.406 1 92.62 79 GLY B O 1
ATOM 2585 N N . ILE B 1 80 ? -14.977 8.695 20.688 1 93.88 80 ILE B N 1
ATOM 2586 C CA . ILE B 1 80 ? -14.086 9.766 20.234 1 93.88 80 ILE B CA 1
ATOM 2587 C C . ILE B 1 80 ? -14.352 11.031 21.047 1 93.88 80 ILE B C 1
ATOM 2589 O O . ILE B 1 80 ? -15.5 11.367 21.328 1 93.88 80 ILE B O 1
ATOM 2593 N N . ASP B 1 81 ? -13.266 11.656 21.5 1 95.5 81 ASP B N 1
ATOM 2594 C CA . ASP B 1 81 ? -13.438 12.953 22.156 1 95.5 81 ASP B CA 1
ATOM 2595 C C . ASP B 1 81 ? -14.391 13.844 21.359 1 95.5 81 ASP B C 1
ATOM 2597 O O . ASP B 1 81 ? -14.172 14.094 20.172 1 95.5 81 ASP B O 1
ATOM 2601 N N . PRO B 1 82 ? -15.422 14.32 22.016 1 97.38 82 PRO B N 1
ATOM 2602 C CA . PRO B 1 82 ? -16.422 15.117 21.297 1 97.38 82 PRO B CA 1
ATOM 2603 C C . PRO B 1 82 ? -15.82 16.328 20.594 1 97.38 82 PRO B C 1
ATOM 2605 O O . PRO B 1 82 ? -16.312 16.75 19.547 1 97.38 82 PRO B O 1
ATOM 2608 N N . ARG B 1 83 ? -14.836 16.906 21.188 1 97.69 83 ARG B N 1
ATOM 2609 C CA . ARG B 1 83 ? -14.172 18.031 20.547 1 97.69 83 ARG B CA 1
ATOM 2610 C C . ARG B 1 83 ? -13.508 17.609 19.234 1 97.69 83 ARG B C 1
ATOM 2612 O O . ARG B 1 83 ? -13.594 18.312 18.234 1 97.69 83 ARG B O 1
ATOM 2619 N N . GLU B 1 84 ? -12.867 16.438 19.234 1 96.56 84 GLU B N 1
ATOM 2620 C CA . GLU B 1 84 ? -12.305 15.875 18.016 1 96.56 84 GLU B CA 1
ATOM 2621 C C . GLU B 1 84 ? -13.398 15.5 17.016 1 96.56 84 GLU B C 1
ATOM 2623 O O . GLU B 1 84 ? -13.258 15.727 15.82 1 96.56 84 GLU B O 1
ATOM 2628 N N . MET B 1 85 ? -14.453 14.961 17.547 1 97.06 85 MET B N 1
ATOM 2629 C CA . MET B 1 85 ? -15.578 14.57 16.703 1 97.06 85 MET B CA 1
ATOM 2630 C C . MET B 1 85 ? -16.156 15.789 15.984 1 97.06 85 MET B C 1
ATOM 2632 O O . MET B 1 85 ? -16.609 15.68 14.836 1 97.06 85 MET B O 1
ATOM 2636 N N . GLU B 1 86 ? -16.234 16.875 16.688 1 98.31 86 GLU B N 1
ATOM 2637 C CA . GLU B 1 86 ? -16.703 18.125 16.062 1 98.31 86 GLU B CA 1
ATOM 2638 C C . GLU B 1 86 ? -15.836 18.484 14.859 1 98.31 86 GLU B C 1
ATOM 2640 O O . GLU B 1 86 ? -16.359 18.859 13.805 1 98.31 86 GLU B O 1
ATOM 2645 N N . LEU B 1 87 ? -14.539 18.344 15.055 1 97.56 87 LEU B N 1
ATOM 2646 C CA . LEU B 1 87 ? -13.617 18.625 13.961 1 97.56 87 LEU B CA 1
ATOM 2647 C C . LEU B 1 87 ? -13.812 17.641 12.812 1 97.56 87 LEU B C 1
ATOM 2649 O O . LEU B 1 87 ? -13.75 18.031 11.641 1 97.56 87 LEU B O 1
ATOM 2653 N N . VAL B 1 88 ? -14 16.375 13.117 1 97.31 88 VAL B N 1
ATOM 2654 C CA . VAL B 1 88 ? -14.258 15.344 12.117 1 97.31 88 VAL B CA 1
ATOM 2655 C C . VAL B 1 88 ? -15.469 15.742 11.273 1 97.31 88 VAL B C 1
ATOM 2657 O O . VAL B 1 88 ? -15.414 15.695 10.039 1 97.31 88 VAL B O 1
ATOM 2660 N N . LEU B 1 89 ? -16.516 16.234 11.938 1 97.12 89 LEU B N 1
ATOM 2661 C CA . LEU B 1 89 ? -17.75 16.609 11.266 1 97.12 89 LEU B CA 1
ATOM 2662 C C . LEU B 1 89 ? -17.531 17.828 10.383 1 97.12 89 LEU B C 1
ATOM 2664 O O . LEU B 1 89 ? -18.125 17.953 9.312 1 97.12 89 LEU B O 1
ATOM 2668 N N . GLN B 1 90 ? -16.734 18.703 10.805 1 96.88 90 GLN B N 1
ATOM 2669 C CA . GLN B 1 90 ? -16.453 19.922 10.055 1 96.88 90 GLN B CA 1
ATOM 2670 C C . GLN B 1 90 ? -15.609 19.625 8.82 1 96.88 90 GLN B C 1
ATOM 2672 O O . GLN B 1 90 ? -15.773 20.266 7.777 1 96.88 90 GLN B O 1
ATOM 2677 N N . GLU B 1 91 ? -14.719 18.656 8.953 1 96.69 91 GLU B N 1
ATOM 2678 C CA . GLU B 1 91 ? -13.719 18.422 7.918 1 96.69 91 GLU B CA 1
ATOM 2679 C C . GLU B 1 91 ? -14.227 17.453 6.867 1 96.69 91 GLU B C 1
ATOM 2681 O O . GLU B 1 91 ? -13.883 17.562 5.688 1 96.69 91 GLU B O 1
ATOM 2686 N N . CYS B 1 92 ? -15.094 16.484 7.266 1 95.75 92 CYS B N 1
ATOM 2687 C CA . CYS B 1 92 ? -15.438 15.406 6.344 1 95.75 92 CYS B CA 1
ATOM 2688 C C . CYS B 1 92 ? -16.594 15.805 5.445 1 95.75 92 CYS B C 1
ATOM 2690 O O . CYS B 1 92 ? -17.375 16.703 5.797 1 95.75 92 CYS B O 1
ATOM 2692 N N . ASP B 1 93 ? -16.672 15.188 4.262 1 93.31 93 ASP B N 1
ATOM 2693 C CA . ASP B 1 93 ? -17.812 15.359 3.357 1 93.31 93 ASP B CA 1
ATOM 2694 C C . ASP B 1 93 ? -18.953 14.43 3.734 1 93.31 93 ASP B C 1
ATOM 2696 O O . ASP B 1 93 ? -20.125 14.781 3.572 1 93.31 93 ASP B O 1
ATOM 2700 N N . GLU B 1 94 ? -18.578 13.195 4.191 1 90.5 94 GLU B N 1
ATOM 2701 C CA . GLU B 1 94 ? -19.578 12.188 4.547 1 90.5 94 GLU B CA 1
ATOM 2702 C C . GLU B 1 94 ? -19.078 11.312 5.695 1 90.5 94 GLU B C 1
ATOM 2704 O O . GLU B 1 94 ? -17.891 10.984 5.77 1 90.5 94 GLU B O 1
ATOM 2709 N N . LEU B 1 95 ? -19.984 11.008 6.539 1 90.19 95 LEU B N 1
ATOM 2710 C CA . LEU B 1 95 ? -19.734 10.031 7.598 1 90.19 95 LEU B CA 1
ATOM 2711 C C . LEU B 1 95 ? -20.344 8.68 7.242 1 90.19 95 LEU B C 1
ATOM 2713 O O . LEU B 1 95 ? -21.547 8.594 6.961 1 90.19 95 LEU B O 1
ATOM 2717 N N . PHE B 1 96 ? -19.406 7.668 7.133 1 81.25 96 PHE B N 1
ATOM 2718 C CA . PHE B 1 96 ? -19.812 6.34 6.684 1 81.25 96 PHE B CA 1
ATOM 2719 C C . PHE B 1 96 ? -19.734 5.336 7.828 1 81.25 96 PHE B C 1
ATOM 2721 O O . PHE B 1 96 ? -19.016 4.336 7.734 1 81.25 96 PHE B O 1
ATOM 2728 N N . GLY B 1 97 ? -20.281 5.637 8.938 1 83.38 97 GLY B N 1
ATOM 2729 C CA . GLY B 1 97 ? -20.234 4.715 10.062 1 83.38 97 GLY B CA 1
ATOM 2730 C C . GLY B 1 97 ? -18.938 4.816 10.859 1 83.38 97 GLY B C 1
ATOM 2731 O O . GLY B 1 97 ? -18.359 5.898 10.961 1 83.38 97 GLY B O 1
ATOM 2732 N N . GLY B 1 98 ? -18.609 3.588 11.594 1 84.44 98 GLY B N 1
ATOM 2733 C CA . GLY B 1 98 ? -17.406 3.592 12.398 1 84.44 98 GLY B CA 1
ATOM 2734 C C . GLY B 1 98 ? -17.312 2.412 13.352 1 84.44 98 GLY B C 1
ATOM 2735 O O . GLY B 1 98 ? -18.188 1.55 13.359 1 84.44 98 GLY B O 1
ATOM 2736 N N . VAL B 1 99 ? -16.156 2.299 13.875 1 83.25 99 VAL B N 1
ATOM 2737 C CA . VAL B 1 99 ? -15.867 1.366 14.961 1 83.25 99 VAL B CA 1
ATOM 2738 C C . VAL B 1 99 ? -15.414 2.137 16.203 1 83.25 99 VAL B C 1
ATOM 2740 O O . VAL B 1 99 ? -15.18 3.346 16.141 1 83.25 99 VAL B O 1
ATOM 2743 N N . PRO B 1 100 ? -15.469 1.445 17.312 1 83.06 100 PRO B N 1
ATOM 2744 C CA . PRO B 1 100 ? -14.992 2.166 18.484 1 83.06 100 PRO B CA 1
ATOM 2745 C C . PRO B 1 100 ? -13.625 2.805 18.281 1 83.06 100 PRO B C 1
ATOM 2747 O O . PRO B 1 100 ? -12.664 2.113 17.922 1 83.06 100 PRO B O 1
ATOM 2750 N N . GLY B 1 101 ? -13.594 4.09 18.422 1 85 101 GLY B N 1
ATOM 2751 C CA . GLY B 1 101 ? -12.344 4.824 18.312 1 85 101 GLY B CA 1
ATOM 2752 C C . GLY B 1 101 ? -12.133 5.465 16.953 1 85 101 GLY B C 1
ATOM 2753 O O . GLY B 1 101 ? -11.211 6.258 16.766 1 85 101 GLY B O 1
ATOM 2754 N N . ALA B 1 102 ? -13.008 5.109 16.078 1 88.38 102 ALA B N 1
ATOM 2755 C CA . ALA B 1 102 ? -12.773 5.625 14.734 1 88.38 102 ALA B CA 1
ATOM 2756 C C . ALA B 1 102 ? -14.086 5.762 13.961 1 88.38 102 ALA B C 1
ATOM 2758 O O . ALA B 1 102 ? -14.852 4.805 13.859 1 88.38 102 ALA B O 1
ATOM 2759 N N . ALA B 1 103 ? -14.328 6.953 13.516 1 90.56 103 ALA B N 1
ATOM 2760 C CA . ALA B 1 103 ? -15.406 7.195 12.555 1 90.56 103 ALA B CA 1
ATOM 2761 C C . ALA B 1 103 ? -14.898 7.094 11.125 1 90.56 103 ALA B C 1
ATOM 2763 O O . ALA B 1 103 ? -13.859 7.672 10.781 1 90.56 103 ALA B O 1
ATOM 2764 N N . LEU B 1 104 ? -15.539 6.297 10.32 1 90.25 104 LEU B N 1
ATOM 2765 C CA . LEU B 1 104 ? -15.18 6.172 8.914 1 90.25 104 LEU B CA 1
ATOM 2766 C C . LEU B 1 104 ? -15.789 7.305 8.094 1 90.25 104 LEU B C 1
ATOM 2768 O O . LEU B 1 104 ? -17.016 7.453 8.055 1 90.25 104 LEU B O 1
ATOM 2772 N N . THR B 1 105 ? -14.961 8.094 7.465 1 91.88 105 THR B N 1
ATOM 2773 C CA . THR B 1 105 ? -15.43 9.281 6.762 1 91.88 105 THR B CA 1
ATOM 2774 C C . THR B 1 105 ? -14.852 9.336 5.348 1 91.88 105 THR B C 1
ATOM 2776 O O . THR B 1 105 ? -13.867 8.656 5.047 1 91.88 105 THR B O 1
ATOM 2779 N N . ILE B 1 106 ? -15.531 9.977 4.449 1 89.75 106 ILE B N 1
ATOM 2780 C CA . ILE B 1 106 ? -14.984 10.406 3.166 1 89.75 106 ILE B CA 1
ATOM 2781 C C . ILE B 1 106 ? -14.648 11.891 3.221 1 89.75 106 ILE B C 1
ATOM 2783 O O . ILE B 1 106 ? -15.492 12.719 3.57 1 89.75 106 ILE B O 1
ATOM 2787 N N . THR B 1 107 ? -13.445 12.195 3.08 1 90.31 107 THR B N 1
ATOM 2788 C CA . THR B 1 107 ? -12.953 13.57 3.023 1 90.31 107 THR B CA 1
ATOM 2789 C C . THR B 1 107 ? -12.219 13.828 1.709 1 90.31 107 THR B C 1
ATOM 2791 O O . THR B 1 107 ? -11.164 13.25 1.456 1 90.31 107 THR B O 1
ATOM 2794 N N . LYS B 1 108 ? -12.836 14.664 0.886 1 84.94 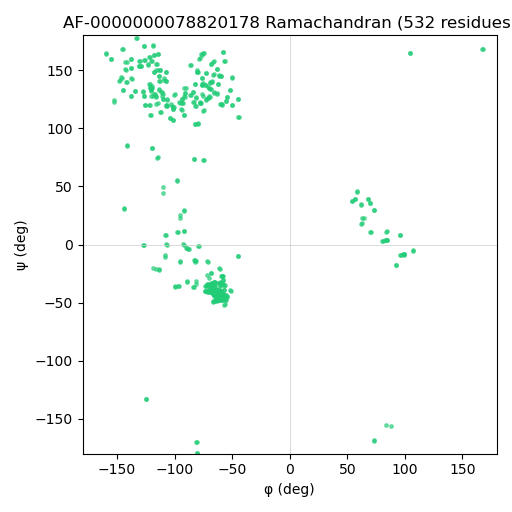108 LYS B N 1
ATOM 2795 C CA . LYS B 1 108 ? -12.258 14.953 -0.424 1 84.94 108 LYS B CA 1
ATOM 2796 C C . LYS B 1 108 ? -12.047 13.68 -1.232 1 84.94 108 LYS B C 1
ATOM 2798 O O . LYS B 1 108 ? -10.977 13.469 -1.797 1 84.94 108 LYS B O 1
ATOM 2803 N N . GLY B 1 109 ? -12.992 12.828 -1.1 1 81 109 GLY B N 1
ATOM 2804 C CA . GLY B 1 109 ? -13.016 11.617 -1.904 1 81 109 GLY B CA 1
ATOM 2805 C C . GLY B 1 109 ? -12.18 10.492 -1.321 1 81 109 GLY B C 1
ATOM 2806 O O . GLY B 1 109 ? -12.094 9.414 -1.905 1 81 109 GLY B O 1
ATOM 2807 N N . ILE B 1 110 ? -11.641 10.719 -0.186 1 87.06 110 ILE B N 1
ATOM 2808 C CA . ILE B 1 110 ? -10.75 9.734 0.421 1 87.06 110 ILE B CA 1
ATOM 2809 C C . ILE B 1 110 ? -11.43 9.102 1.635 1 87.06 110 ILE B C 1
ATOM 2811 O O . ILE B 1 110 ? -11.938 9.812 2.508 1 87.06 110 ILE B O 1
ATOM 2815 N N . LEU B 1 111 ? -11.5 7.836 1.632 1 87.12 111 LEU B N 1
ATOM 2816 C CA . LEU B 1 111 ? -11.992 7.098 2.787 1 87.12 111 LEU B CA 1
ATOM 2817 C C . LEU B 1 111 ? -10.93 7.012 3.875 1 87.12 111 LEU B C 1
ATOM 2819 O O . LEU B 1 111 ? -9.805 6.566 3.619 1 87.12 111 LEU B O 1
ATOM 2823 N N . SER B 1 112 ? -11.211 7.484 5.023 1 89.06 112 SER B N 1
ATOM 2824 C CA . SER B 1 112 ? -10.242 7.469 6.113 1 89.06 112 SER B CA 1
ATOM 2825 C C . SER B 1 112 ? -10.938 7.496 7.473 1 89.06 112 SER B C 1
ATOM 2827 O O . SER B 1 112 ? -12.102 7.879 7.57 1 89.06 112 SER B O 1
ATOM 2829 N N . PRO B 1 113 ? -10.172 7.07 8.438 1 90.19 113 PRO B N 1
ATOM 2830 C CA . PRO B 1 113 ? -10.695 7.266 9.789 1 90.19 113 PRO B CA 1
ATOM 2831 C C . PRO B 1 113 ? -10.625 8.727 10.242 1 90.19 113 PRO B C 1
ATOM 2833 O O . PRO B 1 113 ? -9.641 9.414 9.961 1 90.19 113 PRO B O 1
ATOM 2836 N N . ASN B 1 114 ? -11.672 9.195 10.867 1 93.69 114 ASN B N 1
ATOM 2837 C CA . ASN B 1 114 ? -11.742 10.469 11.578 1 93.69 114 ASN B CA 1
ATOM 2838 C C . ASN B 1 114 ? -11.328 11.633 10.68 1 93.69 114 ASN B C 1
ATOM 2840 O O . ASN B 1 114 ? -10.594 12.516 11.117 1 93.69 114 ASN B O 1
ATOM 2844 N N . ALA B 1 115 ? -11.695 11.555 9.461 1 94 115 ALA B N 1
ATOM 2845 C CA . ALA B 1 115 ? -11.469 12.617 8.477 1 94 115 ALA B CA 1
ATOM 2846 C C . ALA B 1 115 ? -9.977 12.859 8.273 1 94 115 ALA B C 1
ATOM 2848 O O . ALA B 1 115 ? -9.57 13.961 7.879 1 94 115 ALA B O 1
ATOM 2849 N N . GLY B 1 116 ? -9.148 11.898 8.664 1 92.69 116 GLY B N 1
ATOM 2850 C CA . GLY B 1 116 ? -7.711 12.023 8.5 1 92.69 116 GLY B CA 1
ATOM 2851 C C . GLY B 1 116 ? -7.047 12.812 9.609 1 92.69 116 GLY B C 1
ATOM 2852 O O . GLY B 1 116 ? -5.848 13.086 9.555 1 92.69 116 GLY B O 1
ATOM 2853 N N . ILE B 1 117 ? -7.832 13.211 10.602 1 94.06 117 ILE B N 1
ATOM 2854 C CA . ILE B 1 117 ? -7.301 13.984 11.719 1 94.06 117 ILE B CA 1
ATOM 2855 C C . ILE B 1 117 ? -6.375 13.102 12.555 1 94.06 117 ILE B C 1
ATOM 2857 O O . ILE B 1 117 ? -6.691 11.945 12.836 1 94.06 117 ILE B O 1
ATOM 2861 N N . ASP B 1 118 ? -5.258 13.672 12.859 1 88 118 ASP B N 1
ATOM 2862 C CA . ASP B 1 118 ? -4.227 12.914 13.57 1 88 118 ASP B CA 1
ATOM 2863 C C . ASP B 1 118 ? -3.934 13.539 14.93 1 88 118 ASP B C 1
ATOM 2865 O O . ASP B 1 118 ? -3.613 14.719 15.023 1 88 118 ASP B O 1
ATOM 2869 N N . ALA B 1 119 ? -3.969 12.688 15.844 1 83.56 119 ALA B N 1
ATOM 2870 C CA . ALA B 1 119 ? -3.619 13.148 17.188 1 83.56 119 ALA B CA 1
ATOM 2871 C C . ALA B 1 119 ? -2.15 12.875 17.5 1 83.56 119 ALA B C 1
ATOM 2873 O O . ALA B 1 119 ? -1.589 13.445 18.438 1 83.56 119 ALA B O 1
ATOM 2874 N N . SER B 1 120 ? -1.585 11.984 16.594 1 77.94 120 SER B N 1
ATOM 2875 C CA . SER B 1 120 ? -0.176 11.656 16.797 1 77.94 120 SER B CA 1
ATOM 2876 C C . SER B 1 120 ? 0.728 12.742 16.234 1 77.94 120 SER B C 1
ATOM 2878 O O . SER B 1 120 ? 0.341 13.453 15.305 1 77.94 120 SER B O 1
ATOM 2880 N N . ASN B 1 121 ? 1.912 12.922 16.844 1 78.06 121 ASN B N 1
ATOM 2881 C CA . ASN B 1 121 ? 2.91 13.898 16.438 1 78.06 121 ASN B CA 1
ATOM 2882 C C . ASN B 1 121 ? 2.381 15.328 16.562 1 78.06 121 ASN B C 1
ATOM 2884 O O . ASN B 1 121 ? 2.719 16.188 15.75 1 78.06 121 ASN B O 1
ATOM 2888 N N . ALA B 1 122 ? 1.409 15.5 17.391 1 84.5 122 ALA B N 1
ATOM 2889 C CA . ALA B 1 122 ? 0.901 16.812 17.781 1 84.5 122 ALA B CA 1
ATOM 2890 C C . ALA B 1 122 ? 1.094 17.031 19.281 1 84.5 122 ALA B C 1
ATOM 2892 O O . ALA B 1 122 ? 1.081 16.078 20.062 1 84.5 122 ALA B O 1
ATOM 2893 N N . PRO B 1 123 ? 1.301 18.266 19.641 1 86 123 PRO B N 1
ATOM 2894 C CA . PRO B 1 123 ? 1.41 18.547 21.078 1 86 123 PRO B CA 1
ATOM 2895 C C . PRO B 1 123 ? 0.188 18.078 21.859 1 86 123 PRO B C 1
ATOM 2897 O O . PRO B 1 123 ? -0.878 17.859 21.281 1 86 123 PRO B O 1
ATOM 2900 N N . ASP B 1 124 ? 0.406 17.875 23.156 1 88.62 124 ASP B N 1
ATOM 2901 C CA . ASP B 1 124 ? -0.69 17.438 24.016 1 88.62 124 ASP B CA 1
ATOM 2902 C C . ASP B 1 124 ? -1.907 18.344 23.859 1 88.62 124 ASP B C 1
ATOM 2904 O O . ASP B 1 124 ? -1.772 19.562 23.812 1 88.62 124 ASP B O 1
ATOM 2908 N N . GLY B 1 125 ? -3.02 17.672 23.703 1 91.94 125 GLY B N 1
ATOM 2909 C CA . GLY B 1 125 ? -4.262 18.406 23.609 1 91.94 125 GLY B CA 1
ATOM 2910 C C . GLY B 1 125 ? -4.504 18.969 22.219 1 91.94 125 GLY B C 1
ATOM 2911 O O . GLY B 1 125 ? -5.445 19.734 22 1 91.94 125 GLY B O 1
ATOM 2912 N N . HIS B 1 126 ? -3.646 18.688 21.328 1 94.38 126 HIS B N 1
ATOM 2913 C CA . HIS B 1 126 ? -3.801 19.188 19.969 1 94.38 126 HIS B CA 1
ATOM 2914 C C . HIS B 1 126 ? -4.004 18.062 18.984 1 94.38 126 HIS B C 1
ATOM 2916 O O . HIS B 1 126 ? -3.654 16.906 19.266 1 94.38 126 HIS B O 1
ATOM 2922 N N . VAL B 1 127 ? -4.633 18.391 17.875 1 95.06 127 VAL B N 1
ATOM 2923 C CA . VAL B 1 127 ? -4.738 17.484 16.734 1 95.06 127 VAL B CA 1
ATOM 2924 C C . VAL B 1 127 ? -4.301 18.203 15.461 1 95.06 127 VAL B C 1
ATOM 2926 O O . VAL B 1 127 ? -4.285 19.438 15.414 1 95.06 127 VAL B O 1
ATOM 2929 N N . VAL B 1 128 ? -3.85 17.469 14.539 1 95 128 VAL B N 1
ATOM 2930 C CA . VAL B 1 128 ? -3.457 18.016 13.242 1 95 128 VAL B CA 1
ATOM 2931 C C . VAL B 1 128 ? -4.484 17.625 12.188 1 95 128 VAL B C 1
ATOM 2933 O O . VAL B 1 128 ? -4.785 16.453 12 1 95 128 VAL B O 1
ATOM 2936 N N . LEU B 1 129 ? -5.105 18.641 11.562 1 96.69 129 LEU B N 1
ATOM 2937 C CA . LEU B 1 129 ? -6.004 18.406 10.438 1 96.69 129 LEU B CA 1
ATOM 2938 C C . LEU B 1 129 ? -5.215 18.109 9.164 1 96.69 129 LEU B C 1
ATOM 2940 O O . LEU B 1 129 ? -4.012 18.359 9.102 1 96.69 129 LEU B O 1
ATOM 2944 N N . LEU B 1 130 ? -5.879 17.562 8.156 1 96 130 LEU B N 1
ATOM 2945 C CA . LEU B 1 130 ? -5.23 17.422 6.855 1 96 130 LEU B CA 1
ATOM 2946 C C . LEU B 1 130 ? -4.891 18.781 6.273 1 96 130 LEU B C 1
ATOM 2948 O O . LEU B 1 130 ? -5.539 19.781 6.598 1 96 130 LEU B O 1
ATOM 2952 N N . PRO B 1 131 ? -3.809 18.844 5.441 1 96.31 131 PRO B N 1
ATOM 2953 C CA . PRO B 1 131 ? -3.629 20.094 4.715 1 96.31 131 PRO B CA 1
ATOM 2954 C C . PRO B 1 131 ? -4.898 20.547 3.994 1 96.31 131 PRO B C 1
ATOM 2956 O O . PRO B 1 131 ? -5.652 19.719 3.488 1 96.31 131 PRO B O 1
ATOM 2959 N N . GLU B 1 132 ? -5.141 21.828 3.949 1 95.12 132 GLU B N 1
ATOM 2960 C CA . GLU B 1 132 ? -6.348 22.359 3.32 1 95.12 132 GLU B CA 1
ATOM 2961 C C . GLU B 1 132 ? -6.445 21.906 1.861 1 95.12 132 GLU B C 1
ATOM 2963 O O . GLU B 1 132 ? -7.539 21.641 1.365 1 95.12 132 GLU B O 1
ATOM 2968 N N . ASP B 1 133 ? -5.391 21.984 1.145 1 96.81 133 ASP B N 1
ATOM 2969 C CA . ASP B 1 133 ? -5.301 21.594 -0.26 1 96.81 133 ASP B CA 1
ATOM 2970 C C . ASP B 1 133 ? -3.973 20.906 -0.554 1 96.81 133 ASP B C 1
ATOM 2972 O O . ASP B 1 133 ? -3.039 21.531 -1.06 1 96.81 133 ASP B O 1
ATOM 2976 N N . PRO B 1 134 ? -3.975 19.578 -0.301 1 97.25 134 PRO B N 1
ATOM 2977 C CA . PRO B 1 134 ? -2.719 18.844 -0.476 1 97.25 134 PRO B CA 1
ATOM 2978 C C . PRO B 1 134 ? -2.162 18.953 -1.893 1 97.25 134 PRO B C 1
ATOM 2980 O O . PRO B 1 134 ? -0.943 18.938 -2.084 1 97.25 134 PRO B O 1
ATOM 2983 N N . ARG B 1 135 ? -2.988 19.047 -2.908 1 97.56 135 ARG B N 1
ATOM 2984 C CA . ARG B 1 135 ? -2.539 19.219 -4.285 1 97.56 135 ARG B CA 1
ATOM 2985 C C . ARG B 1 135 ? -1.79 20.531 -4.465 1 97.56 135 ARG B C 1
ATOM 2987 O O . ARG B 1 135 ? -0.698 20.562 -5.035 1 97.56 135 ARG B O 1
ATOM 2994 N N . LYS B 1 136 ? -2.387 21.562 -3.961 1 98.12 136 LYS B N 1
ATOM 2995 C CA . LYS B 1 136 ? -1.739 22.859 -4.027 1 98.12 136 LYS B CA 1
ATOM 2996 C C . LYS B 1 136 ? -0.442 22.875 -3.225 1 98.12 136 LYS B C 1
ATOM 2998 O O . LYS B 1 136 ? 0.55 23.469 -3.646 1 98.12 136 LYS B O 1
ATOM 3003 N N . SER B 1 137 ? -0.472 22.266 -1.999 1 98.5 137 SER B N 1
ATOM 3004 C CA . SER B 1 137 ? 0.729 22.172 -1.176 1 98.5 137 SER B CA 1
ATOM 3005 C C . SER B 1 137 ? 1.861 21.484 -1.929 1 98.5 137 SER B C 1
ATOM 3007 O O . SER B 1 137 ? 3 21.953 -1.914 1 98.5 137 SER B O 1
ATOM 3009 N N . SER B 1 138 ? 1.543 20.344 -2.584 1 98.75 138 SER B N 1
ATOM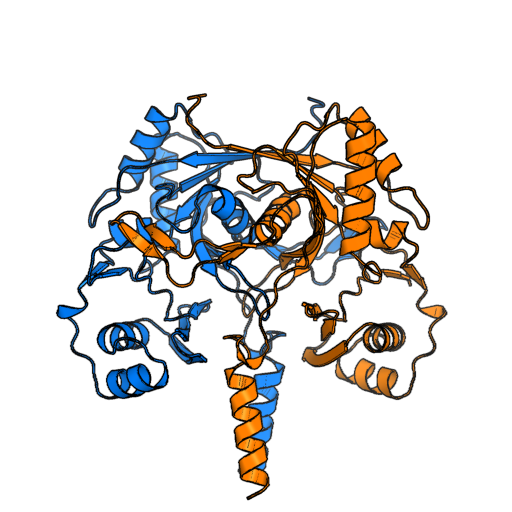 3010 C CA . SER B 1 138 ? 2.555 19.594 -3.326 1 98.75 138 SER B CA 1
ATOM 3011 C C . SER B 1 138 ? 3.111 20.422 -4.48 1 98.75 138 SER B C 1
ATOM 3013 O O . SER B 1 138 ? 4.316 20.391 -4.746 1 98.75 138 SER B O 1
ATOM 3015 N N . GLU B 1 139 ? 2.266 21.141 -5.176 1 98.69 139 GLU B N 1
ATOM 3016 C CA . GLU B 1 139 ? 2.682 21.984 -6.285 1 98.69 139 GLU B CA 1
ATOM 3017 C C . GLU B 1 139 ? 3.629 23.094 -5.816 1 98.69 139 GLU B C 1
ATOM 3019 O O . GLU B 1 139 ? 4.676 23.312 -6.426 1 98.69 139 GLU B O 1
ATOM 3024 N N . THR B 1 140 ? 3.217 23.75 -4.75 1 98.62 140 THR B N 1
ATOM 3025 C CA . THR B 1 140 ? 4.016 24.844 -4.215 1 98.62 140 THR B CA 1
ATOM 3026 C C . THR B 1 140 ? 5.395 24.344 -3.785 1 98.62 140 THR B C 1
ATOM 3028 O O . THR B 1 140 ? 6.41 24.969 -4.113 1 98.62 140 THR B O 1
ATOM 3031 N N . ILE B 1 141 ? 5.426 23.266 -3.061 1 98.69 141 ILE B N 1
ATOM 3032 C CA . ILE B 1 141 ? 6.684 22.688 -2.582 1 98.69 141 ILE B CA 1
ATOM 3033 C C . ILE B 1 141 ? 7.551 22.281 -3.771 1 98.69 141 ILE B C 1
ATOM 3035 O O . ILE B 1 141 ? 8.75 22.578 -3.807 1 98.69 141 ILE B O 1
ATOM 3039 N N . ARG B 1 142 ? 6.957 21.594 -4.758 1 98.75 142 ARG B N 1
ATOM 3040 C CA . ARG B 1 142 ? 7.691 21.156 -5.941 1 98.75 142 ARG B CA 1
ATOM 3041 C C . ARG B 1 142 ? 8.344 22.328 -6.652 1 98.75 142 ARG B C 1
ATOM 3043 O O . ARG B 1 142 ? 9.547 22.297 -6.945 1 98.75 142 ARG B O 1
ATOM 3050 N N . LYS B 1 143 ? 7.543 23.344 -6.934 1 98.62 143 LYS B N 1
ATOM 3051 C CA . LYS B 1 143 ? 8.039 24.5 -7.68 1 98.62 143 LYS B CA 1
ATOM 3052 C C . LYS B 1 143 ? 9.195 25.172 -6.949 1 98.62 143 LYS B C 1
ATOM 3054 O O . LYS B 1 143 ? 10.188 25.562 -7.566 1 98.62 143 LYS B O 1
ATOM 3059 N N . ARG B 1 144 ? 9.078 25.328 -5.684 1 98.62 144 ARG B N 1
ATOM 3060 C CA . ARG B 1 144 ? 10.125 25.969 -4.898 1 98.62 144 ARG B CA 1
ATOM 3061 C C . ARG B 1 144 ? 11.391 25.109 -4.879 1 98.62 144 ARG B C 1
ATOM 3063 O O . ARG B 1 144 ? 12.5 25.641 -4.977 1 98.62 144 ARG B O 1
ATOM 3070 N N . LEU B 1 145 ? 11.25 23.812 -4.734 1 98.25 145 LEU B N 1
ATOM 3071 C CA . LEU B 1 145 ? 12.398 22.906 -4.762 1 98.25 145 LEU B CA 1
ATOM 3072 C C . LEU B 1 145 ? 13.062 22.922 -6.137 1 98.25 145 LEU B C 1
ATOM 3074 O O . LEU B 1 145 ? 14.289 22.906 -6.242 1 98.25 145 LEU B O 1
ATOM 3078 N N . GLU B 1 146 ? 12.227 22.906 -7.16 1 98.38 146 GLU B N 1
ATOM 3079 C CA . GLU B 1 146 ? 12.766 22.922 -8.516 1 98.38 146 GLU B CA 1
ATOM 3080 C C . GLU B 1 146 ? 13.531 24.219 -8.781 1 98.38 146 GLU B C 1
ATOM 3082 O O . GLU B 1 146 ? 14.547 24.203 -9.484 1 98.38 146 GLU B O 1
ATOM 3087 N N . GLN B 1 147 ? 12.984 25.297 -8.312 1 97.5 147 GLN B N 1
ATOM 3088 C CA . GLN B 1 147 ? 13.68 26.562 -8.445 1 97.5 147 GLN B CA 1
ATOM 3089 C C . GLN B 1 147 ? 15.031 26.531 -7.754 1 97.5 147 GLN B C 1
ATOM 3091 O O . GLN B 1 147 ? 16.016 27.047 -8.281 1 97.5 147 GLN B O 1
ATOM 3096 N N . ARG B 1 148 ? 15.109 25.938 -6.652 1 96.25 148 ARG B N 1
ATOM 3097 C CA . ARG B 1 148 ? 16.312 25.891 -5.832 1 96.25 148 ARG B CA 1
ATOM 3098 C C . ARG B 1 148 ? 17.359 24.984 -6.461 1 96.25 148 ARG B C 1
ATOM 3100 O O . ARG B 1 148 ? 18.562 25.297 -6.449 1 96.25 148 ARG B O 1
ATOM 3107 N N . TYR B 1 149 ? 16.953 23.875 -6.996 1 97.06 149 TYR B N 1
ATOM 3108 C CA . TYR B 1 149 ? 17.906 22.844 -7.391 1 97.06 149 TYR B CA 1
ATOM 3109 C C . TYR B 1 149 ? 18.031 22.75 -8.906 1 97.06 149 TYR B C 1
ATOM 3111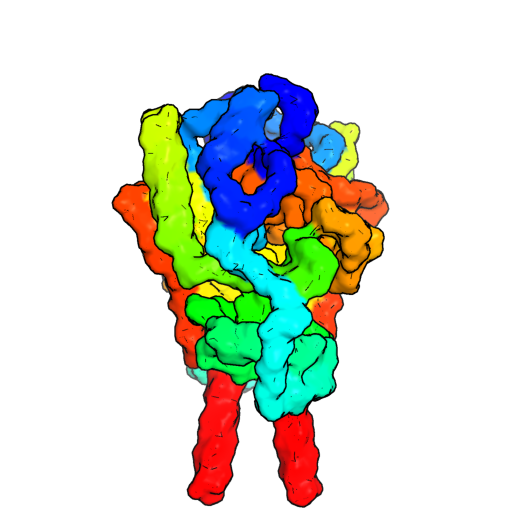 O O . TYR B 1 149 ? 18.859 22.016 -9.438 1 97.06 149 TYR B O 1
ATOM 3119 N N . SER B 1 150 ? 17.203 23.406 -9.664 1 97.12 150 SER B N 1
ATOM 3120 C CA . SER B 1 150 ? 17.219 23.453 -11.125 1 97.12 150 SER B CA 1
ATOM 3121 C C . SER B 1 150 ? 17.094 22.047 -11.719 1 97.12 150 SER B C 1
ATOM 3123 O O . SER B 1 150 ? 17.875 21.672 -12.578 1 97.12 150 SER B O 1
ATOM 3125 N N . CYS B 1 151 ? 16.156 21.312 -11.18 1 97.06 151 CYS B N 1
ATOM 3126 C CA . CYS B 1 151 ? 15.859 19.984 -11.688 1 97.06 151 CYS B CA 1
ATOM 3127 C C . CYS B 1 151 ? 14.367 19.703 -11.633 1 97.06 151 CYS B C 1
ATOM 3129 O O . CYS B 1 151 ? 13.633 20.375 -10.906 1 97.06 151 CYS B O 1
ATOM 3131 N N . LYS B 1 152 ? 13.898 18.766 -12.461 1 98.12 152 LYS B N 1
ATOM 3132 C CA . LYS B 1 152 ? 12.5 18.344 -12.477 1 98.12 152 LYS B CA 1
ATOM 3133 C C . LYS B 1 152 ? 12.219 17.328 -11.375 1 98.12 152 LYS B C 1
ATOM 3135 O O . LYS B 1 152 ? 12.898 16.312 -11.289 1 98.12 152 LYS B O 1
ATOM 3140 N N . LEU B 1 153 ? 11.258 17.625 -10.609 1 98.62 153 LEU B N 1
ATOM 3141 C CA . LEU B 1 153 ? 10.992 16.812 -9.43 1 98.62 153 LEU B CA 1
ATOM 3142 C C . LEU B 1 153 ? 9.523 16.422 -9.352 1 98.62 153 LEU B C 1
ATOM 3144 O O . LEU B 1 153 ? 8.688 17 -10.047 1 98.62 153 LEU B O 1
ATOM 3148 N N . GLY B 1 154 ? 9.242 15.344 -8.625 1 98.75 154 GLY B N 1
ATOM 3149 C CA . GLY B 1 154 ? 7.91 15.039 -8.133 1 98.75 154 GLY B CA 1
ATOM 3150 C C . GLY B 1 154 ? 7.758 15.25 -6.641 1 98.75 154 GLY B C 1
ATOM 3151 O O . GLY B 1 154 ? 8.727 15.117 -5.887 1 98.75 154 GLY B O 1
ATOM 3152 N N . VAL B 1 155 ? 6.582 15.617 -6.223 1 98.88 155 VAL B N 1
ATOM 3153 C CA . VAL B 1 155 ? 6.289 15.766 -4.801 1 98.88 155 VAL B CA 1
ATOM 3154 C C . VAL B 1 155 ? 4.949 15.102 -4.477 1 98.88 155 VAL B C 1
ATOM 3156 O O . VAL B 1 155 ? 3.979 15.258 -5.219 1 98.88 155 VAL B O 1
ATOM 3159 N N . ILE B 1 156 ? 4.969 14.344 -3.455 1 98.81 156 ILE B N 1
ATOM 3160 C CA . ILE B 1 156 ? 3.758 13.711 -2.939 1 98.81 156 ILE B CA 1
ATOM 3161 C C . ILE B 1 156 ? 3.527 14.148 -1.494 1 98.81 156 ILE B C 1
ATOM 3163 O O . ILE B 1 156 ? 4.465 14.18 -0.693 1 98.81 156 ILE B O 1
ATOM 3167 N N . ILE B 1 157 ? 2.338 14.555 -1.165 1 98.5 157 ILE B N 1
ATOM 3168 C CA . ILE B 1 157 ? 1.875 14.617 0.218 1 98.5 157 ILE B CA 1
ATOM 3169 C C . ILE B 1 157 ? 1.142 13.328 0.571 1 98.5 157 ILE B C 1
ATOM 3171 O O . ILE B 1 157 ? 0.11 13.008 -0.026 1 98.5 157 ILE B O 1
ATOM 3175 N N . GLY B 1 158 ? 1.721 12.602 1.522 1 96.94 158 GLY B N 1
ATOM 3176 C CA . GLY B 1 158 ? 1.201 11.273 1.783 1 96.94 158 GLY B CA 1
ATOM 3177 C C . GLY B 1 158 ? 0.771 11.07 3.223 1 96.94 158 GLY B C 1
ATOM 3178 O O . GLY B 1 158 ? 1.271 11.742 4.125 1 96.94 158 GLY B O 1
ATOM 3179 N N . ASP B 1 159 ? -0.119 10.172 3.447 1 93.88 159 ASP B N 1
ATOM 3180 C CA . ASP B 1 159 ? -0.606 9.688 4.734 1 93.88 159 ASP B CA 1
ATOM 3181 C C . ASP B 1 159 ? -0.641 8.164 4.77 1 93.88 159 ASP B C 1
ATOM 3183 O O . ASP B 1 159 ? -0.158 7.504 3.846 1 93.88 159 ASP B O 1
ATOM 3187 N N . SER B 1 160 ? -1.018 7.621 5.898 1 89.75 160 SER B N 1
ATOM 3188 C CA . SER B 1 160 ? -1.157 6.172 6.02 1 89.75 160 SER B CA 1
ATOM 3189 C C . SER B 1 160 ? -2.617 5.773 6.211 1 89.75 160 SER B C 1
ATOM 3191 O O . SER B 1 160 ? -3.434 6.578 6.656 1 89.75 160 SER B O 1
ATOM 3193 N N . ARG B 1 161 ? -2.914 4.578 5.727 1 84.88 161 ARG B N 1
ATOM 3194 C CA . ARG B 1 161 ? -4.293 4.109 5.832 1 84.88 161 ARG B CA 1
ATOM 3195 C C . ARG B 1 161 ? -4.344 2.615 6.121 1 84.88 161 ARG B C 1
ATOM 3197 O O . ARG B 1 161 ? -3.439 1.87 5.734 1 84.88 161 ARG B O 1
ATOM 3204 N N . THR B 1 162 ? -5.438 2.307 6.809 1 83.88 162 THR B N 1
ATOM 3205 C CA . THR B 1 162 ? -5.691 0.891 7.055 1 83.88 162 THR B CA 1
ATOM 3206 C C . THR B 1 162 ? -6.281 0.224 5.816 1 83.88 162 THR B C 1
ATOM 3208 O O . THR B 1 162 ? -6.75 0.904 4.902 1 83.88 162 THR B O 1
ATOM 3211 N N . GLN B 1 163 ? -6.176 -1.042 5.742 1 85 163 GLN B N 1
ATOM 3212 C CA . GLN B 1 163 ? -6.715 -1.828 4.637 1 85 163 GLN B CA 1
ATOM 3213 C C . GLN B 1 163 ? -7.832 -2.756 5.113 1 85 163 GLN B C 1
ATOM 3215 O O . GLN B 1 163 ? -7.809 -3.225 6.254 1 85 163 GLN B O 1
ATOM 3220 N N . PRO B 1 164 ? -8.789 -3.041 4.203 1 84.81 164 PRO B N 1
ATOM 3221 C CA . PRO B 1 164 ? -9.852 -3.961 4.602 1 84.81 164 PRO B CA 1
ATOM 3222 C C . PRO B 1 164 ? -9.328 -5.328 5.027 1 84.81 164 PRO B C 1
ATOM 3224 O O . PRO B 1 164 ? -8.602 -5.98 4.266 1 84.81 164 PRO B O 1
ATOM 3227 N N . LEU B 1 165 ? -9.625 -5.695 6.266 1 86.75 165 LEU B N 1
ATOM 3228 C CA . LEU B 1 165 ? -9.398 -7.016 6.844 1 86.75 165 LEU B CA 1
ATOM 3229 C C . LEU B 1 165 ? -7.91 -7.266 7.055 1 86.75 165 LEU B C 1
ATOM 3231 O O . LEU B 1 165 ? -7.492 -8.406 7.266 1 86.75 165 LEU B O 1
ATOM 3235 N N . ARG B 1 166 ? -7.141 -6.324 6.922 1 88.69 166 ARG B N 1
ATOM 3236 C CA . ARG B 1 166 ? -5.691 -6.445 7.07 1 88.69 166 ARG B CA 1
ATOM 3237 C C . ARG B 1 166 ? -5.18 -5.547 8.188 1 88.69 166 ARG B C 1
ATOM 3239 O O . ARG B 1 166 ? -5.605 -4.395 8.312 1 88.69 166 ARG B O 1
ATOM 3246 N N . LEU B 1 167 ? -4.324 -6.125 9.008 1 88.25 167 LEU B N 1
ATOM 3247 C CA . LEU B 1 167 ? -3.725 -5.32 10.07 1 88.25 167 LEU B CA 1
ATOM 3248 C C . LEU B 1 167 ? -2.537 -4.523 9.547 1 88.25 167 LEU B C 1
ATOM 3250 O O . LEU B 1 167 ? -1.714 -5.047 8.797 1 88.25 167 LEU B O 1
ATOM 3254 N N . GLY B 1 168 ? -2.512 -3.268 10.016 1 87.38 168 GLY B N 1
ATOM 3255 C CA . GLY B 1 168 ? -1.414 -2.396 9.625 1 87.38 168 GLY B CA 1
ATOM 3256 C C . GLY B 1 168 ? -1.807 -1.374 8.578 1 87.38 168 GLY B C 1
ATOM 3257 O O . GLY B 1 168 ? -2.812 -1.542 7.887 1 87.38 168 GLY B O 1
ATOM 3258 N N . CYS B 1 169 ? -0.943 -0.37 8.422 1 87.62 169 CYS B N 1
ATOM 3259 C CA . CYS B 1 169 ? -1.266 0.726 7.516 1 87.62 169 CYS B CA 1
ATOM 3260 C C . CYS B 1 169 ? -0.321 0.741 6.32 1 87.62 169 CYS B C 1
ATOM 3262 O O . CYS B 1 169 ? 0.851 0.379 6.445 1 87.62 169 CYS B O 1
ATOM 3264 N N . THR B 1 170 ? -0.877 1.134 5.172 1 91.81 170 THR B N 1
ATOM 3265 C CA . THR B 1 170 ? -0.106 1.367 3.955 1 91.81 170 THR B CA 1
ATOM 3266 C C . THR B 1 170 ? -0.237 2.818 3.502 1 91.81 170 THR B C 1
ATOM 3268 O O . THR B 1 170 ? -1.01 3.586 4.078 1 91.81 170 THR B O 1
ATOM 3271 N N . GLY B 1 171 ? 0.554 3.113 2.551 1 93.31 171 GLY B N 1
ATOM 3272 C CA . GLY B 1 171 ? 0.64 4.508 2.15 1 93.31 171 GLY B CA 1
ATOM 3273 C C . GLY B 1 171 ? -0.497 4.941 1.242 1 93.31 171 GLY B C 1
ATOM 3274 O O . GLY B 1 171 ? -0.983 4.148 0.431 1 93.31 171 GLY B O 1
ATOM 3275 N N . LEU B 1 172 ? -0.846 6.211 1.378 1 94.5 172 LEU B N 1
ATOM 3276 C CA . LEU B 1 172 ? -1.876 6.867 0.58 1 94.5 172 LEU B CA 1
ATOM 3277 C C . LEU B 1 172 ? -1.428 8.266 0.152 1 94.5 172 LEU B C 1
ATOM 3279 O O . LEU B 1 172 ? -1.013 9.07 0.987 1 94.5 172 LEU B O 1
ATOM 3283 N N . ALA B 1 173 ? -1.531 8.5 -1.115 1 97 173 ALA B N 1
ATOM 3284 C CA . ALA B 1 173 ? -1.201 9.828 -1.619 1 97 173 ALA B CA 1
ATOM 3285 C C . ALA B 1 173 ? -2.406 10.766 -1.532 1 97 173 ALA B C 1
ATOM 3287 O O . ALA B 1 173 ? -3.496 10.43 -2.002 1 97 173 ALA B O 1
ATOM 3288 N N . LEU B 1 174 ? -2.199 11.93 -0.942 1 96.5 174 LEU B N 1
ATOM 3289 C CA . LEU B 1 174 ? -3.264 12.914 -0.802 1 96.5 174 LEU B CA 1
ATOM 3290 C C . LEU B 1 174 ? -3.146 13.992 -1.872 1 96.5 174 LEU B C 1
ATOM 3292 O O . LEU B 1 174 ? -4.156 14.547 -2.316 1 96.5 174 LEU B O 1
ATOM 3296 N N . GLY B 1 175 ? -1.979 14.367 -2.229 1 97.44 175 GLY B N 1
ATOM 3297 C CA . GLY B 1 175 ? -1.659 15.344 -3.258 1 97.44 175 GLY B CA 1
ATOM 3298 C C . GLY B 1 175 ? -0.381 15.023 -4.008 1 97.44 175 GLY B C 1
ATOM 3299 O O . GLY B 1 175 ? 0.579 14.516 -3.424 1 97.44 175 GLY B O 1
ATOM 3300 N N . ILE B 1 176 ? -0.432 15.328 -5.273 1 98.12 176 ILE B N 1
ATOM 3301 C CA . ILE B 1 176 ? 0.694 14.992 -6.137 1 98.12 176 ILE B CA 1
ATOM 3302 C C . ILE B 1 176 ? 0.994 16.156 -7.078 1 98.12 176 ILE B C 1
ATOM 3304 O O . ILE B 1 176 ? 0.076 16.812 -7.57 1 98.12 176 ILE B O 1
ATOM 3308 N N . SER B 1 177 ? 2.254 16.312 -7.281 1 98.75 177 SER B N 1
ATOM 3309 C CA . SER B 1 177 ? 2.705 17.25 -8.305 1 98.75 177 SER B CA 1
ATOM 3310 C C . SER B 1 177 ? 3.961 16.75 -9.008 1 98.75 177 SER B C 1
ATOM 3312 O O . SER B 1 177 ? 4.863 16.203 -8.359 1 98.75 177 SER B O 1
ATOM 3314 N N . GLY B 1 178 ? 3.945 16.812 -10.367 1 98.62 178 GLY B N 1
ATOM 3315 C CA . GLY B 1 178 ? 5.184 16.609 -11.102 1 98.62 178 GLY B CA 1
ATOM 3316 C C . GLY B 1 178 ? 5.238 15.273 -11.82 1 98.62 178 GLY B C 1
ATOM 3317 O O . GLY B 1 178 ? 6.191 14.992 -12.555 1 98.62 178 GLY B O 1
ATOM 3318 N N . PHE B 1 179 ? 4.242 14.375 -11.641 1 97.94 179 PHE B N 1
ATOM 3319 C CA . PHE B 1 179 ? 4.211 13.102 -12.352 1 97.94 179 PHE B CA 1
ATOM 3320 C C . PHE B 1 179 ? 2.801 12.523 -12.375 1 97.94 179 PHE B C 1
ATOM 3322 O O . PHE B 1 179 ? 1.914 13.016 -11.672 1 97.94 179 PHE B O 1
ATOM 3329 N N . VAL B 1 180 ? 2.549 11.555 -13.242 1 96.69 180 VAL B N 1
ATOM 3330 C CA . VAL B 1 180 ? 1.263 10.875 -13.352 1 96.69 180 VAL B CA 1
ATOM 3331 C C . VAL B 1 180 ? 1.087 9.906 -12.188 1 96.69 180 VAL B C 1
ATOM 3333 O O . VAL B 1 180 ? 1.869 8.961 -12.031 1 96.69 180 VAL B O 1
ATOM 3336 N N . PRO B 1 181 ? 0.1 10.172 -11.352 1 96.44 181 PRO B N 1
ATOM 3337 C CA . PRO B 1 181 ? -0.016 9.398 -10.109 1 96.44 181 PRO B CA 1
ATOM 3338 C C . PRO B 1 181 ? -0.475 7.965 -10.352 1 96.44 181 PRO B C 1
ATOM 3340 O O . PRO B 1 181 ? -0.157 7.07 -9.562 1 96.44 181 PRO B O 1
ATOM 3343 N N . VAL B 1 182 ? -1.339 7.754 -11.352 1 94.62 182 VAL B N 1
ATOM 3344 C CA . VAL B 1 182 ? -1.846 6.434 -11.711 1 94.62 182 VAL B CA 1
ATOM 3345 C C . VAL B 1 182 ? -1.59 6.176 -13.195 1 94.62 182 VAL B C 1
ATOM 3347 O O . VAL B 1 182 ? -2.07 6.918 -14.055 1 94.62 182 VAL B O 1
ATOM 3350 N N . GLU B 1 183 ? -0.855 5.141 -13.406 1 90 183 GLU B N 1
ATOM 3351 C CA . GLU B 1 183 ? -0.508 4.812 -14.789 1 90 183 GLU B CA 1
ATOM 3352 C C . GLU B 1 183 ? -1.529 3.857 -15.398 1 90 183 GLU B C 1
ATOM 3354 O O . GLU B 1 183 ? -1.896 2.854 -14.789 1 90 183 GLU B O 1
ATOM 3359 N N . ASP B 1 184 ? -1.967 4.211 -16.531 1 85.12 184 ASP B N 1
ATOM 3360 C CA . ASP B 1 184 ? -2.881 3.361 -17.297 1 85.12 184 ASP B CA 1
ATOM 3361 C C . ASP B 1 184 ? -2.119 2.283 -18.062 1 85.12 184 ASP B C 1
ATOM 3363 O O . ASP B 1 184 ? -1.456 2.574 -19.062 1 85.12 184 ASP B O 1
ATOM 3367 N N . ALA B 1 185 ? -2.172 1.088 -17.547 1 79.06 185 ALA B N 1
ATOM 3368 C CA . ALA B 1 185 ? -1.435 -0.003 -18.172 1 79.06 185 ALA B CA 1
ATOM 3369 C C . ALA B 1 185 ? -2.311 -0.75 -19.172 1 79.06 185 ALA B C 1
ATOM 3371 O O . ALA B 1 185 ? -1.854 -1.69 -19.828 1 79.06 185 ALA B O 1
ATOM 3372 N N . ARG B 1 186 ? -3.561 -0.371 -19.375 1 77.94 186 ARG B N 1
ATOM 3373 C CA . ARG B 1 186 ? -4.438 -1.024 -20.328 1 77.94 186 ARG B CA 1
ATOM 3374 C C . ARG B 1 186 ? -3.891 -0.889 -21.75 1 77.94 186 ARG B C 1
ATOM 3376 O O . ARG B 1 186 ? -3.387 0.171 -22.125 1 77.94 186 ARG B O 1
ATOM 3383 N N . GLY B 1 187 ? -4.004 -1.961 -22.406 1 75.62 187 GLY B N 1
ATOM 3384 C CA . GLY B 1 187 ? -3.535 -1.972 -23.781 1 75.62 187 GLY B CA 1
ATOM 3385 C C . GLY B 1 187 ? -2.092 -2.422 -23.922 1 75.62 187 GLY B C 1
ATOM 3386 O O . GLY B 1 187 ? -1.647 -2.779 -25.016 1 75.62 187 GLY B O 1
ATOM 3387 N N . THR B 1 188 ? -1.37 -2.385 -22.812 1 78.38 188 THR B N 1
ATOM 3388 C CA . THR B 1 188 ? -0.034 -2.971 -22.844 1 78.38 188 THR B CA 1
ATOM 3389 C C . THR B 1 188 ? -0.113 -4.496 -22.828 1 78.38 188 THR B C 1
ATOM 3391 O O . THR B 1 188 ? -1.17 -5.062 -22.547 1 78.38 188 THR B O 1
ATOM 3394 N N . PHE B 1 189 ? 0.971 -5.168 -23.156 1 78.25 189 PHE B N 1
ATOM 3395 C CA . PHE B 1 189 ? 0.933 -6.609 -23.359 1 78.25 189 PHE B CA 1
ATOM 3396 C C . PHE B 1 189 ? 1.615 -7.344 -22.203 1 78.25 189 PHE B C 1
ATOM 3398 O O . PHE B 1 189 ? 2.646 -6.895 -21.703 1 78.25 189 PHE B O 1
ATOM 3405 N N . ASP B 1 190 ? 0.978 -8.438 -21.875 1 80 190 ASP B N 1
ATOM 3406 C CA . ASP B 1 190 ? 1.603 -9.281 -20.859 1 80 190 ASP B CA 1
ATOM 3407 C C . ASP B 1 190 ? 2.703 -10.148 -21.469 1 80 190 ASP B C 1
ATOM 3409 O O . ASP B 1 190 ? 3.139 -9.906 -22.594 1 80 190 ASP B O 1
ATOM 3413 N N . ILE B 1 191 ? 3.203 -11.086 -20.719 1 82.44 191 ILE B N 1
ATOM 3414 C CA . ILE B 1 191 ? 4.379 -11.852 -21.125 1 82.44 191 ILE B CA 1
ATOM 3415 C C . ILE B 1 191 ? 4.008 -12.797 -22.266 1 82.44 191 ILE B C 1
ATOM 3417 O O . ILE B 1 191 ? 4.887 -13.336 -22.938 1 82.44 191 ILE B O 1
ATOM 3421 N N . TYR B 1 192 ? 2.74 -13.008 -22.484 1 83.19 192 TYR B N 1
ATOM 3422 C CA . TYR B 1 192 ? 2.293 -13.883 -23.562 1 83.19 192 TYR B CA 1
ATOM 3423 C C . TYR B 1 192 ? 1.682 -13.078 -24.703 1 83.19 192 TYR B C 1
ATOM 3425 O O . TYR B 1 192 ? 1.07 -13.641 -25.609 1 83.19 192 TYR B O 1
ATOM 3433 N N . GLY B 1 193 ? 1.824 -11.789 -24.578 1 79.12 193 GLY B N 1
ATOM 3434 C CA . GLY B 1 193 ? 1.375 -10.922 -25.656 1 79.12 193 GLY B CA 1
ATOM 3435 C C . GLY B 1 193 ? -0.105 -10.594 -25.578 1 79.12 193 GLY B C 1
ATOM 3436 O O . GLY B 1 193 ? -0.695 -10.133 -26.562 1 79.12 193 GLY B O 1
ATOM 3437 N N . LYS B 1 194 ? -0.804 -10.875 -24.531 1 80.75 194 LYS B N 1
ATOM 3438 C CA . LYS B 1 194 ? -2.205 -10.523 -24.312 1 80.75 194 LYS B CA 1
ATOM 3439 C C . LYS B 1 194 ? -2.34 -9.109 -23.766 1 80.75 194 LYS B C 1
ATOM 3441 O O . LYS B 1 194 ? -1.575 -8.703 -22.875 1 80.75 194 LYS B O 1
ATOM 3446 N N . PRO B 1 195 ? -3.219 -8.336 -24.375 1 77.81 195 PRO B N 1
ATOM 3447 C CA . PRO B 1 195 ? -3.404 -6.98 -23.844 1 77.81 195 PRO B CA 1
ATOM 3448 C C . PRO B 1 195 ? -4.047 -6.973 -22.453 1 77.81 195 PRO B C 1
ATOM 3450 O O . PRO B 1 195 ? -4.938 -7.781 -22.188 1 77.81 195 PRO B O 1
ATOM 3453 N N . LEU B 1 196 ? -3.506 -6.039 -21.625 1 77.44 196 LEU B N 1
ATOM 3454 C CA . LEU B 1 196 ? -4.137 -5.859 -20.328 1 77.44 196 LEU B CA 1
ATOM 3455 C C . LEU B 1 196 ? -5.438 -5.07 -20.453 1 77.44 196 LEU B C 1
ATOM 3457 O O . LEU B 1 196 ? -5.531 -4.156 -21.281 1 77.44 196 LEU B O 1
ATOM 3461 N N . ARG B 1 197 ? -6.391 -5.426 -19.672 1 67.81 197 ARG B N 1
ATOM 3462 C CA . ARG B 1 197 ? -7.695 -4.801 -19.844 1 67.81 197 ARG B CA 1
ATOM 3463 C C . ARG B 1 197 ? -8.062 -3.938 -18.641 1 67.81 197 ARG B C 1
ATOM 3465 O O . ARG B 1 197 ? -8.852 -2.998 -18.766 1 67.81 197 ARG B O 1
ATOM 3472 N N . LEU B 1 198 ? -7.582 -4.07 -17.516 1 66.88 198 LEU B N 1
ATOM 3473 C CA . LEU B 1 198 ? -8.109 -3.434 -16.312 1 66.88 198 LEU B CA 1
ATOM 3474 C C . LEU B 1 198 ? -6.977 -3.025 -15.375 1 66.88 198 LEU B C 1
ATOM 3476 O O . LEU B 1 198 ? -7.207 -2.773 -14.188 1 66.88 198 LEU B O 1
ATOM 3480 N N . THR B 1 199 ? -5.891 -2.727 -15.992 1 73.69 199 THR B N 1
ATOM 3481 C CA . THR B 1 199 ? -4.801 -2.645 -15.031 1 73.69 199 THR B CA 1
ATOM 3482 C C . THR B 1 199 ? -4.309 -1.207 -14.891 1 73.69 199 THR B C 1
ATOM 3484 O O . THR B 1 199 ? -3.928 -0.576 -15.875 1 73.69 199 THR B O 1
ATOM 3487 N N . TYR B 1 200 ? -4.52 -0.64 -13.703 1 86.06 200 TYR B N 1
ATOM 3488 C CA . TYR B 1 200 ? -3.947 0.644 -13.312 1 86.06 200 TYR B CA 1
ATOM 3489 C C . TYR B 1 200 ? -2.91 0.463 -12.211 1 86.06 200 TYR B C 1
ATOM 3491 O O . TYR B 1 200 ? -3.123 -0.305 -11.266 1 86.06 200 TYR B O 1
ATOM 3499 N N . LYS B 1 201 ? -1.808 1.062 -12.445 1 87.56 201 LYS B N 1
ATOM 3500 C CA . LYS B 1 201 ? -0.752 1.028 -11.438 1 87.56 201 LYS B CA 1
ATOM 3501 C C . LYS B 1 201 ? -0.791 2.277 -10.555 1 87.56 201 LYS B C 1
ATOM 3503 O O . LYS B 1 201 ? -0.688 3.398 -11.062 1 87.56 201 LYS B O 1
ATOM 3508 N N . ALA B 1 202 ? -0.924 2.082 -9.312 1 93.19 202 ALA B N 1
ATOM 3509 C CA . ALA B 1 202 ? -0.989 3.199 -8.375 1 93.19 202 ALA B CA 1
ATOM 3510 C C . ALA B 1 202 ? 0.408 3.688 -8 1 93.19 202 ALA B C 1
ATOM 3512 O O . ALA B 1 202 ? 0.835 3.553 -6.852 1 93.19 202 ALA B O 1
ATOM 3513 N N . ALA B 1 203 ? 1.059 4.352 -8.898 1 95.62 203 ALA B N 1
ATOM 3514 C CA . ALA B 1 203 ? 2.438 4.793 -8.703 1 95.62 203 ALA B CA 1
ATOM 3515 C C . ALA B 1 203 ? 2.566 5.641 -7.441 1 95.62 203 ALA B C 1
ATOM 3517 O O . ALA B 1 203 ? 3.438 5.391 -6.605 1 95.62 203 ALA B O 1
ATOM 3518 N N . ALA B 1 204 ? 1.706 6.586 -7.27 1 97.56 204 ALA B N 1
ATOM 3519 C CA . ALA B 1 204 ? 1.795 7.52 -6.148 1 97.56 204 ALA B CA 1
ATOM 3520 C C . ALA B 1 204 ? 1.577 6.801 -4.816 1 97.56 204 ALA B C 1
ATOM 3522 O O . ALA B 1 204 ? 2.369 6.957 -3.885 1 97.56 204 ALA B O 1
ATOM 3523 N N . ASP B 1 205 ? 0.526 6 -4.734 1 96.69 205 ASP B N 1
ATOM 3524 C CA . ASP B 1 205 ? 0.239 5.285 -3.494 1 96.69 205 ASP B CA 1
ATOM 3525 C C . ASP B 1 205 ? 1.35 4.289 -3.164 1 96.69 205 ASP B C 1
ATOM 3527 O O . ASP B 1 205 ? 1.701 4.109 -1.997 1 96.69 205 ASP B O 1
ATOM 3531 N N . ASN B 1 206 ? 1.872 3.631 -4.184 1 97.62 206 ASN B N 1
ATOM 3532 C CA . ASN B 1 206 ? 2.971 2.697 -3.969 1 97.62 206 ASN B CA 1
ATOM 3533 C C . ASN B 1 206 ? 4.234 3.414 -3.5 1 97.62 206 ASN B C 1
ATOM 3535 O O . ASN B 1 206 ? 4.984 2.889 -2.676 1 97.62 206 ASN B O 1
ATOM 3539 N N . LEU B 1 207 ? 4.453 4.594 -3.986 1 98.44 207 LEU B N 1
ATOM 3540 C CA . LEU B 1 207 ? 5.594 5.383 -3.537 1 98.44 207 LEU B CA 1
ATOM 3541 C C . LEU B 1 207 ? 5.43 5.793 -2.078 1 98.44 207 LEU B C 1
ATOM 3543 O O . LEU B 1 207 ? 6.398 5.781 -1.312 1 98.44 207 LEU B O 1
ATOM 3547 N N . VAL B 1 208 ? 4.227 6.172 -1.702 1 98.12 208 VAL B N 1
ATOM 3548 C CA . VAL B 1 208 ? 3.988 6.539 -0.311 1 98.12 208 VAL B CA 1
ATOM 3549 C C . VAL B 1 208 ? 4.172 5.32 0.587 1 98.12 208 VAL B C 1
ATOM 3551 O O . VAL B 1 208 ? 4.777 5.414 1.658 1 98.12 208 VAL B O 1
ATOM 3554 N N . SER B 1 209 ? 3.639 4.168 0.14 1 97.19 209 SER B N 1
ATOM 3555 C CA . SER B 1 209 ? 3.824 2.936 0.898 1 97.19 209 SER B CA 1
ATOM 3556 C C . SER B 1 209 ? 5.305 2.619 1.087 1 97.19 209 SER B C 1
ATOM 3558 O O . SER B 1 209 ? 5.73 2.234 2.178 1 97.19 209 SER B O 1
ATOM 3560 N N . ALA B 1 210 ? 6.047 2.781 0.022 1 97.69 210 ALA B N 1
ATOM 3561 C CA . ALA B 1 210 ? 7.492 2.578 0.1 1 97.69 210 ALA B CA 1
ATOM 3562 C C . ALA B 1 210 ? 8.125 3.525 1.113 1 97.69 210 ALA B C 1
ATOM 3564 O O . ALA B 1 210 ? 8.953 3.111 1.931 1 97.69 210 ALA B O 1
ATOM 3565 N N . ALA B 1 211 ? 7.727 4.754 1.082 1 97.69 211 ALA B N 1
ATOM 3566 C CA . ALA B 1 211 ? 8.297 5.785 1.943 1 97.69 211 ALA B CA 1
ATOM 3567 C C . ALA B 1 211 ? 7.977 5.516 3.41 1 97.69 211 ALA B C 1
ATOM 3569 O O . ALA B 1 211 ? 8.766 5.852 4.297 1 97.69 211 ALA B O 1
ATOM 3570 N N . GLU B 1 212 ? 6.828 4.93 3.656 1 94.88 212 GLU B N 1
ATOM 3571 C CA . GLU B 1 212 ? 6.402 4.641 5.023 1 94.88 212 GLU B CA 1
ATOM 3572 C C . GLU B 1 212 ? 7.406 3.734 5.734 1 94.88 212 GLU B C 1
ATOM 3574 O O . GLU B 1 212 ? 7.555 3.799 6.953 1 94.88 212 GLU B O 1
ATOM 3579 N N . LEU B 1 213 ? 8.125 2.938 4.973 1 94.81 213 LEU B N 1
ATOM 3580 C CA . LEU B 1 213 ? 9.109 2.041 5.555 1 94.81 213 LEU B CA 1
ATOM 3581 C C . LEU B 1 213 ? 10.188 2.828 6.293 1 94.81 213 LEU B C 1
ATOM 3583 O O . LEU B 1 213 ? 10.727 2.361 7.301 1 94.81 213 LEU B O 1
ATOM 3587 N N . LEU B 1 214 ? 10.492 4.012 5.77 1 95.5 214 LEU B N 1
ATOM 3588 C CA . LEU B 1 214 ? 11.547 4.84 6.348 1 95.5 214 LEU B CA 1
ATOM 3589 C C . LEU B 1 214 ? 10.961 5.879 7.297 1 95.5 214 LEU B C 1
ATOM 3591 O O . LEU B 1 214 ? 11.57 6.207 8.32 1 95.5 214 LEU B O 1
ATOM 3595 N N . MET B 1 215 ? 9.773 6.387 6.938 1 92.75 215 MET B N 1
ATOM 3596 C CA . MET B 1 215 ? 9.141 7.441 7.727 1 92.75 215 MET B CA 1
ATOM 3597 C C . MET B 1 215 ? 8.727 6.922 9.102 1 92.75 215 MET B C 1
ATOM 3599 O O . MET B 1 215 ? 8.852 7.629 10.102 1 92.75 215 MET B O 1
ATOM 3603 N N . GLY B 1 216 ? 8.211 5.727 9.055 1 82.12 216 GLY B N 1
ATOM 3604 C CA . GLY B 1 216 ? 7.66 5.188 10.289 1 82.12 216 GLY B CA 1
ATOM 3605 C C . GLY B 1 216 ? 6.348 5.836 10.688 1 82.12 216 GLY B C 1
ATOM 3606 O O . GLY B 1 216 ? 5.727 6.535 9.883 1 82.12 216 GLY B O 1
ATOM 3607 N N . GLU B 1 217 ? 5.898 5.566 11.898 1 74.88 217 GLU B N 1
ATOM 3608 C CA . GLU B 1 217 ? 4.625 6.074 12.406 1 74.88 217 GLU B CA 1
ATOM 3609 C C . GLU B 1 217 ? 4.809 6.801 13.734 1 74.88 217 GLU B C 1
ATOM 3611 O O . GLU B 1 217 ? 3.865 7.395 14.258 1 74.88 217 GLU B O 1
ATOM 3616 N N . ALA B 1 218 ? 6.023 6.844 14.18 1 75.69 218 ALA B N 1
ATOM 3617 C CA . ALA B 1 218 ? 6.25 7.336 15.531 1 75.69 218 ALA B CA 1
ATOM 3618 C C . ALA B 1 218 ? 7.242 8.492 15.539 1 75.69 218 ALA B C 1
ATOM 3620 O O . ALA B 1 218 ? 7.102 9.445 14.758 1 75.69 218 ALA B O 1
ATOM 3621 N N . GLY B 1 219 ? 8.133 8.43 16.375 1 77.19 219 GLY B N 1
ATOM 3622 C CA . GLY B 1 219 ? 9.023 9.555 16.625 1 77.19 219 GLY B CA 1
ATOM 3623 C C . GLY B 1 219 ? 10.289 9.508 15.789 1 77.19 219 GLY B C 1
ATOM 3624 O O . GLY B 1 219 ? 11.328 10.023 16.203 1 77.19 219 GLY B O 1
ATOM 3625 N N . GLU B 1 220 ? 10.266 8.953 14.625 1 80.38 220 GLU B N 1
ATOM 3626 C CA . GLU B 1 220 ? 11.453 8.773 13.797 1 80.38 220 GLU B CA 1
ATOM 3627 C C . GLU B 1 220 ? 11.992 10.109 13.297 1 80.38 220 GLU B C 1
ATOM 3629 O O . GLU B 1 220 ? 13.156 10.219 12.906 1 80.38 220 GLU B O 1
ATOM 3634 N N . ARG B 1 221 ? 11.07 11.164 13.219 1 88.88 221 ARG B N 1
ATOM 3635 C CA . ARG B 1 221 ? 11.422 12.5 12.742 1 88.88 221 ARG B CA 1
ATOM 3636 C C . ARG B 1 221 ? 11.898 12.453 11.297 1 88.88 221 ARG B C 1
ATOM 3638 O O . ARG B 1 221 ? 12.891 13.094 10.945 1 88.88 221 ARG B O 1
ATOM 3645 N N . VAL B 1 222 ? 11.352 11.586 10.523 1 93.75 222 VAL B N 1
ATOM 3646 C CA . VAL B 1 222 ? 11.602 11.469 9.094 1 93.75 222 VAL B CA 1
ATOM 3647 C C . VAL B 1 222 ? 10.336 11.805 8.312 1 93.75 222 VAL B C 1
ATOM 3649 O O . VAL B 1 222 ? 9.719 10.922 7.703 1 93.75 222 VAL B O 1
ATOM 3652 N N . PRO B 1 223 ? 10.023 13.047 8.242 1 95.31 223 PRO B N 1
ATOM 3653 C CA . PRO B 1 223 ? 8.781 13.438 7.574 1 95.31 223 PRO B CA 1
ATOM 3654 C C . PRO B 1 223 ? 8.906 13.453 6.055 1 95.31 223 PRO B C 1
ATOM 3656 O O . PRO B 1 223 ? 7.926 13.703 5.348 1 95.31 223 PRO B O 1
ATOM 3659 N N . CYS B 1 224 ? 10.094 13.148 5.586 1 97.44 224 CYS B N 1
ATOM 3660 C CA . CYS B 1 224 ? 10.32 13.211 4.145 1 97.44 224 CYS B CA 1
ATOM 3661 C C . CYS B 1 224 ? 11.211 12.062 3.686 1 97.44 224 CYS B C 1
ATOM 3663 O O . CYS B 1 224 ? 12.172 11.703 4.363 1 97.44 224 CYS B O 1
ATOM 3665 N N . VAL B 1 225 ? 10.891 11.492 2.555 1 98.38 225 VAL B N 1
ATOM 3666 C CA . VAL B 1 225 ? 11.719 10.5 1.881 1 98.38 225 VAL B CA 1
ATOM 3667 C C . VAL B 1 225 ? 11.969 10.93 0.438 1 98.38 225 VAL B C 1
ATOM 3669 O O . VAL B 1 225 ? 11.047 11.344 -0.267 1 98.38 225 VAL B O 1
ATOM 3672 N N . LEU B 1 226 ? 13.211 10.953 0.037 1 98.62 226 LEU B N 1
ATOM 3673 C CA . LEU B 1 226 ? 13.586 11.188 -1.354 1 98.62 226 LEU B CA 1
ATOM 3674 C C . LEU B 1 226 ? 13.742 9.867 -2.1 1 98.62 226 LEU B C 1
ATOM 3676 O O . LEU B 1 226 ? 14.5 8.984 -1.666 1 98.62 226 LEU B O 1
ATOM 3680 N N . VAL B 1 227 ? 12.992 9.68 -3.15 1 98.69 227 VAL B N 1
ATOM 3681 C CA . VAL B 1 227 ? 13.031 8.469 -3.959 1 98.69 227 VAL B CA 1
ATOM 3682 C C . VAL B 1 227 ? 13.719 8.75 -5.293 1 98.69 227 VAL B C 1
ATOM 3684 O O . VAL B 1 227 ? 13.297 9.641 -6.035 1 98.69 227 VAL B O 1
ATOM 3687 N N . ARG B 1 228 ? 14.727 8 -5.586 1 98.31 228 ARG B N 1
ATOM 3688 C CA . ARG B 1 228 ? 15.508 8.156 -6.812 1 98.31 228 ARG B CA 1
ATOM 3689 C C . ARG B 1 228 ? 15.383 6.918 -7.695 1 98.31 228 ARG B C 1
ATOM 3691 O O . ARG B 1 228 ? 15.555 5.793 -7.227 1 98.31 228 ARG B O 1
ATOM 3698 N N . GLY B 1 229 ? 15.016 7.117 -8.969 1 97 229 GLY B N 1
ATOM 3699 C CA . GLY B 1 229 ? 14.984 6.023 -9.93 1 97 229 GLY B CA 1
ATOM 3700 C C . GLY B 1 229 ? 13.602 5.414 -10.086 1 97 229 GLY B C 1
ATOM 3701 O O . GLY B 1 229 ? 13.453 4.359 -10.703 1 97 229 GLY B O 1
ATOM 3702 N N . ALA B 1 230 ? 12.539 6.02 -9.492 1 95.56 230 ALA B N 1
ATOM 3703 C CA . ALA B 1 230 ? 11.188 5.492 -9.648 1 95.56 230 ALA B CA 1
ATOM 3704 C C . ALA B 1 230 ? 10.742 5.543 -11.109 1 95.56 230 ALA B C 1
ATOM 3706 O O . ALA B 1 230 ? 10.953 6.551 -11.797 1 95.56 230 ALA B O 1
ATOM 3707 N N . PRO B 1 231 ? 10.219 4.41 -11.648 1 93.31 231 PRO B N 1
ATOM 3708 C CA . PRO B 1 231 ? 9.742 4.383 -13.039 1 93.31 231 PRO B CA 1
ATOM 3709 C C . PRO B 1 231 ? 8.398 5.086 -13.219 1 93.31 231 PRO B C 1
ATOM 3711 O O . PRO B 1 231 ? 7.383 4.43 -13.461 1 93.31 231 PRO B O 1
ATOM 3714 N N . ILE B 1 232 ? 8.406 6.402 -13.156 1 94.38 232 ILE B N 1
ATOM 3715 C CA . ILE B 1 232 ? 7.191 7.207 -13.25 1 94.38 232 ILE B CA 1
ATOM 3716 C C . ILE B 1 232 ? 7.293 8.156 -14.445 1 94.38 232 ILE B C 1
ATOM 3718 O O . ILE B 1 232 ? 8.391 8.43 -14.938 1 94.38 232 ILE B O 1
ATOM 3722 N N . GLN B 1 233 ? 6.156 8.57 -14.898 1 95.5 233 GLN B N 1
ATOM 3723 C CA . GLN B 1 233 ? 6.09 9.555 -15.977 1 95.5 233 GLN B CA 1
ATOM 3724 C C . GLN B 1 233 ? 6.02 10.977 -15.422 1 95.5 233 GLN B C 1
ATOM 3726 O O . GLN B 1 233 ? 4.984 11.391 -14.898 1 95.5 233 GLN B O 1
ATOM 3731 N N . MET B 1 234 ? 7.082 11.742 -15.633 1 96.75 234 MET B N 1
ATOM 3732 C CA . MET B 1 234 ? 7.145 13.117 -15.141 1 96.75 234 MET B CA 1
ATOM 3733 C C . MET B 1 234 ? 6.293 14.039 -16 1 96.75 234 MET B C 1
ATOM 3735 O O . MET B 1 234 ? 6.246 13.891 -17.219 1 96.75 234 MET B O 1
ATOM 3739 N N . VAL B 1 235 ? 5.613 14.906 -15.383 1 97.31 235 VAL B N 1
ATOM 3740 C CA . VAL B 1 235 ? 4.844 15.945 -16.062 1 97.31 235 VAL B CA 1
ATOM 3741 C C . VAL B 1 235 ? 5.02 17.266 -15.32 1 97.31 235 VAL B C 1
ATOM 3743 O O . VAL B 1 235 ? 5.492 17.297 -14.18 1 97.31 235 VAL B O 1
ATOM 3746 N N . ASP B 1 236 ? 4.742 18.344 -16.016 1 96.5 236 ASP B N 1
ATOM 3747 C CA . ASP B 1 236 ? 4.762 19.656 -15.359 1 96.5 236 ASP B CA 1
ATOM 3748 C C . ASP B 1 236 ? 3.355 20.078 -14.953 1 96.5 236 ASP B C 1
ATOM 3750 O O . ASP B 1 236 ? 2.877 21.141 -15.375 1 96.5 236 ASP B O 1
ATOM 3754 N N . GLU B 1 237 ? 2.678 19.25 -14.203 1 96.75 237 GLU B N 1
ATOM 3755 C CA . GLU B 1 237 ? 1.31 19.453 -13.734 1 96.75 237 GLU B CA 1
ATOM 3756 C C . GLU B 1 237 ? 1.115 18.875 -12.336 1 96.75 237 GLU B C 1
ATOM 3758 O O . GLU B 1 237 ? 2.035 18.281 -11.773 1 96.75 237 GLU B O 1
ATOM 3763 N N . SER B 1 238 ? 0.071 19.219 -11.812 1 96.81 238 SER B N 1
ATOM 3764 C CA . SER B 1 238 ? -0.379 18.656 -10.547 1 96.81 238 SER B CA 1
ATOM 3765 C C . SER B 1 238 ? -1.727 17.953 -10.703 1 96.81 238 SER B C 1
ATOM 3767 O O . SER B 1 238 ? -2.768 18.516 -10.367 1 96.81 238 SER B O 1
ATOM 3769 N N . PRO B 1 239 ? -1.651 16.766 -11.141 1 94.5 239 PRO B N 1
ATOM 3770 C CA . PRO B 1 239 ? -2.91 16.078 -11.422 1 94.5 239 PRO B CA 1
ATOM 3771 C C . PRO B 1 239 ? -3.717 15.766 -10.164 1 94.5 239 PRO B C 1
ATOM 3773 O O . PRO B 1 239 ? -3.15 15.688 -9.07 1 94.5 239 PRO B O 1
ATOM 3776 N N . GLU B 1 240 ? -5.02 15.633 -10.367 1 92.5 240 GLU B N 1
ATOM 3777 C CA . GLU B 1 240 ? -5.867 15.102 -9.305 1 92.5 240 GLU B CA 1
ATOM 3778 C C . GLU B 1 240 ? -5.656 13.602 -9.117 1 92.5 240 GLU B C 1
ATOM 3780 O O . GLU B 1 240 ? -5.336 12.898 -10.07 1 92.5 240 GLU B O 1
ATOM 3785 N N . MET B 1 241 ? -5.812 13.203 -7.891 1 89.5 241 MET B N 1
ATOM 3786 C CA . MET B 1 241 ? -5.781 11.758 -7.652 1 89.5 241 MET B CA 1
ATOM 3787 C C . MET B 1 241 ? -7.035 11.086 -8.203 1 89.5 241 MET B C 1
ATOM 3789 O O . MET B 1 241 ? -8.156 11.469 -7.852 1 89.5 241 MET B O 1
ATOM 3793 N N . PRO B 1 242 ? -6.809 10.117 -9 1 87.31 242 PRO B N 1
ATOM 3794 C CA . PRO B 1 242 ? -7.996 9.461 -9.555 1 87.31 242 PRO B CA 1
ATOM 3795 C C . PRO B 1 242 ? -8.75 8.641 -8.516 1 87.31 242 PRO B C 1
ATOM 3797 O O . PRO B 1 242 ? -8.133 7.938 -7.707 1 87.31 242 PRO B O 1
ATOM 3800 N N . THR B 1 243 ? -10.023 8.766 -8.5 1 84 243 THR B N 1
ATOM 3801 C CA . THR B 1 243 ? -10.883 8.031 -7.57 1 84 243 THR B CA 1
ATOM 3802 C C . THR B 1 243 ? -11.898 7.188 -8.328 1 84 243 THR B C 1
ATOM 3804 O O . THR B 1 243 ? -12.023 7.301 -9.555 1 84 243 THR B O 1
ATOM 3807 N N . ILE B 1 244 ? -12.445 6.203 -7.605 1 83.62 244 ILE B N 1
ATOM 3808 C CA . ILE B 1 244 ? -13.555 5.402 -8.094 1 83.62 244 ILE B CA 1
ATOM 3809 C C . ILE B 1 244 ? -14.828 5.758 -7.328 1 83.62 244 ILE B C 1
ATOM 3811 O O . ILE B 1 244 ? -14.773 6.07 -6.137 1 83.62 244 ILE B O 1
ATOM 3815 N N . SER B 1 245 ? -15.922 5.75 -8.078 1 81.25 245 SER B N 1
ATOM 3816 C CA . SER B 1 245 ? -17.188 6.016 -7.41 1 81.25 245 SER B CA 1
ATOM 3817 C C . SER B 1 245 ? -17.547 4.898 -6.434 1 81.25 245 SER B C 1
ATOM 3819 O O . SER B 1 245 ? -17.047 3.781 -6.551 1 81.25 245 SER B O 1
ATOM 3821 N N . MET B 1 246 ? -18.359 5.207 -5.48 1 77.25 246 MET B N 1
ATOM 3822 C CA . MET B 1 246 ? -18.812 4.215 -4.512 1 77.25 246 MET B CA 1
ATOM 3823 C C . MET B 1 246 ? -19.484 3.039 -5.215 1 77.25 246 MET B C 1
ATOM 3825 O O . MET B 1 246 ? -19.297 1.886 -4.824 1 77.25 246 MET B O 1
ATOM 3829 N N . GLU B 1 247 ? -20.219 3.348 -6.203 1 75.25 247 GLU B N 1
ATOM 3830 C CA . GLU B 1 247 ? -20.953 2.326 -6.945 1 75.25 247 GLU B CA 1
ATOM 3831 C C . GLU B 1 247 ? -20 1.417 -7.719 1 75.25 247 GLU B C 1
ATOM 3833 O O . GLU B 1 247 ? -20.25 0.219 -7.855 1 75.25 247 GLU B O 1
ATOM 3838 N N . GLY B 1 248 ? -18.969 2.035 -8.117 1 77.62 248 GLY B N 1
ATOM 3839 C CA . GLY B 1 248 ? -18.016 1.289 -8.914 1 77.62 248 GLY B CA 1
ATOM 3840 C C . GLY B 1 248 ? -16.953 0.6 -8.07 1 77.62 248 GLY B C 1
ATOM 3841 O O . GLY B 1 248 ? -16.156 -0.189 -8.594 1 77.62 248 GLY B O 1
ATOM 3842 N N . CYS B 1 249 ? -17.047 0.845 -6.809 1 81.25 249 CYS B N 1
ATOM 3843 C CA . CYS B 1 249 ? -16.062 0.277 -5.891 1 81.25 249 CYS B CA 1
ATOM 3844 C C . CYS B 1 249 ? -16.438 -1.152 -5.516 1 81.25 249 CYS B C 1
ATOM 3846 O O . CYS B 1 249 ? -17.516 -1.395 -4.957 1 81.25 249 CYS B O 1
ATOM 3848 N N . MET B 1 250 ? -15.578 -2.041 -5.77 1 78.75 250 MET B N 1
ATOM 3849 C CA . MET B 1 250 ? -15.828 -3.459 -5.52 1 78.75 250 MET B CA 1
ATOM 3850 C C . MET B 1 250 ? -16.156 -3.701 -4.051 1 78.75 250 MET B C 1
ATOM 3852 O O . MET B 1 250 ? -16.922 -4.609 -3.721 1 78.75 250 MET B O 1
ATOM 3856 N N . TYR B 1 251 ? -15.695 -2.9 -3.211 1 78.31 251 TYR B N 1
ATOM 3857 C CA . TYR B 1 251 ? -15.852 -3.072 -1.771 1 78.31 251 TYR B CA 1
ATOM 3858 C C . TYR B 1 251 ? -17.219 -2.576 -1.307 1 78.31 251 TYR B C 1
ATOM 3860 O O . TYR B 1 251 ? -17.828 -3.164 -0.411 1 78.31 251 TYR B O 1
ATOM 3868 N N . PHE B 1 252 ? -17.625 -1.562 -1.981 1 76.44 252 PHE B N 1
ATOM 3869 C CA . PHE B 1 252 ? -18.812 -0.897 -1.446 1 76.44 252 PHE B CA 1
ATOM 3870 C C . PHE B 1 252 ? -19.984 -1.003 -2.418 1 76.44 252 PHE B C 1
ATOM 3872 O O . PHE B 1 252 ? -21.141 -0.788 -2.037 1 76.44 252 PHE B O 1
ATOM 3879 N N . GLY B 1 253 ? -19.672 -1.237 -3.619 1 70.56 253 GLY B N 1
ATOM 3880 C CA . GLY B 1 253 ? -20.734 -1.322 -4.605 1 70.56 253 GLY B CA 1
ATOM 3881 C C . GLY B 1 253 ? -21.844 -2.271 -4.207 1 70.56 253 GLY B C 1
ATOM 3882 O O . GLY B 1 253 ? -23.031 -1.956 -4.367 1 70.56 253 GLY B O 1
ATOM 3883 N N . ASN B 1 254 ? -21.5 -3.293 -3.656 1 66.38 254 ASN B N 1
ATOM 3884 C CA . ASN B 1 254 ? -22.5 -4.281 -3.248 1 66.38 254 ASN B CA 1
ATOM 3885 C C . ASN B 1 254 ? -23.297 -3.805 -2.037 1 66.38 254 ASN B C 1
ATOM 3887 O O . ASN B 1 254 ? -24.484 -4.105 -1.916 1 66.38 254 ASN B O 1
ATOM 3891 N N . ILE B 1 255 ? -22.562 -3.143 -1.241 1 64.31 255 ILE B N 1
ATOM 3892 C CA . ILE B 1 255 ? -23.188 -2.646 -0.026 1 64.31 255 ILE B CA 1
ATOM 3893 C C . ILE B 1 255 ? -24.25 -1.6 -0.386 1 64.31 255 ILE B C 1
ATOM 3895 O O . ILE B 1 255 ? -25.359 -1.621 0.144 1 64.31 255 ILE B O 1
ATOM 3899 N N . ILE B 1 256 ? -23.875 -0.867 -1.334 1 64.62 256 ILE B N 1
ATOM 3900 C CA . ILE B 1 256 ? -24.766 0.213 -1.746 1 64.62 256 ILE B CA 1
ATOM 3901 C C . ILE B 1 256 ? -25.953 -0.363 -2.5 1 64.62 256 ILE B C 1
ATOM 3903 O O . ILE B 1 256 ? -27.094 0.063 -2.287 1 64.62 256 ILE B O 1
ATOM 3907 N N . LYS B 1 257 ? -25.625 -1.3 -3.264 1 63.12 257 LYS B N 1
ATOM 3908 C CA . LYS B 1 257 ? -26.719 -1.931 -4.008 1 63.12 257 LYS B CA 1
ATOM 3909 C C . LYS B 1 257 ? -27.703 -2.602 -3.07 1 63.12 257 LYS B C 1
ATOM 3911 O O . LYS B 1 257 ? -28.922 -2.533 -3.289 1 63.12 257 LYS B O 1
ATOM 3916 N N . SER B 1 258 ? -27.188 -3.18 -2.068 1 60.66 258 SER B N 1
ATOM 3917 C CA . SER B 1 258 ? -28.062 -3.863 -1.113 1 60.66 258 SER B CA 1
ATOM 3918 C C . SER B 1 258 ? -28.922 -2.871 -0.347 1 60.66 258 SER B C 1
ATOM 3920 O O . SER B 1 258 ? -30.109 -3.131 -0.098 1 60.66 258 SER B O 1
ATOM 3922 N N . ARG B 1 259 ? -28.359 -1.762 -0.053 1 58.25 259 ARG B N 1
ATOM 3923 C CA . ARG B 1 259 ? -29.094 -0.734 0.665 1 58.25 259 ARG B CA 1
ATOM 3924 C C . ARG B 1 259 ? -30.234 -0.178 -0.195 1 58.25 259 ARG B C 1
ATOM 3926 O O . ARG B 1 259 ? -31.312 0.12 0.312 1 58.25 259 ARG B O 1
ATOM 3933 N N . LYS B 1 260 ? -29.891 -0.021 -1.441 1 59.5 260 LYS B N 1
ATOM 3934 C CA . LYS B 1 260 ? -30.906 0.495 -2.355 1 59.5 260 LYS B CA 1
ATOM 3935 C C . LYS B 1 260 ? -32.031 -0.52 -2.562 1 59.5 260 LYS B C 1
ATOM 3937 O O . LYS B 1 260 ? -33.219 -0.151 -2.627 1 59.5 260 LYS B O 1
ATOM 3942 N N . GLU B 1 261 ? -31.578 -1.738 -2.643 1 56.72 261 GLU B N 1
ATOM 3943 C CA . GLU B 1 261 ? -32.594 -2.795 -2.809 1 56.72 261 GLU B CA 1
ATOM 3944 C C . GLU B 1 261 ? -33.469 -2.9 -1.585 1 56.72 261 GLU B C 1
ATOM 3946 O O . GLU B 1 261 ? -34.688 -3.135 -1.714 1 56.72 261 GLU B O 1
ATOM 3951 N N . ASP B 1 262 ? -32.906 -2.668 -0.472 1 53.88 262 ASP B N 1
ATOM 3952 C CA . ASP B 1 262 ? -33.688 -2.719 0.765 1 53.88 262 ASP B CA 1
ATOM 3953 C C . ASP B 1 262 ? -34.656 -1.545 0.855 1 53.88 262 ASP B C 1
ATOM 3955 O O . ASP B 1 262 ? -35.781 -1.7 1.332 1 53.88 262 ASP B O 1
ATOM 3959 N N . THR B 1 263 ? -34.156 -0.411 0.447 1 52.38 263 THR B N 1
ATOM 3960 C CA . THR B 1 263 ? -35 0.77 0.49 1 52.38 263 THR B CA 1
ATOM 3961 C C . THR B 1 263 ? -36.156 0.63 -0.487 1 52.38 263 THR B C 1
ATOM 3963 O O . THR B 1 263 ? -37.281 1.055 -0.193 1 52.38 263 THR B O 1
ATOM 3966 N N . GLU B 1 264 ? -35.844 0.073 -1.561 1 50.47 264 GLU B N 1
ATOM 3967 C CA . GLU B 1 264 ? -36.875 -0.121 -2.559 1 50.47 264 GLU B CA 1
ATOM 3968 C C . GLU B 1 264 ? -37.906 -1.165 -2.098 1 50.47 264 GLU B C 1
ATOM 3970 O O . GLU B 1 264 ? -39.094 -1.045 -2.379 1 50.47 264 GLU B O 1
ATOM 3975 N N . LYS B 1 265 ? -37.406 -2.15 -1.385 1 54.59 265 LYS B N 1
ATOM 3976 C CA . LYS B 1 265 ? -38.312 -3.154 -0.851 1 54.59 265 LYS B CA 1
ATOM 3977 C C . LYS B 1 265 ? -39.219 -2.568 0.248 1 54.59 265 LYS B C 1
ATOM 3979 O O . LYS B 1 265 ? -40.344 -2.98 0.415 1 54.59 265 LYS B O 1
ATOM 3984 N N . GLU B 1 266 ? -38.656 -1.669 1.005 1 45.59 266 GLU B N 1
ATOM 3985 C CA . GLU B 1 266 ? -39.406 -1.019 2.07 1 45.59 266 GLU B CA 1
ATOM 3986 C C . GLU B 1 266 ? -40.469 -0.064 1.503 1 45.59 266 GLU B C 1
ATOM 3988 O O . GLU B 1 266 ? -41.438 0.24 2.164 1 45.59 266 GLU B O 1
ATOM 3993 N N . LYS B 1 267 ? -40.156 0.372 0.456 1 50.78 267 LYS B N 1
ATOM 3994 C CA . LYS B 1 267 ? -41.156 1.262 -0.165 1 50.78 267 LYS B CA 1
ATOM 3995 C C . LYS B 1 267 ? -42.25 0.469 -0.868 1 50.78 267 LYS B C 1
ATOM 3997 O O . LYS B 1 267 ? -43.219 1.042 -1.328 1 50.78 267 LYS B O 1
ATOM 4002 N N . GLN B 1 268 ? -41.969 -0.741 -1.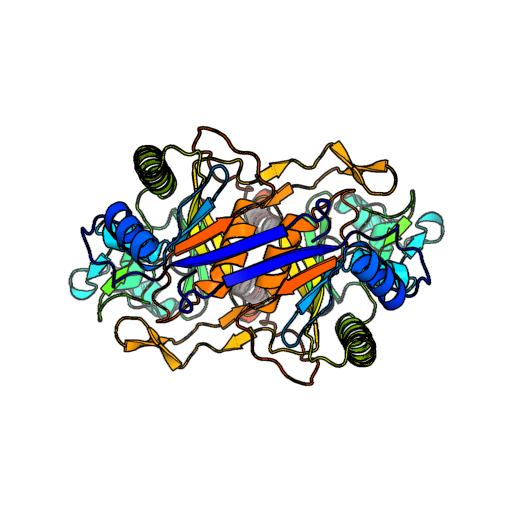038 1 43.47 268 GLN B N 1
ATOM 4003 C CA . GLN B 1 268 ? -43.031 -1.559 -1.585 1 43.47 268 GLN B CA 1
ATOM 4004 C C . GLN B 1 268 ? -43.906 -2.162 -0.472 1 43.47 268 GLN B C 1
ATOM 4006 O O . GLN B 1 268 ? -43.375 -2.689 0.507 1 43.47 268 GLN B O 1
#

Organism: Methanosarcina acetivorans (strain ATCC 35395 / DSM 2834 / JCM 12185 / C2A) (NCBI:txid188937)